Protein AF-A0A1Y1IIP2-F1 (afdb_monomer_lite)

Structure (mmCIF, N/CA/C/O backbone):
data_AF-A0A1Y1IIP2-F1
#
_entry.id   AF-A0A1Y1IIP2-F1
#
loop_
_atom_site.group_PDB
_atom_site.id
_atom_site.type_symbol
_atom_site.label_atom_id
_atom_site.label_alt_id
_atom_site.label_comp_id
_atom_site.label_asym_id
_atom_site.label_entity_id
_atom_site.label_seq_id
_atom_site.pdbx_PDB_ins_code
_atom_site.Cartn_x
_atom_site.Cartn_y
_atom_site.Cartn_z
_atom_site.occupancy
_atom_site.B_iso_or_equiv
_atom_site.auth_seq_id
_atom_site.auth_comp_id
_atom_site.auth_asym_id
_atom_site.auth_atom_id
_atom_site.pdbx_PDB_model_num
ATOM 1 N N . TRP A 1 1 ? 41.157 49.747 -10.423 1.00 25.50 1 TRP A N 1
ATOM 2 C CA . TRP A 1 1 ? 40.123 50.265 -11.335 1.00 25.50 1 TRP A CA 1
ATOM 3 C C . TRP A 1 1 ? 39.228 49.104 -11.736 1.00 25.50 1 TRP A C 1
ATOM 5 O O . TRP A 1 1 ? 39.764 48.087 -12.158 1.00 25.50 1 TRP A O 1
ATOM 15 N N . PRO A 1 2 ? 37.916 49.198 -11.483 1.00 25.50 2 PRO A N 1
ATOM 16 C CA . PRO A 1 2 ? 36.976 48.090 -11.601 1.00 25.50 2 PRO A CA 1
ATOM 17 C C . PRO A 1 2 ? 36.505 47.931 -13.050 1.00 25.50 2 PRO A C 1
ATOM 19 O O . PRO A 1 2 ? 36.355 48.922 -13.759 1.00 25.50 2 PRO A O 1
ATOM 22 N N . VAL A 1 3 ? 36.185 46.707 -13.467 1.00 22.03 3 VAL A N 1
ATOM 23 C CA . VAL A 1 3 ? 35.285 46.491 -14.607 1.00 22.03 3 VAL A CA 1
ATOM 24 C C . VAL A 1 3 ? 33.973 45.967 -14.039 1.00 22.03 3 VAL A C 1
ATOM 26 O O . VAL A 1 3 ? 33.831 44.795 -13.703 1.00 22.03 3 VAL A O 1
ATOM 29 N N . LEU A 1 4 ? 33.032 46.895 -13.869 1.00 22.17 4 LEU A N 1
ATOM 30 C CA . LEU A 1 4 ? 31.621 46.611 -13.643 1.00 22.17 4 LEU A CA 1
ATOM 31 C C . LEU A 1 4 ? 31.048 46.004 -14.931 1.00 22.17 4 LEU A C 1
ATOM 33 O O . LEU A 1 4 ? 31.035 46.675 -15.962 1.00 22.17 4 LEU A O 1
ATOM 37 N N . VAL A 1 5 ? 30.497 44.794 -14.869 1.00 21.59 5 VAL A N 1
ATOM 38 C CA . VAL A 1 5 ? 29.568 44.313 -15.901 1.00 21.59 5 VAL A CA 1
ATOM 39 C C . VAL A 1 5 ? 28.156 44.402 -15.333 1.00 21.59 5 VAL A C 1
ATOM 41 O O . VAL A 1 5 ? 27.732 43.596 -14.510 1.00 21.59 5 VAL A O 1
ATOM 44 N N . ARG A 1 6 ? 27.441 45.446 -15.761 1.00 21.80 6 ARG A N 1
ATOM 45 C CA . ARG A 1 6 ? 25.990 45.606 -15.609 1.00 21.80 6 ARG A CA 1
ATOM 46 C C . ARG A 1 6 ? 25.309 44.660 -16.600 1.00 21.80 6 ARG A C 1
ATOM 48 O O . ARG A 1 6 ? 25.504 44.817 -17.801 1.00 21.80 6 ARG A O 1
ATOM 55 N N . LEU A 1 7 ? 24.463 43.753 -16.122 1.00 21.62 7 LEU A N 1
ATOM 56 C CA . LEU A 1 7 ? 23.448 43.113 -16.960 1.00 21.62 7 LEU A CA 1
ATOM 57 C C . LEU A 1 7 ? 22.086 43.709 -16.608 1.00 21.62 7 LEU A C 1
ATOM 59 O O . LEU A 1 7 ? 21.549 43.511 -15.520 1.00 21.62 7 LEU A O 1
ATOM 63 N N . THR A 1 8 ? 21.567 44.503 -17.536 1.00 22.86 8 THR A N 1
ATOM 64 C CA . THR A 1 8 ? 20.228 45.085 -17.533 1.00 22.86 8 THR A CA 1
ATOM 65 C C . THR A 1 8 ? 19.212 44.043 -18.001 1.00 22.86 8 THR A C 1
ATOM 67 O O . THR A 1 8 ? 19.330 43.488 -19.090 1.00 22.86 8 THR A O 1
ATOM 70 N N . ALA A 1 9 ? 18.184 43.791 -17.191 1.00 22.88 9 ALA A N 1
ATOM 71 C CA . ALA A 1 9 ? 17.034 42.988 -17.588 1.00 22.88 9 ALA A CA 1
ATOM 72 C C . ALA A 1 9 ? 16.023 43.867 -18.345 1.00 22.88 9 ALA A C 1
ATOM 74 O O . ALA A 1 9 ? 15.330 44.687 -17.747 1.00 22.88 9 ALA A O 1
ATOM 75 N N . HIS A 1 10 ? 15.919 43.670 -19.658 1.00 24.28 10 HIS A N 1
ATOM 76 C CA . HIS A 1 10 ? 14.785 44.121 -20.460 1.00 24.28 10 HIS A CA 1
ATOM 77 C C . HIS A 1 10 ? 14.077 42.894 -21.034 1.00 24.28 10 HIS A C 1
ATOM 79 O O . HIS A 1 10 ? 14.642 42.193 -21.866 1.00 24.28 10 HIS A O 1
ATOM 85 N N . ASN A 1 11 ? 12.848 42.631 -20.582 1.00 27.34 11 ASN A N 1
ATOM 86 C CA . ASN A 1 11 ? 11.674 42.563 -21.460 1.00 27.34 11 ASN A CA 1
ATOM 87 C C . ASN A 1 11 ? 10.415 42.175 -20.674 1.00 27.34 11 ASN A C 1
ATOM 89 O O . ASN A 1 11 ? 10.261 41.057 -20.189 1.00 27.34 11 ASN A O 1
ATOM 93 N N . ARG A 1 12 ? 9.490 43.139 -20.601 1.00 27.28 12 ARG A N 1
ATOM 94 C CA . ARG A 1 12 ? 8.063 42.916 -20.369 1.00 27.28 12 ARG A CA 1
ATOM 95 C C . ARG A 1 12 ? 7.469 42.341 -21.655 1.00 27.28 12 ARG A C 1
ATOM 97 O O . ARG A 1 12 ? 7.562 42.991 -22.690 1.00 27.28 12 ARG A O 1
ATOM 104 N N . LEU A 1 13 ? 6.798 41.197 -21.575 1.00 26.45 13 LEU A N 1
ATOM 105 C CA . LEU A 1 13 ? 5.773 40.817 -22.547 1.00 26.45 13 LEU A CA 1
ATOM 106 C C . LEU A 1 13 ? 4.509 40.411 -21.792 1.00 26.45 13 LEU A C 1
ATOM 108 O O . LEU A 1 13 ? 4.420 39.356 -21.174 1.00 26.45 13 LEU A O 1
ATOM 112 N N . SER A 1 14 ? 3.552 41.326 -21.828 1.00 27.81 14 SER A N 1
ATOM 113 C CA . SER A 1 14 ? 2.155 41.158 -21.463 1.00 27.81 14 SER A CA 1
ATOM 114 C C . SER A 1 14 ? 1.399 40.467 -22.602 1.00 27.81 14 SER A C 1
ATOM 116 O O . SER A 1 14 ? 1.400 40.976 -23.721 1.00 27.81 14 SER A O 1
ATOM 118 N N . ALA A 1 15 ? 0.703 39.367 -22.311 1.00 25.47 15 ALA A N 1
ATOM 119 C CA . ALA A 1 15 ? -0.381 38.849 -23.146 1.00 25.47 15 ALA A CA 1
ATOM 120 C C . ALA A 1 15 ? -1.489 38.241 -22.255 1.00 25.47 15 ALA A C 1
ATOM 122 O O . ALA A 1 15 ? -1.166 37.560 -21.278 1.00 25.47 15 ALA A O 1
ATOM 123 N N . PRO A 1 16 ? -2.781 38.492 -22.544 1.00 26.06 16 PRO A N 1
ATOM 124 C CA . PRO A 1 16 ? -3.894 38.055 -21.706 1.00 26.06 16 PRO A CA 1
ATOM 125 C C . PRO A 1 16 ? -4.283 36.597 -21.997 1.00 26.06 16 PRO A C 1
ATOM 127 O O . PRO A 1 16 ? -4.522 36.221 -23.144 1.00 26.06 16 PRO A O 1
ATOM 130 N N . PHE A 1 17 ? -4.397 35.775 -20.952 1.00 23.86 17 PHE A N 1
ATOM 131 C CA . PHE A 1 17 ? -4.972 34.433 -21.056 1.00 23.86 17 PHE A CA 1
ATOM 132 C C . PHE A 1 17 ? -6.502 34.516 -21.106 1.00 23.86 17 PHE A C 1
ATOM 134 O O . PHE A 1 17 ? -7.144 35.028 -20.191 1.00 23.86 17 PHE A O 1
ATOM 141 N N . ARG A 1 18 ? -7.087 33.985 -22.184 1.00 23.50 18 ARG A N 1
ATOM 142 C CA . ARG A 1 18 ? -8.533 33.813 -22.365 1.00 23.50 18 ARG A CA 1
ATOM 143 C C . ARG A 1 18 ? -8.905 32.402 -21.900 1.00 23.50 18 ARG A C 1
ATOM 145 O O . ARG A 1 18 ? -8.471 31.425 -22.503 1.00 23.50 18 ARG A O 1
ATOM 152 N N . VAL A 1 19 ? -9.676 32.297 -20.820 1.00 23.92 19 VAL A N 1
ATOM 153 C CA . VAL A 1 19 ? -10.250 31.031 -20.337 1.00 23.92 19 VAL A CA 1
ATOM 154 C C . VAL A 1 19 ? -11.557 30.785 -21.089 1.00 23.92 19 VAL A C 1
ATOM 156 O O . VAL A 1 19 ? -12.442 31.637 -21.072 1.00 23.92 19 VAL A O 1
ATOM 159 N N . VAL A 1 20 ? -11.678 29.635 -21.753 1.00 23.03 20 VAL A N 1
ATOM 160 C CA . VAL A 1 20 ? -12.945 29.139 -22.313 1.00 23.03 20 VAL A CA 1
ATOM 161 C C . VAL A 1 20 ? -13.431 28.006 -21.401 1.00 23.03 20 VAL A C 1
ATOM 163 O O . VAL A 1 20 ? -12.673 27.055 -21.201 1.00 23.03 20 VAL A O 1
ATOM 166 N N . PRO A 1 21 ? -14.639 28.077 -20.813 1.00 25.33 21 PRO A N 1
ATOM 167 C CA . PRO A 1 21 ? -15.172 26.992 -19.999 1.00 25.33 21 PRO A CA 1
ATOM 168 C C . PRO A 1 21 ? -15.750 25.887 -20.895 1.00 25.33 21 PRO A C 1
ATOM 170 O O . PRO A 1 21 ? -16.508 26.170 -21.819 1.00 25.33 21 PRO A O 1
ATOM 173 N N . SER A 1 22 ? -15.418 24.623 -20.614 1.00 24.52 22 SER A N 1
ATOM 174 C CA . SER A 1 22 ? -16.161 23.479 -21.152 1.00 24.52 22 SER A CA 1
ATOM 175 C C . SER A 1 22 ? -17.182 23.009 -20.120 1.00 24.52 22 SER A C 1
ATOM 177 O O . SER A 1 22 ? -16.815 22.567 -19.028 1.00 24.52 22 SER A O 1
ATOM 179 N N . GLU A 1 23 ? -18.455 23.093 -20.481 1.00 27.45 23 GLU A N 1
ATOM 180 C CA . GLU A 1 23 ? -19.579 22.519 -19.753 1.00 27.45 23 GLU A CA 1
ATOM 181 C C . GLU A 1 23 ? -19.464 20.989 -19.727 1.00 27.45 23 GLU A C 1
ATOM 183 O O . GLU A 1 23 ? -19.556 20.330 -20.760 1.00 27.45 23 GLU A O 1
ATOM 188 N N . ASN A 1 24 ? -19.233 20.413 -18.545 1.00 28.22 24 ASN A N 1
ATOM 189 C CA . ASN A 1 24 ? -20.006 19.267 -18.065 1.00 28.22 24 ASN A CA 1
ATOM 190 C C . ASN A 1 24 ? -19.656 18.939 -16.612 1.00 28.22 24 ASN A C 1
ATOM 192 O O . ASN A 1 24 ? -18.576 18.463 -16.269 1.00 28.22 24 ASN A O 1
ATOM 196 N N . SER A 1 25 ? -20.626 19.213 -15.750 1.00 27.27 25 SER A N 1
ATOM 197 C CA . SER A 1 25 ? -20.641 18.916 -14.326 1.00 27.27 25 SER A CA 1
ATOM 198 C C . SER A 1 25 ? -20.724 17.414 -14.036 1.00 27.27 25 SER A C 1
ATOM 200 O O . SER A 1 25 ? -21.550 16.729 -14.641 1.00 27.27 25 SER A O 1
ATOM 202 N N . ARG A 1 26 ? -20.009 16.942 -13.004 1.00 26.02 26 ARG A N 1
ATOM 203 C CA . ARG A 1 26 ? -20.612 16.295 -11.816 1.00 26.02 26 ARG A CA 1
ATOM 204 C C . ARG A 1 26 ? -19.571 15.995 -10.726 1.00 26.02 26 ARG A C 1
ATOM 206 O O . ARG A 1 26 ? -18.487 15.504 -11.009 1.00 26.02 26 ARG A O 1
ATOM 213 N N . ALA A 1 27 ? -20.010 16.221 -9.485 1.00 29.39 27 ALA A N 1
ATOM 214 C CA . ALA A 1 27 ? -19.403 15.896 -8.189 1.00 29.39 27 ALA A CA 1
ATOM 215 C C . ALA A 1 27 ? -18.316 16.858 -7.670 1.00 29.39 27 ALA A C 1
ATOM 217 O O . ALA A 1 27 ? -17.143 16.794 -8.025 1.00 29.39 27 ALA A O 1
ATOM 218 N N . GLY A 1 28 ? -18.747 17.741 -6.764 1.00 27.66 28 GLY A N 1
ATOM 219 C CA . GLY A 1 28 ? -17.895 18.674 -6.046 1.00 27.66 28 GLY A CA 1
ATOM 220 C C . GLY A 1 28 ? -17.035 18.016 -4.970 1.00 27.66 28 GLY A C 1
ATOM 221 O O . GLY A 1 28 ? -17.454 17.072 -4.306 1.00 27.66 28 GLY A O 1
ATOM 222 N N . ARG A 1 29 ? -15.846 18.591 -4.787 1.00 29.12 29 ARG A N 1
ATOM 223 C CA . ARG A 1 29 ? -15.113 18.746 -3.524 1.00 29.12 29 ARG A CA 1
ATOM 224 C C . ARG A 1 29 ? -14.196 19.954 -3.700 1.00 29.12 29 ARG A C 1
ATOM 226 O O . ARG A 1 29 ? -13.531 20.076 -4.725 1.00 29.12 29 ARG A O 1
ATOM 233 N N . ALA A 1 30 ? -14.209 20.851 -2.721 1.00 27.95 30 ALA A N 1
ATOM 234 C CA . ALA A 1 30 ? -13.363 22.034 -2.680 1.00 27.95 30 ALA A CA 1
ATOM 235 C C . ALA A 1 30 ? -11.881 21.623 -2.692 1.00 27.95 30 ALA A C 1
ATOM 237 O O . ALA A 1 30 ? -11.414 20.946 -1.779 1.00 27.95 30 ALA A O 1
ATOM 238 N N . GLY A 1 31 ? -11.159 22.005 -3.744 1.00 24.62 31 GLY A N 1
ATOM 239 C CA . GLY A 1 31 ? -9.711 21.869 -3.837 1.00 24.62 31 GLY A CA 1
ATOM 240 C C . GLY A 1 31 ? -9.064 23.235 -3.658 1.00 24.62 31 GLY A C 1
ATOM 241 O O . GLY A 1 31 ? -9.166 24.082 -4.542 1.00 24.62 31 GLY A O 1
ATOM 242 N N . ALA A 1 32 ? -8.408 23.448 -2.519 1.00 25.05 32 ALA A N 1
ATOM 243 C CA . ALA A 1 32 ? -7.496 24.567 -2.330 1.00 25.05 32 ALA A CA 1
ATOM 244 C C . ALA A 1 32 ? -6.305 24.403 -3.291 1.00 25.05 32 ALA A C 1
ATOM 246 O O . ALA A 1 32 ? -5.556 23.428 -3.215 1.00 25.05 32 ALA A O 1
ATOM 247 N N . LEU A 1 33 ? -6.158 25.340 -4.226 1.00 22.75 33 LEU A N 1
ATOM 248 C CA . LEU A 1 33 ? -5.091 25.352 -5.222 1.00 22.75 33 LEU A CA 1
ATOM 249 C C . LEU A 1 33 ? -3.849 26.038 -4.620 1.00 22.75 33 LEU A C 1
ATOM 251 O O . LEU A 1 33 ? -3.704 27.254 -4.694 1.00 22.75 33 LEU A O 1
ATOM 255 N N . LEU A 1 34 ? -2.957 25.269 -3.991 1.00 23.45 34 LEU A N 1
ATOM 256 C CA . LEU A 1 34 ? -1.641 25.757 -3.561 1.00 23.45 34 LEU A CA 1
ATOM 257 C C . LEU A 1 34 ? -0.659 25.700 -4.742 1.00 23.45 34 LEU A C 1
ATOM 259 O O . LEU A 1 34 ? -0.155 24.639 -5.110 1.00 23.45 34 LEU A O 1
ATOM 263 N N . LEU A 1 35 ? -0.394 26.864 -5.339 1.00 22.41 35 LEU A N 1
ATOM 264 C CA . LEU A 1 35 ? 0.690 27.095 -6.297 1.00 22.41 35 LEU A CA 1
ATOM 265 C C . LEU A 1 35 ? 2.047 26.921 -5.591 1.00 22.41 35 LEU A C 1
ATOM 267 O O . LEU A 1 35 ? 2.455 27.773 -4.807 1.00 22.41 35 LEU A O 1
ATOM 271 N N . ARG A 1 36 ? 2.765 25.825 -5.870 1.00 23.08 36 ARG A N 1
ATOM 272 C CA . ARG A 1 36 ? 4.181 25.673 -5.495 1.00 23.08 36 ARG A CA 1
ATOM 273 C C . ARG A 1 36 ? 5.064 26.345 -6.545 1.00 23.08 36 ARG A C 1
ATOM 275 O O . ARG A 1 36 ? 5.254 25.809 -7.633 1.00 23.08 36 ARG A O 1
ATOM 282 N N . THR A 1 37 ? 5.635 27.492 -6.198 1.00 24.14 37 THR A N 1
ATOM 283 C CA . THR A 1 37 ? 6.819 28.055 -6.851 1.00 24.14 37 THR A CA 1
ATOM 284 C C . THR A 1 37 ? 8.064 27.462 -6.188 1.00 24.14 37 THR A C 1
ATOM 286 O O . THR A 1 37 ? 8.291 27.626 -4.994 1.00 24.14 37 THR A O 1
ATOM 289 N N . THR A 1 38 ? 8.880 26.730 -6.943 1.00 25.02 38 THR A N 1
ATOM 290 C CA . THR A 1 38 ? 10.209 26.292 -6.495 1.00 25.02 38 THR A CA 1
ATOM 291 C C . THR A 1 38 ? 11.238 27.350 -6.885 1.00 25.02 38 THR A C 1
ATOM 293 O O . THR A 1 38 ? 11.625 27.436 -8.048 1.00 25.02 38 THR A O 1
ATOM 296 N N . LEU A 1 39 ? 11.671 28.152 -5.913 1.00 23.36 39 LEU A N 1
ATOM 297 C CA . LEU A 1 39 ? 12.920 28.918 -5.957 1.00 23.36 39 LEU A CA 1
ATOM 298 C C . LEU A 1 39 ? 13.954 28.163 -5.104 1.00 23.36 39 LEU A C 1
ATOM 300 O O . LEU A 1 39 ? 13.624 27.816 -3.968 1.00 23.36 39 LEU A O 1
ATOM 304 N N . PRO A 1 40 ? 15.176 27.885 -5.588 1.00 28.59 40 PRO A N 1
ATOM 305 C CA . PRO A 1 40 ? 16.215 27.326 -4.737 1.00 28.59 40 PRO A CA 1
ATOM 306 C C . PRO A 1 40 ? 16.858 28.431 -3.887 1.00 28.59 40 PRO A C 1
ATOM 308 O O . PRO A 1 40 ? 17.232 29.493 -4.386 1.00 28.59 40 PRO A O 1
ATOM 311 N N . ALA A 1 41 ? 16.969 28.160 -2.588 1.00 26.64 41 ALA A N 1
ATOM 312 C CA . ALA A 1 41 ? 17.667 28.986 -1.616 1.00 26.64 41 ALA A CA 1
ATOM 313 C C . ALA A 1 41 ? 19.188 28.932 -1.844 1.00 26.64 41 ALA A C 1
ATOM 315 O O . ALA A 1 41 ? 19.766 27.856 -1.997 1.00 26.64 41 ALA A O 1
ATOM 316 N N . PHE A 1 42 ? 19.833 30.099 -1.835 1.00 24.39 42 PHE A N 1
ATOM 317 C CA . PHE A 1 42 ? 21.286 30.236 -1.781 1.00 24.39 42 PHE A CA 1
ATOM 318 C C . PHE A 1 42 ? 21.785 29.844 -0.383 1.00 24.39 42 PHE A C 1
ATOM 320 O O . PHE A 1 42 ? 21.507 30.531 0.598 1.00 24.39 42 PHE A O 1
ATOM 327 N N . GLY A 1 43 ? 22.519 28.734 -0.302 1.00 25.39 43 GLY A N 1
ATOM 328 C CA . GLY A 1 43 ? 23.271 28.327 0.881 1.00 25.39 43 GLY A CA 1
ATOM 329 C C . GLY A 1 43 ? 24.665 28.955 0.889 1.00 25.39 43 GLY A C 1
ATOM 330 O O . GLY A 1 43 ? 25.399 28.885 -0.093 1.00 25.39 43 GLY A O 1
ATOM 331 N N . VAL A 1 44 ? 25.011 29.570 2.016 1.00 23.67 44 VAL A N 1
ATOM 332 C CA . VAL A 1 44 ? 26.334 30.106 2.355 1.00 23.67 44 VAL A CA 1
ATOM 333 C C . VAL A 1 44 ? 27.304 28.939 2.581 1.00 23.67 44 VAL A C 1
ATOM 335 O O . VAL A 1 44 ? 27.084 28.140 3.487 1.00 23.67 44 VAL A O 1
ATOM 338 N N . LEU A 1 45 ? 28.386 28.854 1.803 1.00 23.23 45 LEU A N 1
ATOM 339 C CA . LEU A 1 45 ? 29.511 27.947 2.064 1.00 23.23 45 LEU A CA 1
ATOM 340 C C . LEU A 1 45 ? 30.699 28.744 2.619 1.00 23.23 45 LEU A C 1
ATOM 342 O O . LEU A 1 45 ? 31.182 29.684 1.988 1.00 23.23 45 LEU A O 1
ATOM 346 N N . ARG A 1 46 ? 31.141 28.365 3.824 1.00 23.59 46 ARG A N 1
ATOM 347 C CA . ARG A 1 46 ? 32.391 28.813 4.450 1.00 23.59 46 ARG A CA 1
ATOM 348 C C . ARG A 1 46 ? 33.552 27.951 3.939 1.00 23.59 46 ARG A C 1
ATOM 350 O O . ARG A 1 46 ? 33.410 26.741 3.815 1.00 23.59 46 ARG A O 1
ATOM 357 N N . PHE A 1 47 ? 34.679 28.603 3.669 1.00 21.02 47 PHE A N 1
ATOM 358 C CA . PHE A 1 47 ? 35.979 28.005 3.355 1.00 21.02 47 PHE A CA 1
ATOM 359 C C . PHE A 1 47 ? 36.555 27.243 4.558 1.00 21.02 47 PHE A C 1
ATOM 361 O O . PHE A 1 47 ? 36.628 27.834 5.633 1.00 21.02 47 PHE A O 1
ATOM 368 N N . ALA A 1 48 ? 37.030 26.011 4.346 1.00 23.92 48 ALA A N 1
ATOM 369 C CA . ALA A 1 48 ? 38.323 25.514 4.837 1.00 23.92 48 ALA A CA 1
ATOM 370 C C . ALA A 1 48 ? 38.605 24.090 4.310 1.00 23.92 48 ALA A C 1
ATOM 372 O O . ALA A 1 48 ? 37.719 23.242 4.284 1.00 23.92 48 ALA A O 1
ATOM 373 N N . ASP A 1 49 ? 39.872 23.900 3.946 1.00 25.34 49 ASP A N 1
ATOM 374 C CA . ASP A 1 49 ? 40.652 22.663 3.834 1.00 25.34 49 ASP A CA 1
ATOM 375 C C . ASP A 1 49 ? 40.688 21.866 2.514 1.00 25.34 49 ASP A C 1
ATOM 377 O O . ASP A 1 49 ? 39.758 21.198 2.068 1.00 25.34 49 ASP A O 1
ATOM 381 N N . LEU A 1 50 ? 41.880 21.980 1.910 1.00 23.50 50 LEU A N 1
ATOM 382 C CA . LEU A 1 50 ? 42.454 21.216 0.813 1.00 23.50 50 LEU A CA 1
ATOM 383 C C . LEU A 1 50 ? 42.591 19.730 1.178 1.00 23.50 50 LEU A C 1
ATOM 385 O O . LEU A 1 50 ? 43.087 19.421 2.256 1.00 23.50 50 LEU A O 1
ATOM 389 N N . ALA A 1 51 ? 42.341 18.840 0.215 1.00 23.55 51 ALA A N 1
ATOM 390 C CA . ALA A 1 51 ? 43.382 18.016 -0.415 1.00 23.55 51 ALA A CA 1
ATOM 391 C C . ALA A 1 51 ? 42.768 16.988 -1.387 1.00 23.55 51 ALA A C 1
ATOM 393 O O . ALA A 1 51 ? 41.806 16.304 -1.066 1.00 23.55 51 ALA A O 1
ATOM 394 N N . GLU A 1 52 ? 43.410 16.883 -2.554 1.00 25.62 52 GLU A N 1
ATOM 395 C CA . GLU A 1 52 ? 43.436 15.739 -3.480 1.00 25.62 52 GLU A CA 1
ATOM 396 C C . GLU A 1 52 ? 42.235 15.465 -4.413 1.00 25.62 52 GLU A C 1
ATOM 398 O O . GLU A 1 52 ? 41.157 15.036 -4.017 1.00 25.62 52 GLU A O 1
ATOM 403 N N . GLY A 1 53 ? 42.502 15.598 -5.725 1.00 25.42 53 GLY A N 1
ATOM 404 C CA . GLY A 1 53 ? 41.838 14.787 -6.754 1.00 25.42 53 GLY A CA 1
ATOM 405 C C . GLY A 1 53 ? 41.004 15.507 -7.819 1.00 25.42 53 GLY A C 1
ATOM 406 O O . GLY A 1 53 ? 39.897 15.060 -8.107 1.00 25.42 53 GLY A O 1
ATOM 407 N N . VAL A 1 54 ? 41.501 16.570 -8.466 1.00 24.08 54 VAL A N 1
ATOM 408 C CA . VAL A 1 54 ? 40.803 17.180 -9.620 1.00 24.08 54 VAL A CA 1
ATOM 409 C C . VAL A 1 54 ? 41.363 16.650 -10.943 1.00 24.08 54 VAL A C 1
ATOM 411 O O . VAL A 1 54 ? 42.497 16.938 -11.320 1.00 24.08 54 VAL A O 1
ATOM 414 N N . ARG A 1 55 ? 40.535 15.880 -11.662 1.00 25.98 55 ARG A N 1
ATOM 415 C CA . ARG A 1 55 ? 40.687 15.602 -13.098 1.00 25.98 55 ARG A CA 1
ATOM 416 C C . ARG A 1 55 ? 40.198 16.816 -13.893 1.00 25.98 55 ARG A C 1
ATOM 418 O O . ARG A 1 55 ? 39.125 17.342 -13.609 1.00 25.98 55 ARG A O 1
ATOM 425 N N . PHE A 1 56 ? 40.982 17.234 -14.883 1.00 24.80 56 PHE A N 1
ATOM 426 C CA . PHE A 1 56 ? 40.664 18.338 -15.785 1.00 24.80 56 PHE A CA 1
ATOM 427 C C . PHE A 1 56 ? 39.451 18.006 -16.670 1.00 24.80 56 PHE A C 1
ATOM 429 O O . PHE A 1 56 ? 39.423 16.973 -17.337 1.00 24.80 56 PHE A O 1
ATOM 436 N N . LEU A 1 57 ? 38.458 18.899 -16.663 1.00 25.30 57 LEU A N 1
ATOM 437 C CA . LEU A 1 57 ? 37.422 19.018 -17.687 1.00 25.30 57 LEU A CA 1
ATOM 438 C C . LEU A 1 57 ? 37.925 20.041 -18.714 1.00 25.30 57 LEU A C 1
ATOM 440 O O . LEU A 1 57 ? 37.967 21.237 -18.430 1.00 25.30 57 LEU A O 1
ATOM 444 N N . GLU A 1 58 ? 38.351 19.561 -19.878 1.00 28.12 58 GLU A N 1
ATOM 445 C CA . GLU A 1 58 ? 38.657 20.385 -21.049 1.00 28.12 58 GLU A CA 1
ATOM 446 C C . GLU A 1 58 ? 37.357 20.649 -21.812 1.00 28.12 58 GLU A C 1
ATOM 448 O O . GLU A 1 58 ? 36.797 19.723 -22.380 1.00 28.12 58 GLU A O 1
ATOM 453 N N . ASP A 1 59 ? 36.874 21.893 -21.815 1.00 29.69 59 ASP A N 1
ATOM 454 C CA . ASP A 1 59 ? 35.991 22.416 -22.866 1.00 29.69 59 ASP A CA 1
ATOM 455 C C . ASP A 1 59 ? 35.939 23.953 -22.781 1.00 29.69 59 ASP A C 1
ATOM 457 O O . ASP A 1 59 ? 35.166 24.546 -22.027 1.00 29.69 59 ASP A O 1
ATOM 461 N N . SER A 1 60 ? 36.787 24.626 -23.566 1.00 27.44 60 SER A N 1
ATOM 462 C CA . SER A 1 60 ? 36.642 26.053 -23.877 1.00 27.44 60 SER A CA 1
ATOM 463 C C . SER A 1 60 ? 37.257 26.389 -25.249 1.00 27.44 60 SER A C 1
ATOM 465 O O . SER A 1 60 ? 38.384 25.985 -25.543 1.00 27.44 60 SER A O 1
ATOM 467 N N . PRO A 1 61 ? 36.542 27.127 -26.120 1.00 32.72 61 PRO A N 1
ATOM 468 C CA . PRO A 1 61 ? 36.917 27.355 -27.510 1.00 32.72 61 PRO A CA 1
ATOM 469 C C . PRO A 1 61 ? 37.854 28.565 -27.671 1.00 32.72 61 PRO A C 1
ATOM 471 O O . PRO A 1 61 ? 37.406 29.640 -28.062 1.00 32.72 61 PRO A O 1
ATOM 474 N N . VAL A 1 62 ? 39.160 28.398 -27.427 1.00 30.03 62 VAL A N 1
ATOM 475 C CA . VAL A 1 62 ? 40.193 29.399 -27.808 1.00 30.03 62 VAL A CA 1
ATOM 476 C C . VAL A 1 62 ? 41.440 28.778 -28.475 1.00 30.03 62 VAL A C 1
ATOM 478 O O . VAL A 1 62 ? 42.290 29.492 -28.994 1.00 30.03 62 VAL A O 1
ATOM 481 N N . GLU A 1 63 ? 41.519 27.457 -28.635 1.00 29.02 63 GLU A N 1
ATOM 482 C CA . GLU A 1 63 ? 42.675 26.787 -29.260 1.00 29.02 63 GLU A CA 1
ATOM 483 C C . GLU A 1 63 ? 42.435 26.416 -30.738 1.00 29.02 63 GLU A C 1
ATOM 485 O O . GLU A 1 63 ? 42.356 25.256 -31.133 1.00 29.02 63 GLU A O 1
ATOM 490 N N . ARG A 1 64 ? 42.282 27.428 -31.604 1.00 32.56 64 ARG A N 1
ATOM 491 C CA . ARG A 1 64 ? 42.285 27.233 -33.075 1.00 32.56 64 ARG A CA 1
ATOM 492 C C . ARG A 1 64 ? 43.262 28.119 -33.848 1.00 32.56 64 ARG A C 1
ATOM 494 O O . ARG A 1 64 ? 43.152 28.258 -35.064 1.00 32.56 64 ARG A O 1
ATOM 501 N N . ALA A 1 65 ? 44.283 28.631 -33.179 1.00 31.53 65 ALA A N 1
ATOM 502 C CA . ALA A 1 65 ? 45.476 29.152 -33.832 1.00 31.53 65 ALA A CA 1
ATOM 503 C C . ALA A 1 65 ? 46.691 28.532 -33.139 1.00 31.53 65 ALA A C 1
ATOM 505 O O . ALA A 1 65 ? 46.763 28.586 -31.923 1.00 31.53 65 ALA A O 1
ATOM 506 N N . PHE A 1 66 ? 47.616 27.976 -33.926 1.00 27.31 66 PHE A N 1
ATOM 507 C CA . PHE A 1 66 ? 48.807 27.200 -33.534 1.00 27.31 66 PHE A CA 1
ATOM 508 C C . PHE A 1 66 ? 48.616 25.689 -33.366 1.00 27.31 66 PHE A C 1
ATOM 510 O O . PHE A 1 66 ? 48.564 25.174 -32.264 1.00 27.31 66 PHE A O 1
ATOM 517 N N . GLN A 1 67 ? 48.633 24.973 -34.495 1.00 27.44 67 GLN A N 1
ATOM 518 C CA . GLN A 1 67 ? 49.329 23.683 -34.639 1.00 27.44 67 GLN A CA 1
ATOM 519 C C . GLN A 1 67 ? 49.500 23.378 -36.140 1.00 27.44 67 GLN A C 1
ATOM 521 O O . GLN A 1 67 ? 48.768 22.620 -36.771 1.00 27.44 67 GLN A O 1
ATOM 526 N N . ARG A 1 68 ? 50.479 24.055 -36.748 1.00 27.62 68 ARG A N 1
ATOM 527 C CA . ARG A 1 68 ? 51.238 23.525 -37.886 1.00 27.62 68 ARG A CA 1
ATOM 528 C C . ARG A 1 68 ? 52.562 23.027 -37.303 1.00 27.62 68 ARG A C 1
ATOM 530 O O . ARG A 1 68 ? 53.060 23.657 -36.378 1.00 27.62 68 ARG A O 1
ATOM 537 N N . TRP A 1 69 ? 53.138 22.022 -37.960 1.00 26.09 69 TRP A N 1
ATOM 538 C CA . TRP A 1 69 ? 54.480 21.439 -37.801 1.00 26.09 69 TRP A CA 1
ATOM 539 C C . TRP A 1 69 ? 54.522 20.056 -37.129 1.00 26.09 69 TRP A C 1
ATOM 541 O O . TRP A 1 69 ? 54.029 19.820 -36.034 1.00 26.09 69 TRP A O 1
ATOM 551 N N . THR A 1 70 ? 55.084 19.134 -37.907 1.00 26.94 70 THR A N 1
ATOM 552 C CA . THR A 1 70 ? 55.276 17.693 -37.717 1.00 26.94 70 THR A CA 1
ATOM 553 C C . THR A 1 70 ? 56.457 17.378 -36.792 1.00 26.94 70 THR A C 1
ATOM 555 O O . THR A 1 70 ? 57.451 18.100 -36.868 1.00 26.94 70 THR A O 1
ATOM 558 N N . PRO A 1 71 ? 56.465 16.250 -36.055 1.00 26.39 71 PRO A N 1
ATOM 559 C CA . PRO A 1 71 ? 57.660 15.770 -35.375 1.00 26.39 71 PRO A CA 1
ATOM 560 C C . PRO A 1 71 ? 58.478 14.859 -36.303 1.00 26.39 71 PRO A C 1
ATOM 562 O O . PRO A 1 71 ? 58.217 13.667 -36.441 1.00 26.39 71 PRO A O 1
ATOM 565 N N . TRP A 1 72 ? 59.488 15.446 -36.938 1.00 22.75 72 TRP A N 1
ATOM 566 C CA . TRP A 1 72 ? 60.728 14.759 -37.292 1.00 22.75 72 TRP A CA 1
ATOM 567 C C . TRP A 1 72 ? 61.847 15.434 -36.498 1.00 22.75 72 TRP A C 1
ATOM 569 O O . TRP A 1 72 ? 61.851 16.655 -36.388 1.00 22.75 72 TRP A O 1
ATOM 579 N N . GLN A 1 73 ? 62.803 14.622 -36.044 1.00 26.34 73 GLN A N 1
ATOM 580 C CA . GLN A 1 73 ? 64.084 14.980 -35.420 1.00 26.34 73 GLN A CA 1
ATOM 581 C C . GLN A 1 73 ? 64.083 15.118 -33.889 1.00 26.34 73 GLN A C 1
ATOM 583 O O . GLN A 1 73 ? 63.963 16.202 -33.331 1.00 26.34 73 GLN A O 1
ATOM 588 N N . PHE A 1 74 ? 64.407 14.005 -33.225 1.00 24.55 74 PHE A N 1
ATOM 589 C CA . PHE A 1 74 ? 65.504 14.037 -32.263 1.00 24.55 74 PHE A CA 1
ATOM 590 C C . PHE A 1 74 ? 66.726 13.338 -32.867 1.00 24.55 74 PHE A C 1
ATOM 592 O O . PHE A 1 74 ? 66.619 12.344 -33.583 1.00 24.55 74 PHE A O 1
ATOM 599 N N . ALA A 1 75 ? 67.856 13.988 -32.617 1.00 24.11 75 ALA A N 1
ATOM 600 C CA . ALA A 1 75 ? 69.207 13.809 -33.115 1.00 24.11 75 ALA A CA 1
ATOM 601 C C . ALA A 1 75 ? 69.742 12.370 -33.198 1.00 24.11 75 ALA A C 1
ATOM 603 O O . ALA A 1 75 ? 69.587 11.574 -32.280 1.00 24.11 75 ALA A O 1
ATOM 604 N N . THR A 1 76 ? 70.542 12.113 -34.233 1.00 23.86 76 THR A N 1
ATOM 605 C CA . THR A 1 76 ? 71.923 11.641 -34.042 1.00 23.86 76 THR A CA 1
ATOM 606 C C . THR A 1 76 ? 72.794 12.107 -35.211 1.00 23.86 76 THR A C 1
ATOM 608 O O . THR A 1 76 ? 72.358 12.221 -36.353 1.00 23.86 76 THR A O 1
ATOM 611 N N . THR A 1 77 ? 74.004 12.490 -34.837 1.00 23.45 77 THR A N 1
ATOM 612 C CA . THR A 1 77 ? 75.010 13.317 -35.501 1.00 23.45 77 THR A CA 1
ATOM 613 C C . THR A 1 77 ? 75.494 12.768 -36.848 1.00 23.45 77 THR A C 1
ATOM 615 O O . THR A 1 77 ? 75.900 11.613 -36.943 1.00 23.45 77 THR A O 1
ATOM 618 N N . THR A 1 78 ? 75.526 13.614 -37.881 1.00 25.16 78 THR A N 1
ATOM 619 C CA . THR A 1 78 ? 76.147 13.299 -39.178 1.00 25.16 78 THR A CA 1
ATOM 620 C C . THR A 1 78 ? 77.602 13.772 -39.180 1.00 25.16 78 THR A C 1
ATOM 622 O O . THR A 1 78 ? 77.852 14.975 -39.167 1.00 25.16 78 THR A O 1
ATOM 625 N N . CYS A 1 79 ? 78.555 12.841 -39.255 1.00 22.36 79 CYS A N 1
ATOM 626 C CA . CYS A 1 79 ? 79.897 13.126 -39.769 1.00 22.36 79 CYS A CA 1
ATOM 627 C C . CYS A 1 79 ? 79.850 13.043 -41.301 1.00 22.36 79 CYS A C 1
ATOM 629 O O . CYS A 1 79 ? 79.399 12.049 -41.869 1.00 22.36 79 CYS A O 1
ATOM 631 N N . ILE A 1 80 ? 80.278 14.113 -41.963 1.00 26.45 80 ILE A N 1
ATOM 632 C CA . ILE A 1 80 ? 80.376 14.229 -43.420 1.00 26.45 80 ILE A CA 1
ATOM 633 C C . ILE A 1 80 ? 81.751 13.704 -43.842 1.00 26.45 80 ILE A C 1
ATOM 635 O O . ILE A 1 80 ? 82.731 14.122 -43.244 1.00 26.45 80 ILE A O 1
ATOM 639 N N . LEU A 1 81 ? 81.819 12.849 -44.870 1.00 24.41 81 LEU A N 1
ATOM 640 C CA . LEU A 1 81 ? 82.745 12.921 -46.019 1.00 24.41 81 LEU A CA 1
ATOM 641 C C . LEU A 1 81 ? 82.308 11.881 -47.093 1.00 24.41 81 LEU A C 1
ATOM 643 O O . LEU A 1 81 ? 81.524 10.982 -46.786 1.00 24.41 81 LEU A O 1
ATOM 647 N N . PRO A 1 82 ? 82.685 12.068 -48.375 1.00 30.42 82 PRO A N 1
ATOM 648 C CA . PRO A 1 82 ? 81.817 11.825 -49.523 1.00 30.42 82 PRO A CA 1
ATOM 649 C C . PRO A 1 82 ? 82.228 10.601 -50.354 1.00 30.42 82 PRO A C 1
ATOM 651 O O . PRO A 1 82 ? 83.352 10.125 -50.253 1.00 30.42 82 PRO A O 1
ATOM 654 N N . SER A 1 83 ? 81.330 10.222 -51.272 1.00 27.92 83 SER A N 1
ATOM 655 C CA . SER A 1 83 ? 81.468 9.312 -52.428 1.00 27.92 83 SER A CA 1
ATOM 656 C C . SER A 1 83 ? 80.922 7.873 -52.289 1.00 27.92 83 SER A C 1
ATOM 658 O O . SER A 1 83 ? 81.239 7.133 -51.367 1.00 27.92 83 SER A O 1
ATOM 660 N N . CYS A 1 84 ? 80.109 7.505 -53.294 1.00 26.05 84 CYS A N 1
ATOM 661 C CA . CYS A 1 84 ? 79.542 6.189 -53.643 1.00 26.05 84 CYS A CA 1
ATOM 662 C C . CYS A 1 84 ? 78.175 5.735 -53.056 1.00 26.05 84 CYS A C 1
ATOM 664 O O . CYS A 1 84 ? 77.737 6.199 -52.005 1.00 26.05 84 CYS A O 1
ATOM 666 N N . PRO A 1 85 ? 77.407 4.931 -53.833 1.00 29.61 85 PRO A N 1
ATOM 667 C CA . PRO A 1 85 ? 75.958 5.055 -53.984 1.00 29.61 85 PRO A CA 1
ATOM 668 C C . PRO A 1 85 ? 75.156 4.109 -53.082 1.00 29.61 85 PRO A C 1
ATOM 670 O O . PRO A 1 85 ? 75.535 2.970 -52.824 1.00 29.61 85 PRO A O 1
ATOM 673 N N . ARG A 1 86 ? 73.975 4.577 -52.662 1.00 26.83 86 ARG A N 1
ATOM 674 C CA . ARG A 1 86 ? 73.001 3.820 -51.864 1.00 26.83 86 ARG A CA 1
ATOM 675 C C . ARG A 1 86 ? 72.421 2.640 -52.655 1.00 26.83 86 ARG A C 1
ATOM 677 O O . ARG A 1 86 ? 71.527 2.833 -53.477 1.00 26.83 86 ARG A O 1
ATOM 684 N N . ILE A 1 87 ? 72.851 1.424 -52.332 1.00 28.86 87 ILE A N 1
ATOM 685 C CA . ILE A 1 87 ? 72.096 0.192 -52.595 1.00 28.86 87 ILE A CA 1
ATOM 686 C C . ILE A 1 87 ? 71.075 0.033 -51.455 1.00 28.86 87 ILE A C 1
ATOM 688 O O . ILE A 1 87 ? 71.446 0.051 -50.284 1.00 28.86 87 ILE A O 1
ATOM 692 N N . ARG A 1 88 ? 69.779 -0.084 -51.775 1.00 28.14 88 ARG A N 1
ATOM 693 C CA . ARG A 1 88 ? 68.737 -0.501 -50.819 1.00 28.14 88 ARG A CA 1
ATOM 694 C C . ARG A 1 88 ? 68.475 -1.992 -51.006 1.00 28.14 88 ARG A C 1
ATOM 696 O O . ARG A 1 88 ? 68.091 -2.395 -52.099 1.00 28.14 88 ARG A O 1
ATOM 703 N N . VAL A 1 89 ? 68.623 -2.769 -49.937 1.00 29.61 89 VAL A N 1
ATOM 704 C CA . VAL A 1 89 ? 68.173 -4.167 -49.855 1.00 29.61 89 VAL A CA 1
ATOM 705 C C . VAL A 1 89 ? 66.876 -4.201 -49.020 1.00 29.61 89 VAL A C 1
ATOM 707 O O . VAL A 1 89 ? 66.824 -3.504 -48.003 1.00 29.61 89 VAL A O 1
ATOM 710 N N . PRO A 1 90 ? 65.811 -4.918 -49.433 1.00 28.88 90 PRO A N 1
ATOM 711 C CA . PRO A 1 90 ? 64.588 -5.079 -48.639 1.00 28.88 90 PRO A CA 1
ATOM 712 C C . PRO A 1 90 ? 64.796 -5.974 -47.402 1.00 28.88 90 PRO A C 1
ATOM 714 O O . PRO A 1 90 ? 65.650 -6.853 -47.397 1.00 28.88 90 PRO A O 1
ATOM 717 N N . ILE A 1 91 ? 63.986 -5.736 -46.366 1.00 31.27 91 ILE A N 1
ATOM 718 C CA . ILE A 1 91 ? 64.147 -6.161 -44.959 1.00 31.27 91 ILE A CA 1
ATOM 719 C C . ILE A 1 91 ? 63.766 -7.628 -44.650 1.00 31.27 91 ILE A C 1
ATOM 721 O O . ILE A 1 91 ? 63.816 -8.037 -43.497 1.00 31.27 91 ILE A O 1
ATOM 725 N N . ASP A 1 92 ? 63.492 -8.474 -45.641 1.00 35.47 92 ASP A N 1
ATOM 726 C CA . ASP A 1 92 ? 62.875 -9.789 -45.377 1.00 35.47 92 ASP A CA 1
ATOM 727 C C . ASP A 1 92 ? 63.847 -10.989 -45.403 1.00 35.47 92 ASP A C 1
ATOM 729 O O . ASP A 1 92 ? 63.440 -12.116 -45.670 1.00 35.47 92 ASP A O 1
ATOM 733 N N . ALA A 1 93 ? 65.135 -10.789 -45.104 1.00 34.47 93 ALA A N 1
ATOM 734 C CA . ALA A 1 93 ? 66.133 -11.872 -45.109 1.00 34.47 93 ALA A CA 1
ATOM 735 C C . ALA A 1 93 ? 67.085 -11.858 -43.896 1.00 34.47 93 ALA A C 1
ATOM 737 O O . ALA A 1 93 ? 68.304 -11.912 -44.052 1.00 34.47 93 ALA A O 1
ATOM 738 N N . LEU A 1 94 ? 66.544 -11.797 -42.675 1.00 31.89 94 LEU A N 1
ATOM 739 C CA . LEU A 1 94 ? 67.317 -11.972 -41.438 1.00 31.89 94 LEU A CA 1
ATOM 740 C C . LEU A 1 94 ? 66.652 -13.025 -40.542 1.00 31.89 94 LEU A C 1
ATOM 742 O O . LEU A 1 94 ? 65.649 -12.750 -39.889 1.00 31.89 94 LEU A O 1
ATOM 746 N N . VAL A 1 95 ? 67.234 -14.225 -40.491 1.00 34.84 95 VAL A N 1
ATOM 747 C CA . VAL A 1 95 ? 66.971 -15.217 -39.438 1.00 34.84 95 VAL A CA 1
ATOM 748 C C . VAL A 1 95 ? 68.188 -15.228 -38.516 1.00 34.84 95 VAL A C 1
ATOM 750 O O . VAL A 1 95 ? 69.315 -15.395 -38.977 1.00 34.84 95 VAL A O 1
ATOM 753 N N . ALA A 1 96 ? 67.964 -14.988 -37.225 1.00 32.03 96 ALA A N 1
ATOM 754 C CA . ALA A 1 96 ? 69.002 -14.959 -36.199 1.00 32.03 96 ALA A CA 1
ATOM 755 C C . ALA A 1 96 ? 69.209 -16.354 -35.589 1.00 32.03 96 ALA A C 1
ATOM 757 O O . ALA A 1 96 ? 68.232 -17.024 -35.257 1.00 32.03 96 ALA A O 1
ATOM 758 N N . ASP A 1 97 ? 70.465 -16.751 -35.370 1.00 38.09 97 ASP A N 1
ATOM 759 C CA . ASP A 1 97 ? 70.815 -17.860 -34.473 1.00 38.09 97 ASP A CA 1
ATOM 760 C C . ASP A 1 97 ? 71.381 -17.320 -33.141 1.00 38.09 97 ASP A C 1
ATOM 762 O O . ASP A 1 97 ? 71.952 -16.225 -33.075 1.00 38.09 97 ASP A O 1
ATOM 766 N N . ARG A 1 98 ? 71.196 -18.093 -32.065 1.00 45.25 98 ARG A N 1
ATOM 767 C CA . ARG A 1 98 ? 71.340 -17.780 -30.632 1.00 45.25 98 ARG A CA 1
ATOM 768 C C . ARG A 1 98 ? 72.758 -17.452 -30.136 1.00 45.25 98 ARG A C 1
ATOM 770 O O . ARG A 1 98 ? 72.979 -17.430 -28.930 1.00 45.25 98 ARG A O 1
ATOM 777 N N . ALA A 1 99 ? 73.696 -17.119 -31.017 1.00 46.56 99 ALA A N 1
ATOM 778 C CA . ALA A 1 99 ? 75.033 -16.656 -30.634 1.00 46.56 99 ALA A CA 1
ATOM 779 C C . ALA A 1 99 ? 75.495 -15.364 -31.340 1.00 46.56 99 ALA A C 1
ATOM 781 O O . ALA A 1 99 ? 76.655 -14.987 -31.214 1.00 46.56 99 ALA A O 1
ATOM 782 N N . GLY A 1 100 ? 74.612 -14.645 -32.047 1.00 43.91 100 GLY A N 1
ATOM 783 C CA . GLY A 1 100 ? 74.857 -13.236 -32.398 1.00 43.91 100 GLY A CA 1
ATOM 784 C C . GLY A 1 100 ? 76.029 -12.953 -33.351 1.00 43.91 100 GLY A C 1
ATOM 785 O O . GLY A 1 100 ? 76.610 -11.873 -33.279 1.00 43.91 100 GLY A O 1
ATOM 786 N N . ALA A 1 101 ? 76.362 -13.871 -34.264 1.00 34.28 101 ALA A N 1
ATOM 787 C CA . ALA A 1 101 ? 77.325 -13.634 -35.345 1.00 34.28 101 ALA A CA 1
ATOM 788 C C . ALA A 1 101 ? 76.683 -13.884 -36.723 1.00 34.28 101 ALA A C 1
ATOM 790 O O . ALA A 1 101 ? 76.211 -14.984 -37.005 1.00 34.28 101 ALA A O 1
ATOM 791 N N . PHE A 1 102 ? 76.686 -12.873 -37.599 1.00 33.28 102 PHE A N 1
ATOM 792 C CA . PHE A 1 102 ? 76.240 -12.991 -38.992 1.00 33.28 102 PHE A CA 1
ATOM 793 C C . PHE A 1 102 ? 77.367 -13.570 -39.863 1.00 33.28 102 PHE A C 1
ATOM 795 O O . PHE A 1 102 ? 78.438 -12.973 -39.960 1.00 33.28 102 PHE A O 1
ATOM 802 N N . ARG A 1 103 ? 77.135 -14.712 -40.527 1.00 34.16 103 ARG A N 1
ATOM 803 C CA . ARG A 1 103 ? 78.014 -15.238 -41.589 1.00 34.16 103 ARG A CA 1
ATOM 804 C C . ARG A 1 103 ? 77.318 -15.149 -42.948 1.00 34.16 103 ARG A C 1
ATOM 806 O O . ARG A 1 103 ? 76.140 -15.470 -43.066 1.00 34.16 103 ARG A O 1
ATOM 813 N N . LEU A 1 104 ? 78.071 -14.738 -43.970 1.00 30.48 104 LEU A N 1
ATOM 814 C CA . LEU A 1 104 ? 77.676 -14.822 -45.378 1.00 30.48 104 LEU A CA 1
ATOM 815 C C . LEU A 1 104 ? 77.536 -16.298 -45.773 1.00 30.48 104 LEU A C 1
ATOM 817 O O . LEU A 1 104 ? 78.521 -17.036 -45.779 1.00 30.48 104 LEU A O 1
ATOM 821 N N . GLY A 1 105 ? 76.311 -16.722 -46.082 1.00 30.38 105 GLY A N 1
ATOM 822 C CA . GLY A 1 105 ? 76.035 -18.038 -46.650 1.00 30.38 105 GLY A CA 1
ATOM 823 C C . GLY A 1 105 ? 76.690 -18.174 -48.023 1.00 30.38 105 GLY A C 1
ATOM 824 O O . GLY A 1 105 ? 76.457 -17.364 -48.919 1.00 30.38 105 GLY A O 1
ATOM 825 N N . SER A 1 106 ? 77.527 -19.195 -48.168 1.00 31.86 106 SER A N 1
ATOM 826 C CA . SER A 1 106 ? 78.173 -19.609 -49.410 1.00 31.86 106 SER A CA 1
ATOM 827 C C . SER A 1 106 ? 77.128 -19.962 -50.471 1.00 31.86 106 SER A C 1
ATOM 829 O O . SER A 1 106 ? 76.428 -20.966 -50.341 1.00 31.86 106 SER A O 1
ATOM 831 N N . PHE A 1 107 ? 77.039 -19.159 -51.531 1.00 28.19 107 PHE A N 1
ATOM 832 C CA . PHE A 1 107 ? 76.347 -19.548 -52.758 1.00 28.19 107 PHE A CA 1
ATOM 833 C C . PHE A 1 107 ? 77.178 -20.628 -53.456 1.00 28.19 107 PHE A C 1
ATOM 835 O O . PHE A 1 107 ? 78.262 -20.357 -53.972 1.00 28.19 107 PHE A O 1
ATOM 842 N N . LEU A 1 108 ? 76.670 -21.859 -53.452 1.00 29.78 108 LEU A N 1
ATOM 843 C CA . LEU A 1 108 ? 77.144 -22.923 -54.327 1.00 29.78 108 LEU A CA 1
ATOM 844 C C . LEU A 1 108 ? 76.754 -22.554 -55.763 1.00 29.78 108 LEU A C 1
ATOM 846 O O . LEU A 1 108 ? 75.576 -22.562 -56.119 1.00 29.78 108 LEU A O 1
ATOM 850 N N . PHE A 1 109 ? 77.749 -22.202 -56.576 1.00 26.66 109 PHE A N 1
ATOM 851 C CA . PHE A 1 109 ? 77.621 -22.179 -58.028 1.00 26.66 109 PHE A CA 1
ATOM 852 C C . PHE A 1 109 ? 77.428 -23.623 -58.500 1.00 26.66 109 PHE A C 1
ATOM 854 O O . PHE A 1 109 ? 78.375 -24.406 -58.510 1.00 26.66 109 PHE A O 1
ATOM 861 N N . SER A 1 110 ? 76.200 -23.978 -58.875 1.00 28.19 110 SER A N 1
ATOM 862 C CA . SER A 1 110 ? 75.976 -25.128 -59.745 1.00 28.19 110 SER A CA 1
ATOM 863 C C . SER A 1 110 ? 76.325 -24.699 -61.168 1.00 28.19 110 SER A C 1
ATOM 865 O O . SER A 1 110 ? 75.691 -23.812 -61.739 1.00 28.19 110 SER A O 1
ATOM 867 N N . SER A 1 111 ? 77.412 -25.259 -61.689 1.00 31.66 111 SER A N 1
ATOM 868 C CA . SER A 1 111 ? 77.834 -25.124 -63.075 1.00 31.66 111 SER A CA 1
ATOM 869 C C . SER A 1 111 ? 77.244 -26.276 -63.884 1.00 31.66 111 SER A C 1
ATOM 871 O O . SER A 1 111 ? 77.856 -27.339 -63.981 1.00 31.66 111 SER A O 1
ATOM 873 N N . GLU A 1 112 ? 76.082 -26.057 -64.486 1.00 32.47 112 GLU A N 1
ATOM 874 C CA . GLU A 1 112 ? 75.660 -26.816 -65.664 1.00 32.47 112 GLU A CA 1
ATOM 875 C C . GLU A 1 112 ? 75.779 -25.894 -66.893 1.00 32.47 112 GLU A C 1
ATOM 877 O O . GLU A 1 112 ? 75.367 -24.730 -66.828 1.00 32.47 112 GLU A O 1
ATOM 882 N N . PRO A 1 113 ? 76.423 -26.341 -67.987 1.00 35.94 113 PRO A N 1
ATOM 883 C CA . PRO A 1 113 ? 76.658 -25.508 -69.162 1.00 35.94 113 PRO A CA 1
ATOM 884 C C . PRO A 1 113 ? 75.350 -25.285 -69.940 1.00 35.94 113 PRO A C 1
ATOM 886 O O . PRO A 1 113 ? 74.512 -26.185 -69.991 1.00 35.94 113 PRO A O 1
ATOM 889 N N . PRO A 1 114 ? 75.152 -24.119 -70.583 1.00 37.38 114 PRO A N 1
ATOM 890 C CA . PRO A 1 114 ? 73.977 -23.904 -71.410 1.00 37.38 114 PRO A CA 1
ATOM 891 C C . PRO A 1 114 ? 74.114 -24.726 -72.692 1.00 37.38 114 PRO A C 1
ATOM 893 O O . PRO A 1 114 ? 75.075 -24.557 -73.447 1.00 37.38 114 PRO A O 1
ATOM 896 N N . GLU A 1 115 ? 73.137 -25.594 -72.941 1.00 33.84 115 GLU A N 1
ATOM 897 C CA . GLU A 1 115 ? 72.958 -26.247 -74.232 1.00 33.84 115 GLU A CA 1
ATOM 898 C C . GLU A 1 115 ? 72.877 -25.185 -75.338 1.00 33.84 115 GLU A C 1
ATOM 900 O O . GLU A 1 115 ? 72.035 -24.280 -75.345 1.00 33.84 115 GLU A O 1
ATOM 905 N N . ALA A 1 116 ? 73.828 -25.282 -76.259 1.00 41.72 116 ALA A N 1
ATOM 906 C CA . ALA A 1 116 ? 73.860 -24.542 -77.496 1.00 41.72 116 ALA A CA 1
ATOM 907 C C . ALA A 1 116 ? 72.826 -25.147 -78.450 1.00 41.72 116 ALA A C 1
ATOM 909 O O . ALA A 1 116 ? 73.052 -26.249 -78.921 1.00 41.72 116 ALA A O 1
ATOM 910 N N . ASP A 1 117 ? 71.723 -24.432 -78.714 1.00 42.59 117 ASP A N 1
ATOM 911 C CA . ASP A 1 117 ? 70.913 -24.585 -79.940 1.00 42.59 117 ASP A CA 1
ATOM 912 C C . ASP A 1 117 ? 69.818 -23.499 -80.084 1.00 42.59 117 ASP A C 1
ATOM 914 O O . ASP A 1 117 ? 68.638 -23.774 -80.268 1.00 42.59 117 ASP A O 1
ATOM 918 N N . MET A 1 118 ? 70.180 -22.208 -80.011 1.00 47.47 118 MET A N 1
ATOM 919 C CA . MET A 1 118 ? 69.284 -21.101 -80.437 1.00 47.47 118 MET A CA 1
ATOM 920 C C . MET A 1 118 ? 70.009 -19.964 -81.180 1.00 47.47 118 MET A C 1
ATOM 922 O O . MET A 1 118 ? 69.533 -18.829 -81.257 1.00 47.47 118 MET A O 1
ATOM 926 N N . ALA A 1 119 ? 71.165 -20.249 -81.780 1.00 46.62 119 ALA A N 1
ATOM 927 C CA . ALA A 1 119 ? 71.903 -19.290 -82.601 1.00 46.62 119 ALA A CA 1
ATOM 928 C C . ALA A 1 119 ? 71.323 -19.210 -84.030 1.00 46.62 119 ALA A C 1
ATOM 930 O O . ALA A 1 119 ? 71.992 -19.529 -85.005 1.00 46.62 119 ALA A O 1
ATOM 931 N N . GLY A 1 120 ? 70.064 -18.783 -84.168 1.00 53.84 120 GLY A N 1
ATOM 932 C CA . GLY A 1 120 ? 69.451 -18.587 -85.490 1.00 53.84 120 GLY A CA 1
ATOM 933 C C . GLY A 1 120 ? 67.990 -18.137 -85.502 1.00 53.84 120 GLY A C 1
ATOM 934 O O . GLY A 1 120 ? 67.527 -17.610 -86.512 1.00 53.84 120 GLY A O 1
ATOM 935 N N . SER A 1 121 ? 67.260 -18.287 -84.397 1.00 60.47 121 SER A N 1
ATOM 936 C CA . SER A 1 121 ? 65.836 -17.953 -84.332 1.00 60.47 121 SER A CA 1
ATOM 937 C C . SER A 1 121 ? 65.600 -16.447 -84.100 1.00 60.47 121 SER A C 1
ATOM 939 O O . SER A 1 121 ? 66.258 -15.833 -83.253 1.00 60.47 121 SER A O 1
ATOM 941 N N . PRO A 1 122 ? 64.676 -15.806 -84.846 1.00 75.69 122 PRO A N 1
ATOM 942 C CA . PRO A 1 122 ? 64.261 -14.434 -84.572 1.00 75.69 122 PRO A CA 1
ATOM 943 C C . PRO A 1 122 ? 63.508 -14.352 -83.235 1.00 75.69 122 PRO A C 1
ATOM 945 O O . PRO A 1 122 ? 62.996 -15.345 -82.722 1.00 75.69 122 PRO A O 1
ATOM 948 N N . CYS A 1 123 ? 63.443 -13.155 -82.654 1.00 79.69 123 CYS A N 1
ATOM 949 C CA . CYS A 1 123 ? 62.723 -12.890 -81.411 1.00 79.69 123 CYS A CA 1
ATOM 950 C C . CYS A 1 123 ? 61.291 -13.450 -81.453 1.00 79.69 123 CYS A C 1
ATOM 952 O O . CYS A 1 123 ? 60.512 -13.098 -82.335 1.00 79.69 123 CYS A O 1
ATOM 954 N N . ALA A 1 124 ? 60.914 -14.217 -80.426 1.00 78.62 124 ALA A N 1
ATOM 955 C CA . ALA A 1 124 ? 59.624 -14.912 -80.348 1.00 78.62 124 ALA A CA 1
ATOM 956 C C . ALA A 1 124 ? 58.390 -13.993 -80.172 1.00 78.62 124 ALA A C 1
ATOM 958 O O . ALA A 1 124 ? 57.275 -14.473 -79.989 1.00 78.62 124 ALA A O 1
ATOM 959 N N . ALA A 1 125 ? 58.570 -12.669 -80.192 1.00 77.00 125 ALA A N 1
ATOM 960 C CA . ALA A 1 125 ? 57.491 -11.703 -80.013 1.00 77.00 125 ALA A CA 1
ATOM 961 C C . ALA A 1 125 ? 56.751 -11.433 -81.328 1.00 77.00 125 ALA A C 1
ATOM 963 O O . ALA A 1 125 ? 57.375 -11.274 -82.379 1.00 77.00 125 ALA A O 1
ATOM 964 N N . VAL A 1 126 ? 55.432 -11.263 -81.248 1.00 77.44 126 VAL A N 1
ATOM 965 C CA . VAL A 1 126 ? 54.590 -10.816 -82.368 1.00 77.44 126 VAL A CA 1
ATOM 966 C C . VAL A 1 126 ? 54.239 -9.344 -82.177 1.00 77.44 126 VAL A C 1
ATOM 968 O O . VAL A 1 126 ? 53.764 -8.933 -81.126 1.00 77.44 126 VAL A O 1
ATOM 971 N N . ILE A 1 127 ? 54.459 -8.502 -83.179 1.00 71.06 127 ILE A N 1
ATOM 972 C CA . ILE A 1 127 ? 54.151 -7.073 -83.056 1.00 71.06 127 ILE A CA 1
ATOM 973 C C . ILE A 1 127 ? 52.625 -6.890 -83.115 1.00 71.06 127 ILE A C 1
ATOM 975 O O . ILE A 1 127 ? 52.023 -7.153 -84.149 1.00 71.06 127 ILE A O 1
ATOM 979 N N . GLU A 1 128 ? 51.982 -6.421 -82.037 1.00 64.62 128 GLU A N 1
ATOM 980 C CA . GLU A 1 128 ? 50.506 -6.327 -81.949 1.00 64.62 128 GLU A CA 1
ATOM 981 C C . GLU A 1 128 ? 49.861 -5.470 -83.054 1.00 64.62 128 GLU A C 1
ATOM 983 O O . GLU A 1 128 ? 48.752 -5.771 -83.491 1.00 64.62 128 GLU A O 1
ATOM 988 N N . SER A 1 129 ? 50.544 -4.426 -83.538 1.00 64.44 129 SER A N 1
ATOM 989 C CA . SER A 1 129 ? 50.011 -3.528 -84.573 1.00 64.44 129 SER A CA 1
ATOM 990 C C . SER A 1 129 ? 50.041 -4.118 -85.984 1.00 64.44 129 SER A C 1
ATOM 992 O O . SER A 1 129 ? 49.166 -3.805 -86.787 1.00 64.44 129 SER A O 1
ATOM 994 N N . THR A 1 130 ? 51.029 -4.958 -86.299 1.00 69.06 130 THR A N 1
ATOM 995 C CA . THR A 1 130 ? 51.227 -5.532 -87.644 1.00 69.06 130 THR A CA 1
ATOM 996 C C . THR A 1 130 ? 50.969 -7.034 -87.697 1.00 69.06 130 THR A C 1
ATOM 998 O O . THR A 1 130 ? 50.950 -7.609 -88.781 1.00 69.06 130 THR A O 1
ATOM 1001 N N . LYS A 1 131 ? 50.785 -7.678 -86.537 1.00 73.12 131 LYS A N 1
ATOM 1002 C CA . LYS A 1 131 ? 50.682 -9.133 -86.340 1.00 73.12 131 LYS A CA 1
ATOM 1003 C C . LYS A 1 131 ? 51.845 -9.938 -86.944 1.00 73.12 131 LYS A C 1
ATOM 1005 O O . LYS A 1 131 ? 51.741 -11.152 -87.081 1.00 73.12 131 LYS A O 1
ATOM 1010 N N . ALA A 1 132 ? 52.954 -9.277 -87.277 1.00 75.81 132 ALA A N 1
ATOM 1011 C CA . ALA A 1 132 ? 54.138 -9.896 -87.860 1.00 75.81 132 ALA A CA 1
ATOM 1012 C C . ALA A 1 132 ? 55.143 -10.316 -86.768 1.00 75.81 132 ALA A C 1
ATOM 1014 O O . ALA A 1 132 ? 55.236 -9.638 -85.735 1.00 75.81 132 ALA A O 1
ATOM 1015 N N . PRO A 1 133 ? 55.915 -11.401 -86.977 1.00 77.50 133 PRO A N 1
ATOM 1016 C CA . PRO A 1 133 ? 56.969 -11.806 -86.054 1.00 77.50 133 PRO A CA 1
ATOM 1017 C C . PRO A 1 133 ? 58.094 -10.765 -86.013 1.00 77.50 133 PRO A C 1
ATOM 1019 O O . PRO A 1 133 ? 58.440 -10.135 -87.014 1.00 77.50 133 PRO A O 1
ATOM 1022 N N . CYS A 1 134 ? 58.669 -10.566 -84.830 1.00 79.62 134 CYS A N 1
ATOM 1023 C CA . CYS A 1 134 ? 59.775 -9.643 -84.628 1.00 79.62 134 CYS A CA 1
ATOM 1024 C C . CYS A 1 134 ? 61.039 -10.151 -85.334 1.00 79.62 134 CYS A C 1
ATOM 1026 O O . CYS A 1 134 ? 61.524 -11.235 -85.045 1.00 79.62 134 CYS A O 1
ATOM 1028 N N . THR A 1 135 ? 61.634 -9.332 -86.198 1.00 77.06 135 THR A N 1
ATOM 1029 C CA . THR A 1 135 ? 62.814 -9.708 -86.999 1.00 77.06 135 THR A CA 1
ATOM 1030 C C . THR A 1 135 ? 64.152 -9.560 -86.263 1.00 77.06 135 THR A C 1
ATOM 1032 O O . THR A 1 135 ? 65.196 -9.940 -86.786 1.00 77.06 135 THR A O 1
ATOM 1035 N N . PHE A 1 136 ? 64.154 -9.000 -85.049 1.00 80.31 136 PHE A N 1
ATOM 1036 C CA . PHE A 1 136 ? 65.376 -8.771 -84.270 1.00 80.31 136 PHE A CA 1
ATOM 1037 C C . PHE A 1 136 ? 65.866 -10.045 -83.579 1.00 80.31 136 PHE A C 1
ATOM 1039 O O . PHE A 1 136 ? 65.058 -10.853 -83.125 1.00 80.31 136 PHE A O 1
ATOM 1046 N N . LYS A 1 137 ? 67.188 -10.180 -83.415 1.00 79.00 137 LYS A N 1
ATOM 1047 C CA . LYS A 1 137 ? 67.785 -11.301 -82.677 1.00 79.00 137 LYS A CA 1
ATOM 1048 C C . LYS A 1 137 ? 67.416 -11.249 -81.178 1.00 79.00 137 LYS A C 1
ATOM 1050 O O . LYS A 1 137 ? 67.353 -10.149 -80.609 1.00 79.00 137 LYS A O 1
ATOM 1055 N N . PRO A 1 138 ? 67.146 -12.402 -80.544 1.00 80.69 138 PRO A N 1
ATOM 1056 C CA . PRO A 1 138 ? 66.908 -12.492 -79.106 1.00 80.69 138 PRO A CA 1
ATOM 1057 C C . PRO A 1 138 ? 68.160 -12.102 -78.306 1.00 80.69 138 PRO A C 1
ATOM 1059 O O . PRO A 1 138 ? 69.283 -12.256 -78.787 1.00 80.69 138 PRO A O 1
ATOM 1062 N N . ASN A 1 139 ? 67.970 -11.571 -77.094 1.00 79.69 139 ASN A N 1
ATOM 1063 C CA . ASN A 1 139 ? 69.071 -11.312 -76.164 1.00 79.69 139 ASN A CA 1
ATOM 1064 C C . ASN A 1 139 ? 69.163 -12.466 -75.159 1.00 79.69 139 ASN A C 1
ATOM 1066 O O . ASN A 1 139 ? 68.485 -12.440 -74.126 1.00 79.69 139 ASN A O 1
ATOM 1070 N N . LEU A 1 140 ? 69.972 -13.477 -75.488 1.00 71.25 140 LEU A N 1
ATOM 1071 C CA . LEU A 1 140 ? 70.150 -14.671 -74.662 1.00 71.25 140 LEU A CA 1
ATOM 1072 C C . LEU A 1 140 ? 70.567 -14.289 -73.226 1.00 71.25 140 LEU A C 1
ATOM 1074 O O . LEU A 1 140 ? 71.388 -13.387 -73.049 1.00 71.25 140 LEU A O 1
ATOM 1078 N N . PRO A 1 141 ? 69.986 -14.927 -72.191 1.00 73.94 141 PRO A N 1
ATOM 1079 C CA . PRO A 1 141 ? 69.163 -16.145 -72.234 1.00 73.94 141 PRO A CA 1
ATOM 1080 C C . PRO A 1 141 ? 67.671 -15.923 -72.562 1.00 73.94 141 PRO A C 1
ATOM 1082 O O . PRO A 1 141 ? 66.909 -16.882 -72.622 1.00 73.94 141 PRO A O 1
ATOM 1085 N N . SER A 1 142 ? 67.221 -14.683 -72.785 1.00 77.38 142 SER A N 1
ATOM 1086 C CA . SER A 1 142 ? 65.825 -14.412 -73.153 1.00 77.38 142 SER A CA 1
ATOM 1087 C C . SER A 1 142 ? 65.538 -14.827 -74.595 1.00 77.38 142 SER A C 1
ATOM 1089 O O . SER A 1 142 ? 66.295 -14.489 -75.504 1.00 77.38 142 SER A O 1
ATOM 1091 N N . LYS A 1 143 ? 64.377 -15.452 -74.834 1.00 82.44 143 LYS A N 1
ATOM 1092 C CA . LYS A 1 143 ? 63.839 -15.716 -76.186 1.00 82.44 143 LYS A CA 1
ATOM 1093 C C . LYS A 1 143 ? 63.311 -14.456 -76.900 1.00 82.44 143 LYS A C 1
ATOM 1095 O O . LYS A 1 143 ? 62.813 -14.524 -78.027 1.00 82.44 143 LYS A O 1
ATOM 1100 N N . TYR A 1 144 ? 63.433 -13.285 -76.269 1.00 83.81 144 TYR A N 1
ATOM 1101 C CA . TYR A 1 144 ? 62.985 -11.999 -76.796 1.00 83.81 144 TYR A CA 1
ATOM 1102 C C . TYR A 1 144 ? 64.141 -11.003 -76.973 1.00 83.81 144 TYR A C 1
ATOM 1104 O O . TYR A 1 144 ? 65.156 -11.045 -76.280 1.00 83.81 144 TYR A O 1
ATOM 1112 N N . CYS A 1 145 ? 63.999 -10.067 -77.915 1.00 83.62 145 CYS A N 1
ATOM 1113 C CA . CYS A 1 145 ? 64.962 -8.981 -78.099 1.00 83.62 145 CYS A CA 1
ATOM 1114 C C . CYS A 1 145 ? 64.844 -7.942 -76.968 1.00 83.62 145 CYS A C 1
ATOM 1116 O O . CYS A 1 145 ? 63.814 -7.851 -76.300 1.00 83.62 145 CYS A O 1
ATOM 1118 N N . ASN A 1 146 ? 65.842 -7.067 -76.806 1.00 78.00 146 ASN A N 1
ATOM 1119 C CA . ASN A 1 146 ? 65.854 -6.037 -75.752 1.00 78.00 146 ASN A CA 1
ATOM 1120 C C . ASN A 1 146 ? 64.626 -5.109 -75.722 1.00 78.00 146 ASN A C 1
ATOM 1122 O O . ASN A 1 146 ? 64.315 -4.540 -74.679 1.00 78.00 146 ASN A O 1
ATOM 1126 N N . LYS A 1 147 ? 63.918 -4.941 -76.847 1.00 76.12 147 LYS A N 1
ATOM 1127 C CA . LYS A 1 147 ? 62.677 -4.149 -76.897 1.00 76.12 147 LYS A CA 1
ATOM 1128 C C . LYS A 1 147 ? 61.455 -4.917 -76.391 1.00 76.12 147 LYS A C 1
ATOM 1130 O O . LYS A 1 147 ? 60.539 -4.290 -75.874 1.00 76.12 147 LYS A O 1
ATOM 1135 N N . HIS A 1 148 ? 61.431 -6.237 -76.553 1.00 77.44 148 HIS A N 1
ATOM 1136 C CA . HIS A 1 148 ? 60.273 -7.077 -76.242 1.00 77.44 148 HIS A CA 1
ATOM 1137 C C . HIS A 1 148 ? 60.419 -7.866 -74.946 1.00 77.44 148 HIS A C 1
ATOM 1139 O O . HIS A 1 148 ? 59.398 -8.222 -74.370 1.00 77.44 148 HIS A O 1
ATOM 1145 N N . LYS A 1 149 ? 61.653 -8.055 -74.462 1.00 78.56 149 LYS A N 1
ATOM 1146 C CA . LYS A 1 149 ? 62.006 -8.796 -73.249 1.00 78.56 149 LYS A CA 1
ATOM 1147 C C . LYS A 1 149 ? 61.029 -8.563 -72.095 1.00 78.56 149 LYS A C 1
ATOM 1149 O O . LYS A 1 149 ? 60.275 -9.456 -71.748 1.00 78.56 149 LYS A O 1
ATOM 1154 N N . VAL A 1 150 ? 60.953 -7.332 -71.591 1.00 74.94 150 VAL A N 1
ATOM 1155 C CA . VAL A 1 150 ? 60.162 -7.001 -70.391 1.00 74.94 150 VAL A CA 1
ATOM 1156 C C . VAL A 1 150 ? 58.666 -7.291 -70.554 1.00 74.94 150 VAL A C 1
ATOM 1158 O O . VAL A 1 150 ? 58.026 -7.788 -69.634 1.00 74.94 150 VAL A O 1
ATOM 1161 N N . LEU A 1 151 ? 58.084 -6.954 -71.706 1.00 75.12 151 LEU A N 1
ATOM 1162 C CA . LEU A 1 151 ? 56.639 -7.075 -71.906 1.00 75.12 151 LEU A CA 1
ATOM 1163 C C . LEU A 1 151 ? 56.231 -8.521 -72.203 1.00 75.12 151 LEU A C 1
ATOM 1165 O O . LEU A 1 151 ? 55.230 -8.990 -71.675 1.00 75.12 151 LEU A O 1
ATOM 1169 N N . TRP A 1 152 ? 57.004 -9.218 -73.033 1.00 76.19 152 TRP A N 1
ATOM 1170 C CA . TRP A 1 152 ? 56.685 -10.575 -73.464 1.00 76.19 152 TRP A CA 1
ATOM 1171 C C . TRP A 1 152 ? 57.050 -11.636 -72.425 1.00 76.19 152 TRP A C 1
ATOM 1173 O O . TRP A 1 152 ? 56.264 -12.556 -72.235 1.00 76.19 152 TRP A O 1
ATOM 1183 N N . GLU A 1 153 ? 58.144 -11.468 -71.672 1.00 79.12 153 GLU A N 1
ATOM 1184 C CA . GLU A 1 153 ? 58.414 -12.315 -70.496 1.00 79.12 153 GLU A CA 1
ATOM 1185 C C . GLU A 1 153 ? 57.287 -12.175 -69.472 1.00 79.12 153 GLU A C 1
ATOM 1187 O O . GLU A 1 153 ? 56.786 -13.171 -68.961 1.00 79.12 153 GLU A O 1
ATOM 1192 N N . ARG A 1 154 ? 56.783 -10.953 -69.254 1.00 77.94 154 ARG A N 1
ATOM 1193 C CA . ARG A 1 154 ? 55.650 -10.748 -68.351 1.00 77.94 154 ARG A CA 1
ATOM 1194 C C . ARG A 1 154 ? 54.352 -11.377 -68.863 1.00 77.94 154 ARG A C 1
ATOM 1196 O O . ARG A 1 154 ? 53.569 -11.876 -68.058 1.00 77.94 154 ARG A O 1
ATOM 1203 N N . LYS A 1 155 ? 54.095 -11.345 -70.174 1.00 76.00 155 LYS A N 1
ATOM 1204 C CA . LYS A 1 155 ? 52.940 -12.041 -70.766 1.00 76.00 155 LYS A CA 1
ATOM 1205 C C . LYS A 1 155 ? 53.049 -13.553 -70.581 1.00 76.00 155 LYS A C 1
ATOM 1207 O O . LYS A 1 155 ? 52.059 -14.172 -70.200 1.00 76.00 155 LYS A O 1
ATOM 1212 N N . ASP A 1 156 ? 54.241 -14.112 -70.769 1.00 80.38 156 ASP A N 1
ATOM 1213 C CA . ASP A 1 156 ? 54.504 -15.532 -70.531 1.00 80.38 156 ASP A CA 1
ATOM 1214 C C . ASP A 1 156 ? 54.308 -15.905 -69.056 1.00 80.38 156 ASP A C 1
ATOM 1216 O O . ASP A 1 156 ? 53.650 -16.899 -68.764 1.00 80.38 156 ASP A O 1
ATOM 1220 N N . GLU A 1 157 ? 54.797 -15.085 -68.119 1.00 79.81 157 GLU A N 1
ATOM 1221 C CA . GLU A 1 157 ? 54.580 -15.274 -66.677 1.00 79.81 157 GLU A CA 1
ATOM 1222 C C . GLU A 1 157 ? 53.089 -15.264 -66.309 1.00 79.81 157 GLU A C 1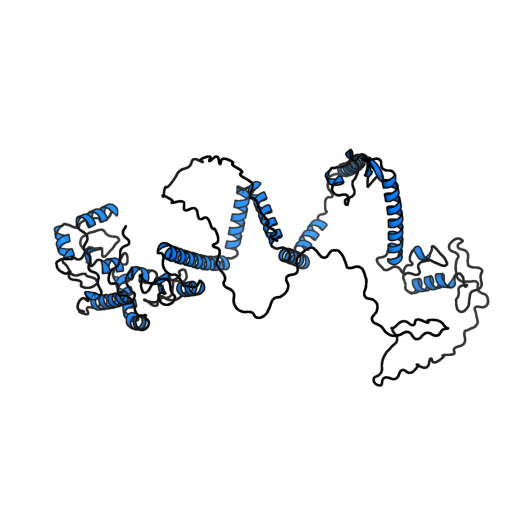
ATOM 1224 O O . GLU A 1 157 ? 52.627 -16.098 -65.531 1.00 79.81 157 GLU A O 1
ATOM 1229 N N . VAL A 1 158 ? 52.317 -14.320 -66.861 1.00 76.75 158 VAL A N 1
ATOM 1230 C CA . VAL A 1 158 ? 50.876 -14.214 -66.587 1.00 76.75 158 VAL A CA 1
ATOM 1231 C C . VAL A 1 158 ? 50.112 -15.396 -67.184 1.00 76.75 158 VAL A C 1
ATOM 1233 O O . VAL A 1 158 ? 49.217 -15.925 -66.524 1.00 76.75 158 VAL A O 1
ATOM 1236 N N . ALA A 1 159 ? 50.486 -15.835 -68.388 1.00 77.38 159 ALA A N 1
ATOM 1237 C CA . ALA A 1 159 ? 49.909 -17.010 -69.033 1.00 77.38 159 ALA A CA 1
ATOM 1238 C C . ALA A 1 159 ? 50.236 -18.304 -68.268 1.00 77.38 159 ALA A C 1
ATOM 1240 O O . ALA A 1 159 ? 49.337 -19.107 -68.031 1.00 77.38 159 ALA A O 1
ATOM 1241 N N . ALA A 1 160 ? 51.483 -18.476 -67.813 1.00 79.44 160 ALA A N 1
ATOM 1242 C CA . ALA A 1 160 ? 51.906 -19.622 -67.005 1.00 79.44 160 ALA A CA 1
ATOM 1243 C C . ALA A 1 160 ? 51.180 -19.686 -65.650 1.00 79.44 160 ALA A C 1
ATOM 1245 O O . ALA A 1 160 ? 50.858 -20.768 -65.169 1.00 79.44 160 ALA A O 1
ATOM 1246 N N . ALA A 1 161 ? 50.863 -18.530 -65.059 1.00 78.50 161 ALA A N 1
ATOM 1247 C CA . ALA A 1 161 ? 50.077 -18.431 -63.830 1.00 78.50 161 ALA A CA 1
ATOM 1248 C C . ALA A 1 161 ? 48.551 -18.569 -64.041 1.00 78.50 161 ALA A C 1
ATOM 1250 O O . ALA A 1 161 ? 47.795 -18.464 -63.075 1.00 78.50 161 ALA A O 1
ATOM 1251 N N . GLY A 1 162 ? 48.072 -18.750 -65.281 1.00 76.94 162 GLY A N 1
ATOM 1252 C CA . GLY A 1 162 ? 46.639 -18.815 -65.606 1.00 76.94 162 GLY A CA 1
ATOM 1253 C C . GLY A 1 162 ? 45.877 -17.498 -65.387 1.00 76.94 162 GLY A C 1
ATOM 1254 O O . GLY A 1 162 ? 44.651 -17.497 -65.269 1.00 76.94 162 GLY A O 1
ATOM 1255 N N . GLY A 1 163 ? 46.590 -16.372 -65.294 1.00 78.25 163 GLY A N 1
ATOM 1256 C CA . GLY A 1 163 ? 46.032 -15.053 -64.996 1.00 78.25 163 GLY A CA 1
ATOM 1257 C C . GLY A 1 163 ? 45.597 -14.270 -66.239 1.00 78.25 163 GLY A C 1
ATOM 1258 O O . GLY A 1 163 ? 45.920 -14.613 -67.374 1.00 78.25 163 GLY A O 1
ATOM 1259 N N . ARG A 1 164 ? 44.874 -13.159 -66.031 1.00 79.12 164 ARG A N 1
ATOM 1260 C CA . ARG A 1 164 ? 44.522 -12.199 -67.097 1.00 79.12 164 ARG A CA 1
ATOM 1261 C C . ARG A 1 164 ? 45.363 -10.928 -66.990 1.00 79.12 164 ARG A C 1
ATOM 1263 O O . ARG A 1 164 ? 45.588 -10.414 -65.893 1.00 79.12 164 ARG A O 1
ATOM 1270 N N . GLU A 1 165 ? 45.790 -10.391 -68.130 1.00 76.62 165 GLU A N 1
ATOM 1271 C CA . GLU A 1 165 ? 46.566 -9.150 -68.192 1.00 76.62 165 GLU A CA 1
ATOM 1272 C C . GLU A 1 165 ? 45.701 -7.889 -68.035 1.00 76.62 165 GLU A C 1
ATOM 1274 O O . GLU A 1 165 ? 44.543 -7.825 -68.454 1.00 76.62 165 GLU A O 1
ATOM 1279 N N . CYS A 1 166 ? 46.269 -6.843 -67.431 1.00 78.12 166 CYS A N 1
ATOM 1280 C CA . CYS A 1 166 ? 45.630 -5.533 -67.381 1.00 78.12 166 CYS A CA 1
ATOM 1281 C C . CYS A 1 166 ? 45.555 -4.916 -68.788 1.00 78.12 166 CYS A C 1
ATOM 1283 O O . CYS A 1 166 ? 46.559 -4.868 -69.488 1.00 78.12 166 CYS A O 1
ATOM 1285 N N . LYS A 1 167 ? 44.422 -4.308 -69.179 1.00 74.94 167 LYS A N 1
ATOM 1286 C CA . LYS A 1 167 ? 44.291 -3.609 -70.479 1.00 74.94 167 LYS A CA 1
ATOM 1287 C C . LYS A 1 167 ? 45.345 -2.512 -70.699 1.00 74.94 167 LYS A C 1
ATOM 1289 O O . LYS A 1 167 ? 45.654 -2.176 -71.835 1.00 74.94 167 LYS A O 1
ATOM 1294 N N . GLN A 1 168 ? 45.892 -1.942 -69.624 1.00 71.56 168 GLN A N 1
ATOM 1295 C CA . GLN A 1 168 ? 46.961 -0.936 -69.691 1.00 71.56 168 GLN A CA 1
ATOM 1296 C C . GLN A 1 168 ? 48.364 -1.544 -69.889 1.00 71.56 168 GLN A C 1
ATOM 1298 O O . GLN A 1 168 ? 49.343 -0.802 -69.922 1.00 71.56 168 GLN A O 1
ATOM 1303 N N . LEU A 1 169 ? 48.484 -2.872 -69.984 1.00 65.81 169 LEU A N 1
ATOM 1304 C CA . LEU A 1 169 ? 49.712 -3.566 -70.374 1.00 65.81 169 LEU A CA 1
ATOM 1305 C C . LEU A 1 169 ? 49.980 -3.391 -71.876 1.00 65.81 169 LEU A C 1
ATOM 1307 O O . LEU A 1 169 ? 51.094 -3.053 -72.264 1.00 65.81 169 LEU A O 1
ATOM 1311 N N . ALA A 1 170 ? 48.940 -3.533 -72.703 1.00 57.50 170 ALA A N 1
ATOM 1312 C CA . ALA A 1 170 ? 49.022 -3.508 -74.166 1.00 57.50 170 ALA A CA 1
ATOM 1313 C C . ALA A 1 170 ? 49.294 -2.114 -74.772 1.00 57.50 170 ALA A C 1
ATOM 1315 O O . ALA A 1 170 ? 49.600 -1.984 -75.951 1.00 57.50 170 ALA A O 1
ATOM 1316 N N . THR A 1 171 ? 49.188 -1.033 -73.993 1.00 55.56 171 THR A N 1
ATOM 1317 C CA . THR A 1 171 ? 49.209 0.329 -74.548 1.00 55.56 171 THR A CA 1
ATOM 1318 C C . THR A 1 171 ? 50.606 0.934 -74.727 1.00 55.56 171 THR A C 1
ATOM 1320 O O . THR A 1 171 ? 50.740 1.858 -75.526 1.00 55.56 171 THR A O 1
ATOM 1323 N N . HIS A 1 172 ? 51.666 0.435 -74.065 1.00 55.72 172 HIS A N 1
ATOM 1324 C CA . HIS A 1 172 ? 53.031 0.968 -74.243 1.00 55.72 172 HIS A CA 1
ATOM 1325 C C . HIS A 1 172 ? 54.152 -0.056 -73.979 1.00 55.72 172 HIS A C 1
ATOM 1327 O O . HIS A 1 172 ? 54.399 -0.431 -72.835 1.00 55.72 172 HIS A O 1
ATOM 1333 N N . VAL A 1 173 ? 54.959 -0.354 -75.008 1.00 52.84 173 VAL A N 1
ATOM 1334 C CA . VAL A 1 173 ? 56.105 -1.301 -74.983 1.00 52.84 173 VAL A CA 1
ATOM 1335 C C . VAL A 1 173 ? 57.171 -0.991 -73.909 1.00 52.84 173 VAL A C 1
ATOM 1337 O O . VAL A 1 173 ? 57.938 -1.867 -73.531 1.00 52.84 173 VAL A O 1
ATOM 1340 N N . LYS A 1 174 ? 57.221 0.238 -73.370 1.00 52.97 174 LYS A N 1
ATOM 1341 C CA . LYS A 1 174 ? 58.193 0.652 -72.331 1.00 52.97 174 LYS A CA 1
ATOM 1342 C C . LYS A 1 174 ? 57.578 1.116 -71.000 1.00 52.97 174 LYS A C 1
ATOM 1344 O O . LYS A 1 174 ? 58.326 1.422 -70.078 1.00 52.97 174 LYS A O 1
ATOM 1349 N N . ARG A 1 175 ? 56.249 1.270 -70.910 1.00 57.59 175 ARG A N 1
ATOM 1350 C CA . ARG A 1 175 ? 55.560 1.923 -69.766 1.00 57.59 175 ARG A CA 1
ATOM 1351 C C . ARG A 1 175 ? 54.192 1.310 -69.420 1.00 57.59 175 ARG A C 1
ATOM 1353 O O . ARG A 1 175 ? 53.457 1.889 -68.623 1.00 57.59 175 ARG A O 1
ATOM 1360 N N . GLY A 1 176 ? 53.827 0.191 -70.045 1.00 66.12 176 GLY A N 1
ATOM 1361 C CA . GLY A 1 176 ? 52.579 -0.518 -69.772 1.00 66.12 176 GLY A CA 1
ATOM 1362 C C . GLY A 1 176 ? 52.530 -1.074 -68.348 1.00 66.12 176 GLY A C 1
ATOM 1363 O O . GLY A 1 176 ? 53.557 -1.342 -67.725 1.00 66.12 176 GLY A O 1
ATOM 1364 N N . CYS A 1 177 ? 51.324 -1.229 -67.808 1.00 72.19 177 CYS A N 1
ATOM 1365 C CA . CYS A 1 177 ? 51.133 -1.786 -66.473 1.00 72.19 177 CYS A CA 1
ATOM 1366 C C . CYS A 1 177 ? 51.400 -3.295 -66.467 1.00 72.19 177 CYS A C 1
ATOM 1368 O O . CYS A 1 177 ? 50.604 -4.047 -67.013 1.00 72.19 177 CYS A O 1
ATOM 1370 N N . LEU A 1 178 ? 52.446 -3.737 -65.764 1.00 70.50 178 LEU A N 1
ATOM 1371 C CA . LEU A 1 178 ? 52.814 -5.155 -65.586 1.00 70.50 178 LEU A CA 1
ATOM 1372 C C . LEU A 1 178 ? 51.923 -5.911 -64.570 1.00 70.50 178 LEU A C 1
ATOM 1374 O O . LEU A 1 178 ? 52.264 -7.006 -64.117 1.00 70.50 178 LEU A O 1
ATOM 1378 N N . GLY A 1 179 ? 50.799 -5.316 -64.163 1.00 68.44 179 GLY A N 1
ATOM 1379 C CA . GLY A 1 179 ? 49.896 -5.872 -63.158 1.00 68.44 179 GLY A CA 1
ATOM 1380 C C . GLY A 1 179 ? 48.993 -6.972 -63.718 1.00 68.44 179 GLY A C 1
ATOM 1381 O O . GLY A 1 179 ? 48.410 -6.816 -64.792 1.00 68.44 179 GLY A O 1
ATOM 1382 N N . MET A 1 180 ? 48.842 -8.050 -62.950 1.00 74.50 180 MET A N 1
ATOM 1383 C CA . MET A 1 180 ? 47.863 -9.112 -63.193 1.00 74.50 180 MET A CA 1
ATOM 1384 C C . MET A 1 180 ? 46.483 -8.684 -62.663 1.00 74.50 180 MET A C 1
ATOM 1386 O O . MET A 1 180 ? 46.402 -7.911 -61.705 1.00 74.50 180 MET A O 1
ATOM 1390 N N . LEU A 1 181 ? 45.404 -9.122 -63.314 1.00 78.81 181 LEU A N 1
ATOM 1391 C CA . LEU A 1 181 ? 44.034 -8.886 -62.853 1.00 78.81 181 LEU A CA 1
ATOM 1392 C C . LEU A 1 181 ? 43.629 -9.918 -61.797 1.00 78.81 181 LEU A C 1
ATOM 1394 O O . LEU A 1 181 ? 43.813 -11.115 -62.007 1.00 78.81 181 LEU A O 1
ATOM 1398 N N . ASP A 1 182 ? 43.001 -9.449 -60.718 1.00 75.44 182 ASP A N 1
ATOM 1399 C CA . ASP A 1 182 ? 42.321 -10.318 -59.754 1.00 75.44 182 ASP A CA 1
ATOM 1400 C C . ASP A 1 182 ? 41.056 -10.940 -60.386 1.00 75.44 182 ASP A C 1
ATOM 1402 O O . ASP A 1 182 ? 40.530 -10.433 -61.385 1.00 75.44 182 ASP A O 1
ATOM 1406 N N . ALA A 1 183 ? 40.509 -12.000 -59.777 1.00 71.06 183 ALA A N 1
ATOM 1407 C CA . ALA A 1 183 ? 39.301 -12.684 -60.261 1.00 71.06 183 ALA A CA 1
ATOM 1408 C C . ALA A 1 183 ? 38.112 -11.724 -60.500 1.00 71.06 183 ALA A C 1
ATOM 1410 O O . ALA A 1 183 ? 37.415 -11.836 -61.510 1.00 71.06 183 ALA A O 1
ATOM 1411 N N . ASP A 1 184 ? 37.946 -10.721 -59.632 1.00 71.81 184 ASP A N 1
ATOM 1412 C CA . ASP A 1 184 ? 36.859 -9.734 -59.698 1.00 71.81 184 ASP A CA 1
ATOM 1413 C C . ASP A 1 184 ? 37.113 -8.589 -60.700 1.00 71.81 184 ASP A C 1
ATOM 1415 O O . ASP A 1 184 ? 36.220 -7.789 -61.015 1.00 71.81 184 ASP A O 1
ATOM 1419 N N . ASP A 1 185 ? 38.340 -8.451 -61.207 1.00 73.00 185 ASP A N 1
ATOM 1420 C CA . ASP A 1 185 ? 38.702 -7.345 -62.080 1.00 73.00 185 ASP A CA 1
ATOM 1421 C C . ASP A 1 185 ? 38.303 -7.626 -63.538 1.00 73.00 185 ASP A C 1
ATOM 1423 O O . ASP A 1 185 ? 38.800 -8.535 -64.197 1.00 73.00 185 ASP A O 1
ATOM 1427 N N . LYS A 1 186 ? 37.410 -6.796 -64.096 1.00 74.75 186 LYS A N 1
ATOM 1428 C CA . LYS A 1 186 ? 36.952 -6.955 -65.490 1.00 74.75 186 LYS A CA 1
ATOM 1429 C C . LYS A 1 186 ? 38.064 -6.753 -66.527 1.00 74.75 186 LYS A C 1
ATOM 1431 O O . LYS A 1 186 ? 38.336 -7.669 -67.293 1.00 74.75 186 LYS A O 1
ATOM 1436 N N . SER A 1 187 ? 38.665 -5.559 -66.582 1.00 77.19 187 SER A N 1
ATOM 1437 C CA . SER A 1 187 ? 39.570 -5.161 -67.681 1.00 77.19 187 SER A CA 1
ATOM 1438 C C . SER A 1 187 ? 40.803 -4.355 -67.261 1.00 77.19 187 SER A C 1
ATOM 1440 O O . SER A 1 187 ? 41.665 -4.078 -68.087 1.00 77.19 187 SER A O 1
ATOM 1442 N N . CYS A 1 188 ? 40.910 -3.927 -66.004 1.00 77.00 188 CYS A N 1
ATOM 1443 C CA . CYS A 1 188 ? 41.973 -3.033 -65.547 1.00 77.00 188 CYS A CA 1
ATOM 1444 C C . CYS A 1 188 ? 42.263 -3.301 -64.069 1.00 77.00 188 CYS A C 1
ATOM 1446 O O . CYS A 1 188 ? 41.315 -3.465 -63.297 1.00 77.00 188 CYS A O 1
ATOM 1448 N N . CYS A 1 189 ? 43.537 -3.339 -63.676 1.00 80.06 189 CYS A N 1
ATOM 1449 C CA . CYS A 1 189 ? 43.915 -3.609 -62.292 1.00 80.06 189 CYS A CA 1
ATOM 1450 C C . CYS A 1 189 ? 43.517 -2.440 -61.378 1.00 80.06 189 CYS A C 1
ATOM 1452 O O . CYS A 1 189 ? 43.349 -1.296 -61.823 1.00 80.06 189 CYS A O 1
ATOM 1454 N N . LYS A 1 190 ? 43.408 -2.702 -60.073 1.00 78.88 190 LYS A N 1
ATOM 1455 C CA . LYS A 1 190 ? 43.049 -1.691 -59.060 1.00 78.88 190 LYS A CA 1
ATOM 1456 C C . LYS A 1 190 ? 43.926 -0.433 -59.119 1.00 78.88 190 LYS A C 1
ATOM 1458 O O . LYS A 1 190 ? 43.404 0.676 -59.001 1.00 78.88 190 LYS A O 1
ATOM 1463 N N . ALA A 1 191 ? 45.231 -0.578 -59.354 1.00 77.06 191 ALA A N 1
ATOM 1464 C CA . ALA A 1 191 ? 46.158 0.552 -59.455 1.00 77.06 191 ALA A CA 1
ATOM 1465 C C . ALA A 1 191 ? 45.859 1.445 -60.673 1.00 77.06 191 ALA A C 1
ATOM 1467 O O . ALA A 1 191 ? 45.719 2.661 -60.537 1.00 77.06 191 ALA A O 1
ATOM 1468 N N . CYS A 1 192 ? 45.673 0.850 -61.853 1.00 79.69 192 CYS A N 1
ATOM 1469 C CA . CYS A 1 192 ? 45.338 1.601 -63.061 1.00 79.69 192 CYS A CA 1
ATOM 1470 C C . CYS A 1 192 ? 43.920 2.186 -63.021 1.00 79.69 192 CYS A C 1
ATOM 1472 O O . CYS A 1 192 ? 43.717 3.294 -63.512 1.00 79.69 192 CYS A O 1
ATOM 1474 N N . LYS A 1 193 ? 42.953 1.509 -62.385 1.00 79.44 193 LYS A N 1
ATOM 1475 C CA . LYS A 1 193 ? 41.621 2.075 -62.111 1.00 79.44 193 LYS A CA 1
ATOM 1476 C C . LYS A 1 193 ? 41.716 3.342 -61.259 1.00 79.44 193 LYS A C 1
ATOM 1478 O O . LYS A 1 193 ? 41.109 4.346 -61.616 1.00 79.44 193 LYS A O 1
ATOM 1483 N N . ARG A 1 194 ? 42.507 3.325 -60.178 1.00 79.88 194 ARG A N 1
ATOM 1484 C CA . ARG A 1 194 ? 42.739 4.507 -59.324 1.00 79.88 194 ARG A CA 1
ATOM 1485 C C . ARG A 1 194 ? 43.414 5.638 -60.094 1.00 79.88 194 ARG A C 1
ATOM 1487 O O . ARG A 1 194 ? 42.966 6.774 -60.012 1.00 79.88 194 ARG A O 1
ATOM 1494 N N . MET A 1 195 ? 44.450 5.325 -60.872 1.00 80.12 195 MET A N 1
ATOM 1495 C CA . MET A 1 195 ? 45.151 6.318 -61.688 1.00 80.12 195 MET A CA 1
ATOM 1496 C C . MET A 1 195 ? 44.227 6.966 -62.728 1.00 80.12 195 MET A C 1
ATOM 1498 O O . MET A 1 195 ? 44.262 8.183 -62.888 1.00 80.12 195 MET A O 1
ATOM 1502 N N . ASN A 1 196 ? 43.407 6.178 -63.430 1.00 80.31 196 ASN A N 1
ATOM 1503 C CA . ASN A 1 196 ? 42.459 6.710 -64.408 1.00 80.31 196 ASN A CA 1
ATOM 1504 C C . ASN A 1 196 ? 41.376 7.549 -63.727 1.00 80.31 196 ASN A C 1
ATOM 1506 O O . ASN A 1 196 ? 41.151 8.672 -64.153 1.00 80.31 196 ASN A O 1
ATOM 1510 N N . ALA A 1 197 ? 40.818 7.082 -62.606 1.00 79.12 197 ALA A N 1
ATOM 1511 C CA . ALA A 1 197 ? 39.860 7.862 -61.827 1.00 79.12 197 ALA A CA 1
ATOM 1512 C C . ALA A 1 197 ? 40.443 9.210 -61.366 1.00 79.12 197 ALA A C 1
ATOM 1514 O O . ALA A 1 197 ? 39.753 10.221 -61.383 1.00 79.12 197 ALA A O 1
ATOM 1515 N N . GLU A 1 198 ? 41.720 9.252 -60.979 1.00 80.31 198 GLU A N 1
ATOM 1516 C CA . GLU A 1 198 ? 42.381 10.495 -60.575 1.00 80.31 198 GLU A CA 1
ATOM 1517 C C . GLU A 1 198 ? 42.644 11.440 -61.761 1.00 80.31 198 GLU A C 1
ATOM 1519 O O . GLU A 1 198 ? 42.554 12.660 -61.620 1.00 80.31 198 GLU A O 1
ATOM 1524 N N . LYS A 1 199 ? 42.936 10.896 -62.950 1.00 80.81 199 LYS A N 1
ATOM 1525 C CA . LYS A 1 199 ? 43.014 11.685 -64.189 1.00 80.81 199 LYS A CA 1
ATOM 1526 C C . LYS A 1 199 ? 41.647 12.250 -64.569 1.00 80.81 199 LYS A C 1
ATOM 1528 O O . LYS A 1 199 ? 41.566 13.441 -64.855 1.00 80.81 199 LYS A O 1
ATOM 1533 N N . ASP A 1 200 ? 40.602 11.432 -64.507 1.00 80.25 200 ASP A N 1
ATOM 1534 C CA . ASP A 1 200 ? 39.230 11.833 -64.819 1.00 80.25 200 ASP A CA 1
ATOM 1535 C C . ASP A 1 200 ? 38.764 12.938 -63.862 1.00 80.25 200 ASP A C 1
ATOM 1537 O O . ASP A 1 200 ? 38.343 13.993 -64.324 1.00 80.25 200 ASP A O 1
ATOM 1541 N N . LYS A 1 201 ? 39.002 12.799 -62.547 1.00 77.25 201 LYS A N 1
ATOM 1542 C CA . LYS A 1 201 ? 38.747 13.869 -61.562 1.00 77.25 201 LYS A CA 1
ATOM 1543 C C . LYS A 1 201 ? 39.430 15.187 -61.920 1.00 77.25 201 LYS A C 1
ATOM 1545 O O . LYS A 1 201 ? 38.834 16.245 -61.761 1.00 77.25 201 LYS A O 1
ATOM 1550 N N . LYS A 1 202 ? 40.688 15.153 -62.375 1.00 80.56 202 LYS A N 1
ATOM 1551 C CA . LYS A 1 202 ? 41.418 16.373 -62.767 1.00 80.56 202 LYS A CA 1
ATOM 1552 C C . LYS A 1 202 ? 40.834 17.007 -64.026 1.00 80.56 202 LYS A C 1
ATOM 1554 O O . LYS A 1 202 ? 40.818 18.231 -64.131 1.00 80.56 202 LYS A O 1
ATOM 1559 N N . VAL A 1 203 ? 40.383 16.196 -64.981 1.00 78.12 203 VAL A N 1
ATOM 1560 C CA . VAL A 1 203 ? 39.701 16.677 -66.191 1.00 78.12 203 VAL A CA 1
ATOM 1561 C C . VAL A 1 203 ? 38.347 17.285 -65.829 1.00 78.12 203 VAL A C 1
ATOM 1563 O O . VAL A 1 203 ? 38.047 18.388 -66.281 1.00 78.12 203 VAL A O 1
ATOM 1566 N N . ASP A 1 204 ? 37.575 16.620 -64.975 1.00 74.25 204 ASP A N 1
ATOM 1567 C CA . ASP A 1 204 ? 36.270 17.094 -64.520 1.00 74.25 204 ASP A CA 1
ATOM 1568 C C . ASP A 1 204 ? 36.397 18.377 -63.697 1.00 74.25 204 ASP A C 1
ATOM 1570 O O . ASP A 1 204 ? 35.707 19.344 -63.995 1.00 74.25 204 ASP A O 1
ATOM 1574 N N . ALA A 1 205 ? 37.361 18.466 -62.776 1.00 74.75 205 ALA A N 1
ATOM 1575 C CA . ALA A 1 205 ? 37.632 19.690 -62.019 1.00 74.75 205 ALA A CA 1
ATOM 1576 C C . ALA A 1 205 ? 38.014 20.873 -62.928 1.00 74.75 205 ALA A C 1
ATOM 1578 O O . ALA A 1 205 ? 37.589 22.002 -62.694 1.00 74.75 205 ALA A O 1
ATOM 1579 N N . ARG A 1 206 ? 38.787 20.631 -63.999 1.00 76.88 206 ARG A N 1
ATOM 1580 C CA . ARG A 1 206 ? 39.102 21.666 -65.002 1.00 76.88 206 ARG A CA 1
ATOM 1581 C C . ARG A 1 206 ? 37.865 22.097 -65.787 1.00 76.88 206 ARG A C 1
ATOM 1583 O O . ARG A 1 206 ? 37.707 23.285 -66.045 1.00 76.88 206 ARG A O 1
ATOM 1590 N N . ARG A 1 207 ? 36.996 21.153 -66.163 1.00 71.00 207 ARG A N 1
ATOM 1591 C CA . ARG A 1 207 ? 35.729 21.440 -66.853 1.00 71.00 207 ARG A CA 1
ATOM 1592 C C . ARG A 1 207 ? 34.759 22.207 -65.959 1.00 71.00 207 ARG A C 1
ATOM 1594 O O . ARG A 1 207 ? 34.158 23.165 -66.424 1.00 71.00 207 ARG A O 1
ATOM 1601 N N . GLU A 1 208 ? 34.643 21.826 -64.691 1.00 67.56 208 GLU A N 1
ATOM 1602 C CA . GLU A 1 208 ? 33.825 22.523 -63.697 1.00 67.56 208 GLU A CA 1
ATOM 1603 C C . GLU A 1 208 ? 34.347 23.939 -63.447 1.00 67.56 208 GLU A C 1
ATOM 1605 O O . GLU A 1 208 ? 33.568 24.885 -63.508 1.00 67.56 208 GLU A O 1
ATOM 1610 N N . ALA A 1 209 ? 35.659 24.115 -63.264 1.00 70.12 209 ALA A N 1
ATOM 1611 C CA . ALA A 1 209 ? 36.264 25.436 -63.103 1.00 70.12 209 ALA A CA 1
ATOM 1612 C C . ALA A 1 209 ? 36.050 26.335 -64.334 1.00 70.12 209 ALA A C 1
ATOM 1614 O O . ALA A 1 209 ? 35.712 27.507 -64.183 1.00 70.12 209 ALA A O 1
ATOM 1615 N N . ALA A 1 210 ? 36.194 25.790 -65.548 1.00 70.06 210 ALA A N 1
ATOM 1616 C CA . ALA A 1 210 ? 35.916 26.519 -66.785 1.00 70.06 210 ALA A CA 1
ATOM 1617 C C . ALA A 1 210 ? 34.429 26.891 -66.917 1.00 70.06 210 ALA A C 1
ATOM 1619 O O . ALA A 1 210 ? 34.112 28.019 -67.285 1.00 70.06 210 ALA A O 1
ATOM 1620 N N . ALA A 1 211 ? 33.521 25.975 -66.565 1.00 64.44 211 ALA A N 1
ATOM 1621 C CA . ALA A 1 211 ? 32.084 26.231 -66.578 1.00 64.44 211 ALA A CA 1
ATOM 1622 C C . ALA A 1 211 ? 31.700 27.326 -65.572 1.00 64.44 211 ALA A C 1
ATOM 1624 O O . ALA A 1 211 ? 30.961 28.237 -65.935 1.00 64.44 211 ALA A O 1
ATOM 1625 N N . VAL A 1 212 ? 32.255 27.293 -64.354 1.00 67.00 212 VAL A N 1
ATOM 1626 C CA . VAL A 1 212 ? 32.048 28.326 -63.324 1.00 67.00 212 VAL A CA 1
ATOM 1627 C C . VAL A 1 212 ? 32.595 29.683 -63.769 1.00 67.00 212 VAL A C 1
ATOM 1629 O O . VAL A 1 212 ? 31.917 30.691 -63.597 1.00 67.00 212 VAL A O 1
ATOM 1632 N N . ALA A 1 213 ? 33.775 29.721 -64.396 1.00 67.88 213 ALA A N 1
ATOM 1633 C CA . ALA A 1 213 ? 34.370 30.958 -64.908 1.00 67.88 213 ALA A CA 1
ATOM 1634 C C . ALA A 1 213 ? 33.538 31.622 -66.024 1.00 67.88 213 ALA A C 1
ATOM 1636 O O . ALA A 1 213 ? 33.635 32.829 -66.225 1.00 67.88 213 ALA A O 1
ATOM 1637 N N . SER A 1 214 ? 32.712 30.850 -66.736 1.00 67.44 214 SER A N 1
ATOM 1638 C CA . SER A 1 214 ? 31.826 31.340 -67.802 1.00 67.44 214 SER A CA 1
ATOM 1639 C C . SER A 1 214 ? 30.419 31.762 -67.341 1.00 67.44 214 SER A C 1
ATOM 1641 O O . SER A 1 214 ? 29.599 32.141 -68.179 1.00 67.44 214 SER A O 1
ATOM 1643 N N . LEU A 1 215 ? 30.116 31.701 -66.036 1.00 72.56 215 LEU A N 1
ATOM 1644 C CA . LEU A 1 215 ? 28.792 32.038 -65.497 1.00 72.56 215 LEU A CA 1
ATOM 1645 C C . LEU A 1 215 ? 28.576 33.547 -65.364 1.00 72.56 215 LEU A C 1
ATOM 1647 O O . LEU A 1 215 ? 29.429 34.278 -64.864 1.00 72.56 215 LEU A O 1
ATOM 1651 N N . ARG A 1 216 ? 27.374 34.002 -65.728 1.00 74.62 216 ARG A N 1
ATOM 1652 C CA . ARG A 1 216 ? 26.881 35.338 -65.368 1.00 74.62 216 ARG A CA 1
ATOM 1653 C C . ARG A 1 216 ? 26.279 35.319 -63.952 1.00 74.62 216 ARG A C 1
ATOM 1655 O O . ARG A 1 216 ? 25.856 34.254 -63.492 1.00 74.62 216 ARG A O 1
ATOM 1662 N N . PRO A 1 217 ? 26.192 36.471 -63.257 1.00 73.75 217 PRO A N 1
ATOM 1663 C CA . PRO A 1 217 ? 25.502 36.562 -61.971 1.00 73.75 217 PRO A CA 1
ATOM 1664 C C . PRO A 1 217 ? 24.078 35.996 -62.068 1.00 73.75 217 PRO A C 1
ATOM 1666 O O . PRO A 1 217 ? 23.333 36.363 -62.972 1.00 73.75 217 PRO A O 1
ATOM 1669 N N . GLY A 1 218 ? 23.720 35.083 -61.161 1.00 73.12 218 GLY A N 1
ATOM 1670 C CA . GLY A 1 218 ? 22.417 34.407 -61.161 1.00 73.12 218 GLY A CA 1
ATOM 1671 C C . GLY A 1 218 ? 22.350 33.101 -61.962 1.00 73.12 218 GLY A C 1
ATOM 1672 O O . GLY A 1 218 ? 21.300 32.468 -61.970 1.00 73.12 218 GLY A O 1
ATOM 1673 N N . GLN A 1 219 ? 23.441 32.646 -62.591 1.00 79.12 219 GLN A N 1
ATOM 1674 C CA . GLN A 1 219 ? 23.472 31.365 -63.307 1.00 79.12 219 GLN A CA 1
ATOM 1675 C C . GLN A 1 219 ? 24.109 30.231 -62.489 1.00 79.12 219 GLN A C 1
ATOM 1677 O O . GLN A 1 219 ? 25.076 30.429 -61.757 1.00 79.12 219 GLN A O 1
ATOM 1682 N N . VAL A 1 220 ? 23.588 29.013 -62.662 1.00 76.56 220 VAL A N 1
ATOM 1683 C CA . VAL A 1 220 ? 24.053 27.766 -62.037 1.00 76.56 220 VAL A CA 1
ATOM 1684 C C . VAL A 1 220 ? 24.200 26.679 -63.106 1.00 76.56 220 VAL A C 1
ATOM 1686 O O . VAL A 1 220 ? 23.393 26.572 -64.030 1.00 76.56 220 VAL A O 1
ATOM 1689 N N . VAL A 1 221 ? 25.233 25.840 -62.994 1.00 77.38 221 VAL A N 1
ATOM 1690 C CA . VAL A 1 221 ? 25.470 24.735 -63.939 1.00 77.38 221 VAL A CA 1
ATOM 1691 C C . VAL A 1 221 ? 24.590 23.532 -63.594 1.00 77.38 221 VAL A C 1
ATOM 1693 O O . VAL A 1 221 ? 24.635 22.999 -62.484 1.00 77.38 221 VAL A O 1
ATOM 1696 N N . CYS A 1 222 ? 23.818 23.048 -64.567 1.00 80.69 222 CYS A N 1
ATOM 1697 C CA . CYS A 1 222 ? 23.021 21.832 -64.405 1.00 80.69 222 CYS A CA 1
ATOM 1698 C C . CYS A 1 222 ? 23.905 20.574 -64.388 1.00 80.69 222 CYS A C 1
ATOM 1700 O O . CYS A 1 222 ? 24.743 20.372 -65.263 1.00 80.69 222 CYS A O 1
ATOM 1702 N N . ASN A 1 223 ? 23.662 19.643 -63.462 1.00 76.62 223 ASN A N 1
ATOM 1703 C CA . ASN A 1 223 ? 24.477 18.430 -63.342 1.00 76.62 223 ASN A CA 1
ATOM 1704 C C . ASN A 1 223 ? 24.29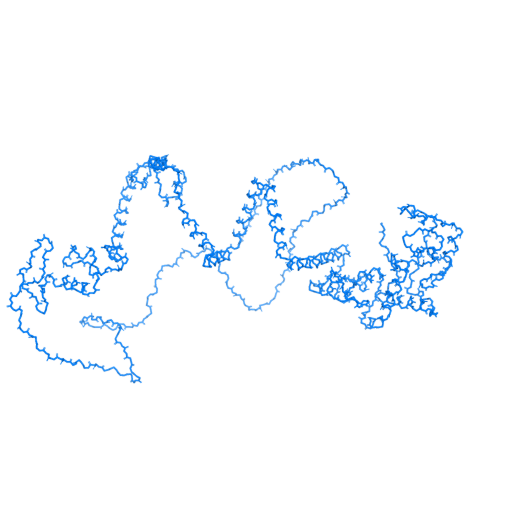0 17.401 -64.455 1.00 76.62 223 ASN A C 1
ATOM 1706 O O . ASN A 1 223 ? 25.155 16.540 -64.620 1.00 76.62 223 ASN A O 1
ATOM 1710 N N . HIS A 1 224 ? 23.191 17.476 -65.204 1.00 79.56 224 HIS A N 1
ATOM 1711 C CA . HIS A 1 224 ? 22.917 16.550 -66.298 1.00 79.56 224 HIS A CA 1
ATOM 1712 C C . HIS A 1 224 ? 23.439 17.053 -67.638 1.00 79.56 224 HIS A C 1
ATOM 1714 O O . HIS A 1 224 ? 24.268 16.381 -68.241 1.00 79.56 224 HIS A O 1
ATOM 1720 N N . CYS A 1 225 ? 22.977 18.222 -68.092 1.00 80.25 225 CYS A N 1
ATOM 1721 C CA . CYS A 1 225 ? 23.392 18.776 -69.382 1.00 80.25 225 CYS A CA 1
ATOM 1722 C C . CYS A 1 225 ? 24.709 19.559 -69.317 1.00 80.25 225 CYS A C 1
ATOM 1724 O O . CYS A 1 225 ? 25.262 19.869 -70.362 1.00 80.25 225 CYS A O 1
ATOM 1726 N N . LYS A 1 226 ? 25.220 19.863 -68.113 1.00 76.25 226 LYS A N 1
ATOM 1727 C CA . LYS A 1 226 ? 26.470 20.611 -67.883 1.00 76.25 226 LYS A CA 1
ATOM 1728 C C . LYS A 1 226 ? 26.490 22.022 -68.493 1.00 76.25 226 LYS A C 1
ATOM 1730 O O . LYS A 1 226 ? 27.548 22.634 -68.576 1.00 76.25 226 LYS A O 1
ATOM 1735 N N . GLU A 1 227 ? 25.324 22.557 -68.850 1.00 78.81 227 GLU A N 1
ATOM 1736 C CA . GLU A 1 227 ? 25.156 23.923 -69.348 1.00 78.81 227 GLU A CA 1
ATOM 1737 C C . GLU A 1 227 ? 24.831 24.908 -68.212 1.00 78.81 227 GLU A C 1
ATOM 1739 O O . GLU A 1 227 ? 24.148 24.522 -67.249 1.00 78.81 227 GLU A O 1
ATOM 1744 N N . PRO A 1 228 ? 25.258 26.179 -68.333 1.00 77.50 228 PRO A N 1
ATOM 1745 C CA . PRO A 1 228 ? 24.830 27.248 -67.442 1.00 77.50 228 PRO A CA 1
ATOM 1746 C C . PRO A 1 228 ? 23.347 27.562 -67.679 1.00 77.50 228 PRO A C 1
ATOM 1748 O O . PRO A 1 228 ? 22.921 27.809 -68.810 1.00 77.50 228 PRO A O 1
ATOM 1751 N N . LYS A 1 229 ? 22.547 27.525 -66.614 1.00 82.31 229 LYS A N 1
ATOM 1752 C CA . LYS A 1 229 ? 21.117 27.861 -66.619 1.00 82.31 229 LYS A CA 1
ATOM 1753 C C . LYS A 1 229 ? 20.838 28.912 -65.560 1.00 82.31 229 LYS A C 1
ATOM 1755 O O . LYS A 1 229 ? 21.627 29.082 -64.636 1.00 82.31 229 LYS A O 1
ATOM 1760 N N . ASP A 1 230 ? 19.734 29.623 -65.703 1.00 83.31 230 ASP A N 1
ATOM 1761 C CA . ASP A 1 230 ? 19.327 30.598 -64.698 1.00 83.31 230 ASP A CA 1
ATOM 1762 C C . ASP A 1 230 ? 18.956 29.902 -63.376 1.00 83.31 230 ASP A C 1
ATOM 1764 O O . ASP A 1 230 ? 18.402 28.800 -63.388 1.00 83.31 230 ASP A O 1
ATOM 1768 N N . ALA A 1 231 ? 19.267 30.520 -62.234 1.00 78.88 231 ALA A N 1
ATOM 1769 C CA . ALA A 1 231 ? 18.966 29.971 -60.913 1.00 78.88 231 ALA A CA 1
ATOM 1770 C C . ALA A 1 231 ? 17.463 29.696 -60.714 1.00 78.88 231 ALA A C 1
ATOM 1772 O O . ALA A 1 231 ? 17.116 28.748 -60.010 1.00 78.88 231 ALA A O 1
ATOM 1773 N N . SER A 1 232 ? 16.580 30.448 -61.384 1.00 81.00 232 SER A N 1
ATOM 1774 C CA . SER A 1 232 ? 15.127 30.218 -61.370 1.00 81.00 232 SER A CA 1
ATOM 1775 C C . SER A 1 232 ? 14.700 28.880 -61.988 1.00 81.00 232 SER A C 1
ATOM 1777 O O . SER A 1 232 ? 13.602 28.393 -61.721 1.00 81.00 232 SER A O 1
ATOM 1779 N N . GLU A 1 233 ? 15.561 28.230 -62.780 1.00 79.94 233 GLU A N 1
ATOM 1780 C CA . GLU A 1 233 ? 15.289 26.900 -63.330 1.00 79.94 233 GLU A CA 1
ATOM 1781 C C . GLU A 1 233 ? 15.528 25.757 -62.324 1.00 79.94 233 GLU A C 1
ATOM 1783 O O . GLU A 1 233 ? 15.327 24.590 -62.679 1.00 79.94 233 GLU A O 1
ATOM 1788 N N . PHE A 1 234 ? 15.942 26.045 -61.085 1.00 81.56 234 PHE A N 1
ATOM 1789 C CA . PHE A 1 234 ? 16.270 25.059 -60.048 1.00 81.56 234 PHE A CA 1
ATOM 1790 C C . PHE A 1 234 ? 15.365 25.212 -58.812 1.00 81.56 234 PHE A C 1
ATOM 1792 O O . PHE A 1 234 ? 14.829 26.280 -58.553 1.00 81.56 234 PHE A O 1
ATOM 1799 N N . ASP A 1 235 ? 15.168 24.133 -58.044 1.00 75.88 235 ASP A N 1
ATOM 1800 C CA . ASP A 1 235 ? 14.348 24.193 -56.818 1.00 75.88 235 ASP A CA 1
ATOM 1801 C C . ASP A 1 235 ? 15.141 24.844 -55.682 1.00 75.88 235 ASP A C 1
ATOM 1803 O O . ASP A 1 235 ? 16.337 24.580 -55.541 1.00 75.88 235 ASP A O 1
ATOM 1807 N N . GLU A 1 236 ? 14.476 25.588 -54.796 1.00 69.56 236 GLU A N 1
ATOM 1808 C CA . GLU A 1 236 ? 15.113 26.212 -53.623 1.00 69.56 236 GLU A CA 1
ATOM 1809 C C . GLU A 1 236 ? 15.874 25.197 -52.752 1.00 69.56 236 GLU A C 1
ATOM 1811 O O . GLU A 1 236 ? 16.991 25.460 -52.307 1.00 69.56 236 GLU A O 1
ATOM 1816 N N . HIS A 1 237 ? 15.330 23.986 -52.577 1.00 66.88 237 HIS A N 1
ATOM 1817 C CA . HIS A 1 237 ? 16.018 22.892 -51.879 1.00 66.88 237 HIS A CA 1
ATOM 1818 C C . HIS A 1 237 ? 17.284 22.425 -52.634 1.00 66.88 237 HIS A C 1
ATOM 1820 O O . HIS A 1 237 ? 18.289 22.054 -52.020 1.00 66.88 237 HIS A O 1
ATOM 1826 N N . ALA A 1 238 ? 17.264 22.414 -53.968 1.00 65.50 238 ALA A N 1
ATOM 1827 C CA . ALA A 1 238 ? 18.421 22.022 -54.773 1.00 65.50 238 ALA A CA 1
ATOM 1828 C C . ALA A 1 238 ? 19.527 23.090 -54.739 1.00 65.50 238 ALA A C 1
ATOM 1830 O O . ALA A 1 238 ? 20.707 22.743 -54.763 1.00 65.50 238 ALA A O 1
ATOM 1831 N N . LEU A 1 239 ? 19.145 24.365 -54.629 1.00 68.56 239 LEU A N 1
ATOM 1832 C CA . LEU A 1 239 ? 20.062 25.491 -54.453 1.00 68.56 239 LEU A CA 1
ATOM 1833 C C . LEU A 1 239 ? 20.674 25.523 -53.041 1.00 68.56 239 LEU A C 1
ATOM 1835 O O . LEU A 1 239 ? 21.848 25.856 -52.895 1.00 68.56 239 LEU A O 1
ATOM 1839 N N . SER A 1 240 ? 19.925 25.118 -52.007 1.00 63.16 240 SER A N 1
ATOM 1840 C CA . SER A 1 240 ? 20.399 25.124 -50.612 1.00 63.16 240 SER A CA 1
ATOM 1841 C C . SER A 1 240 ? 21.359 23.979 -50.259 1.00 63.16 240 SER A C 1
ATOM 1843 O O . SER A 1 240 ? 22.179 24.110 -49.351 1.00 63.16 240 SER A O 1
ATOM 1845 N N . HIS A 1 241 ? 21.314 22.861 -50.991 1.00 55.25 241 HIS A N 1
ATOM 1846 C CA . HIS A 1 241 ? 22.211 21.717 -50.809 1.00 55.25 241 HIS A CA 1
ATOM 1847 C C . HIS A 1 241 ? 23.107 21.511 -52.037 1.00 55.25 241 HIS A C 1
ATOM 1849 O O . HIS A 1 241 ? 22.963 20.532 -52.772 1.00 55.25 241 HIS A O 1
ATOM 1855 N N . ALA A 1 242 ? 24.093 22.394 -52.213 1.00 49.62 242 ALA A N 1
ATOM 1856 C CA . ALA A 1 242 ? 25.055 22.382 -53.324 1.00 49.62 242 ALA A CA 1
ATOM 1857 C C . ALA A 1 242 ? 25.835 21.056 -53.523 1.00 49.62 242 ALA A C 1
ATOM 1859 O O . ALA A 1 242 ? 26.492 20.865 -54.541 1.00 49.62 242 ALA A O 1
ATOM 1860 N N . THR A 1 243 ? 25.756 20.103 -52.588 1.00 45.81 243 THR A N 1
ATOM 1861 C CA . THR A 1 243 ? 26.406 18.784 -52.679 1.00 45.81 243 THR A CA 1
ATOM 1862 C C . THR A 1 243 ? 25.563 17.707 -53.367 1.00 45.81 243 THR A C 1
ATOM 1864 O O . THR A 1 243 ? 26.093 16.657 -53.732 1.00 45.81 243 THR A O 1
ATOM 1867 N N . LYS A 1 244 ? 24.258 17.928 -53.574 1.00 48.84 244 LYS A N 1
ATOM 1868 C CA . LYS A 1 244 ? 23.359 16.967 -54.234 1.00 48.84 244 LYS A CA 1
ATOM 1869 C C . LYS A 1 244 ? 22.897 17.499 -55.579 1.00 48.84 244 LYS A C 1
ATOM 1871 O O . LYS A 1 244 ? 21.730 17.806 -55.763 1.00 48.84 244 LYS A O 1
ATOM 1876 N N . GLY A 1 245 ? 23.835 17.557 -56.517 1.00 56.06 245 GLY A N 1
ATOM 1877 C CA . GLY A 1 245 ? 23.581 17.569 -57.954 1.00 56.06 245 GLY A CA 1
ATOM 1878 C C . GLY A 1 245 ? 22.290 18.265 -58.419 1.00 56.06 245 GLY A C 1
ATOM 1879 O O . GLY A 1 245 ? 21.319 17.572 -58.712 1.00 56.06 245 GLY A O 1
ATOM 1880 N N . ALA A 1 246 ? 22.262 19.598 -58.508 1.00 70.44 246 ALA A N 1
ATOM 1881 C CA . ALA A 1 246 ? 21.105 20.341 -59.010 1.00 70.44 246 ALA A CA 1
ATOM 1882 C C . ALA A 1 246 ? 20.851 20.059 -60.509 1.00 70.44 246 ALA A C 1
ATOM 1884 O O . ALA A 1 246 ? 21.785 20.071 -61.319 1.00 70.44 246 ALA A O 1
ATOM 1885 N N . TYR A 1 247 ? 19.595 19.790 -60.878 1.00 79.44 247 TYR A N 1
ATOM 1886 C CA . TYR A 1 247 ? 19.142 19.567 -62.258 1.00 79.44 247 TYR A CA 1
ATOM 1887 C C . TYR A 1 247 ? 18.239 20.730 -62.675 1.00 79.44 247 TYR A C 1
ATOM 1889 O O . TYR A 1 247 ? 17.338 21.079 -61.917 1.00 79.44 247 TYR A O 1
ATOM 1897 N N . CYS A 1 248 ? 18.438 21.293 -63.870 1.00 83.69 248 CYS A N 1
ATOM 1898 C CA . CYS A 1 248 ? 17.538 22.323 -64.391 1.00 83.69 248 CYS A CA 1
ATOM 1899 C C . CYS A 1 248 ? 16.152 21.743 -64.701 1.00 83.69 248 CYS A C 1
ATOM 1901 O O . CYS A 1 248 ? 16.005 20.534 -64.931 1.00 83.69 248 CYS A O 1
ATOM 1903 N N . LYS A 1 249 ? 15.143 22.615 -64.748 1.00 83.00 249 LYS A N 1
ATOM 1904 C CA . LYS A 1 249 ? 13.738 22.280 -65.003 1.00 83.00 249 LYS A CA 1
ATOM 1905 C C . LYS A 1 249 ? 13.555 21.312 -66.174 1.00 83.00 249 LYS A C 1
ATOM 1907 O O . LYS A 1 249 ? 13.001 20.234 -65.977 1.00 83.00 249 LYS A O 1
ATOM 1912 N N . SER A 1 250 ? 14.129 21.616 -67.335 1.00 82.56 250 SER A N 1
ATOM 1913 C CA . SER A 1 250 ? 14.012 20.763 -68.530 1.00 82.56 250 SER A CA 1
ATOM 1914 C C . SER A 1 250 ? 14.625 19.365 -68.353 1.00 82.56 250 SER A C 1
ATOM 1916 O O . SER A 1 250 ? 14.084 18.370 -68.839 1.00 82.56 250 SER A O 1
ATOM 1918 N N . CYS A 1 251 ? 15.744 19.248 -67.630 1.00 82.12 251 CYS A N 1
ATOM 1919 C CA . CYS A 1 251 ? 16.363 17.955 -67.332 1.00 82.12 251 CYS A CA 1
ATOM 1920 C C . CYS A 1 251 ? 15.558 17.152 -66.300 1.00 82.12 251 CYS A C 1
ATOM 1922 O O . CYS A 1 251 ? 15.513 15.923 -66.391 1.00 82.12 251 CYS A O 1
ATOM 1924 N N . ARG A 1 252 ? 14.908 17.820 -65.336 1.00 80.56 252 ARG A N 1
ATOM 1925 C CA . ARG A 1 252 ? 13.983 17.170 -64.393 1.00 80.56 252 ARG A CA 1
ATOM 1926 C C . ARG A 1 252 ? 12.744 16.652 -65.110 1.00 80.56 252 ARG A C 1
ATOM 1928 O O . ARG A 1 252 ? 12.439 15.473 -64.977 1.00 80.56 252 ARG A O 1
ATOM 1935 N N . GLU A 1 253 ? 12.109 17.480 -65.933 1.00 79.69 253 GLU A N 1
ATOM 1936 C CA . GLU A 1 253 ? 10.903 17.125 -66.691 1.00 79.69 253 GLU A CA 1
ATOM 1937 C C . GLU A 1 253 ? 11.148 15.955 -67.649 1.00 79.69 253 GLU A C 1
ATOM 1939 O O . GLU A 1 253 ? 10.362 15.009 -67.681 1.00 79.69 253 GLU A O 1
ATOM 1944 N N . LYS A 1 254 ? 12.283 15.937 -68.366 1.00 79.25 254 LYS A N 1
ATOM 1945 C CA . LYS A 1 254 ? 12.679 14.781 -69.192 1.00 79.25 254 LYS A CA 1
ATOM 1946 C C . LYS A 1 254 ? 12.812 13.508 -68.362 1.00 79.25 254 LYS A C 1
ATOM 1948 O O . LYS A 1 254 ? 12.345 12.443 -68.761 1.00 79.25 254 LYS A O 1
ATOM 1953 N N . ARG A 1 255 ? 13.443 13.608 -67.191 1.00 71.62 255 ARG A N 1
ATOM 1954 C CA . ARG A 1 255 ? 13.647 12.468 -66.295 1.00 71.62 255 ARG A CA 1
ATOM 1955 C C . ARG A 1 255 ? 12.319 11.963 -65.730 1.00 71.62 255 ARG A C 1
ATOM 1957 O O . ARG A 1 255 ? 12.105 10.756 -65.698 1.00 71.62 255 ARG A O 1
ATOM 1964 N N . GLU A 1 256 ? 11.423 12.864 -65.340 1.00 67.19 256 GLU A N 1
ATOM 1965 C CA . GLU A 1 256 ? 10.059 12.542 -64.917 1.00 67.19 256 GLU A CA 1
ATOM 1966 C C . GLU A 1 256 ? 9.232 11.916 -66.041 1.00 67.19 256 GLU A C 1
ATOM 1968 O O . GLU A 1 256 ? 8.534 10.937 -65.794 1.00 67.19 256 GLU A O 1
ATOM 1973 N N . GLY A 1 257 ? 9.349 12.409 -67.276 1.00 66.75 257 GLY A N 1
ATOM 1974 C CA . GLY A 1 257 ? 8.703 11.825 -68.453 1.00 66.75 257 GLY A CA 1
ATOM 1975 C C . GLY A 1 257 ? 9.100 10.361 -68.666 1.00 66.75 257 GLY A C 1
ATOM 1976 O O . GLY A 1 257 ? 8.236 9.504 -68.832 1.00 66.75 257 GLY A O 1
ATOM 1977 N N . VAL A 1 258 ? 10.393 10.043 -68.531 1.00 62.44 258 VAL A N 1
ATOM 1978 C CA . VAL A 1 258 ? 10.902 8.658 -68.586 1.00 62.44 258 VAL A CA 1
ATOM 1979 C C . VAL A 1 258 ? 10.369 7.794 -67.430 1.00 62.44 258 VAL A C 1
ATOM 1981 O O . VAL A 1 258 ? 10.174 6.590 -67.597 1.00 62.44 258 VAL A O 1
ATOM 1984 N N . PHE A 1 259 ? 10.123 8.371 -66.249 1.00 56.31 259 PHE A N 1
ATOM 1985 C CA . PHE A 1 259 ? 9.513 7.649 -65.124 1.00 56.31 259 PHE A CA 1
ATOM 1986 C C . PHE A 1 259 ? 8.004 7.425 -65.302 1.00 56.31 259 PHE A C 1
ATOM 1988 O O . PHE A 1 259 ? 7.513 6.372 -64.900 1.00 56.31 259 PHE A O 1
ATOM 1995 N N . LYS A 1 260 ? 7.290 8.370 -65.928 1.00 58.34 260 LYS A N 1
ATOM 1996 C CA . LYS A 1 260 ? 5.848 8.286 -66.222 1.00 58.34 260 LYS A CA 1
ATOM 1997 C C . LYS A 1 260 ? 5.517 7.281 -67.331 1.00 58.34 260 LYS A C 1
ATOM 1999 O O . LYS A 1 260 ? 4.438 6.709 -67.312 1.00 58.34 260 LYS A O 1
ATOM 2004 N N . GLN A 1 261 ? 6.444 7.024 -68.256 1.00 56.50 261 GLN A N 1
ATOM 2005 C CA . GLN A 1 261 ? 6.284 6.026 -69.327 1.00 56.50 261 GLN A CA 1
ATOM 2006 C C . GLN A 1 261 ? 6.480 4.568 -68.866 1.00 56.50 261 GLN A C 1
ATOM 2008 O O . GLN A 1 261 ? 6.311 3.646 -69.661 1.00 56.50 261 GLN A O 1
ATOM 2013 N N . LYS A 1 262 ? 6.849 4.325 -67.599 1.00 55.12 262 LYS A N 1
ATOM 2014 C CA . LYS A 1 262 ? 6.954 2.965 -67.047 1.00 55.12 262 LYS A CA 1
ATOM 2015 C C . LYS A 1 262 ? 5.607 2.529 -66.460 1.00 55.12 262 LYS A C 1
ATOM 2017 O O . LYS A 1 262 ? 5.037 3.330 -65.721 1.00 55.12 262 LYS A O 1
ATOM 2022 N N . PRO A 1 263 ? 5.149 1.277 -66.670 1.00 50.44 263 PRO A N 1
ATOM 2023 C CA . PRO A 1 263 ? 3.765 0.866 -66.393 1.00 50.44 263 PRO A CA 1
ATOM 2024 C C . PRO A 1 263 ? 3.258 1.016 -64.948 1.00 50.44 263 PRO A C 1
ATOM 2026 O O . PRO A 1 263 ? 2.074 0.827 -64.722 1.00 50.44 263 PRO A O 1
ATOM 2029 N N . GLU A 1 264 ? 4.094 1.369 -63.964 1.00 51.00 264 GLU A N 1
ATOM 2030 C CA . GLU A 1 264 ? 3.669 1.515 -62.559 1.00 51.00 264 GLU A CA 1
ATOM 2031 C C . GLU A 1 264 ? 4.361 2.664 -61.794 1.00 51.00 264 GLU A C 1
ATOM 2033 O O . GLU A 1 264 ? 4.379 2.673 -60.564 1.00 51.00 264 GLU A O 1
ATOM 2038 N N . GLY A 1 265 ? 4.966 3.647 -62.477 1.00 51.31 265 GLY A N 1
ATOM 2039 C CA . GLY A 1 265 ? 5.415 4.919 -61.867 1.00 51.31 265 GLY A CA 1
ATOM 2040 C C . GLY A 1 265 ? 6.416 4.855 -60.688 1.00 51.31 265 GLY A C 1
ATOM 2041 O O . GLY A 1 265 ? 6.817 5.890 -60.158 1.00 51.31 265 GLY A O 1
ATOM 2042 N N . LYS A 1 266 ? 6.869 3.672 -60.260 1.00 51.81 266 LYS A N 1
ATOM 2043 C CA . LYS A 1 266 ? 7.849 3.444 -59.188 1.00 51.81 266 LYS A CA 1
ATOM 2044 C C . LYS A 1 266 ? 8.836 2.367 -59.629 1.00 51.81 266 LYS A C 1
ATOM 2046 O O . LYS A 1 266 ? 8.519 1.484 -60.418 1.00 51.81 266 LYS A O 1
ATOM 2051 N N . ARG A 1 267 ? 10.058 2.397 -59.085 1.00 54.12 267 ARG A N 1
ATOM 2052 C CA . ARG A 1 267 ? 10.918 1.202 -59.077 1.00 54.12 267 ARG A CA 1
ATOM 2053 C C . ARG A 1 267 ? 10.244 0.175 -58.166 1.00 54.12 267 ARG A C 1
ATOM 2055 O O . ARG A 1 267 ? 10.460 0.220 -56.955 1.00 54.12 267 ARG A O 1
ATOM 2062 N N . VAL A 1 268 ? 9.399 -0.687 -58.720 1.00 53.59 268 VAL A N 1
ATOM 2063 C CA . VAL A 1 268 ? 8.845 -1.833 -57.994 1.00 53.59 268 VAL A CA 1
ATOM 2064 C C . VAL A 1 268 ? 10.035 -2.668 -57.539 1.00 53.59 268 VAL A C 1
ATOM 2066 O O . VAL A 1 268 ? 10.834 -3.131 -58.353 1.00 53.59 268 VAL A O 1
ATOM 2069 N N . ARG A 1 269 ? 10.240 -2.754 -56.223 1.00 62.22 269 ARG A N 1
ATOM 2070 C CA . ARG A 1 269 ? 11.250 -3.661 -55.677 1.00 62.22 269 ARG A CA 1
ATOM 2071 C C . ARG A 1 269 ? 10.647 -5.051 -55.776 1.00 62.22 269 ARG A C 1
ATOM 2073 O O . ARG A 1 269 ? 9.528 -5.244 -55.314 1.00 62.22 269 ARG A O 1
ATOM 2080 N N . ASN A 1 270 ? 11.362 -5.970 -56.406 1.00 71.75 270 ASN A N 1
ATOM 2081 C CA . ASN A 1 270 ? 10.903 -7.344 -56.548 1.00 71.75 270 ASN A CA 1
ATOM 2082 C C . ASN A 1 270 ? 10.710 -8.011 -55.172 1.00 71.75 270 ASN A C 1
ATOM 2084 O O . ASN A 1 270 ? 11.340 -7.630 -54.181 1.00 71.75 270 ASN A O 1
ATOM 2088 N N . GLU A 1 271 ? 9.833 -9.012 -55.118 1.00 76.50 271 GLU A N 1
ATOM 2089 C CA . GLU A 1 271 ? 9.478 -9.703 -53.870 1.00 76.50 271 GLU A CA 1
ATOM 2090 C C . GLU A 1 271 ? 10.706 -10.329 -53.191 1.00 76.50 271 GLU A C 1
ATOM 2092 O O . GLU A 1 271 ? 10.857 -10.251 -51.973 1.00 76.50 271 GLU A O 1
ATOM 2097 N N . SER A 1 272 ? 11.662 -10.822 -53.983 1.00 74.50 272 SER A N 1
ATOM 2098 C CA . SER A 1 272 ? 12.928 -11.367 -53.482 1.00 74.50 272 SER A CA 1
ATOM 2099 C C . SER A 1 272 ? 13.758 -10.343 -52.697 1.00 74.50 272 SER A C 1
ATOM 2101 O O . SER A 1 272 ? 14.372 -10.687 -51.685 1.00 74.50 272 SER A O 1
ATOM 2103 N N . TYR A 1 273 ? 13.745 -9.064 -53.089 1.00 76.31 273 TYR A N 1
ATOM 2104 C CA . TYR A 1 273 ? 14.385 -7.997 -52.318 1.00 76.31 273 TYR A CA 1
ATOM 2105 C C . TYR A 1 273 ? 13.642 -7.707 -51.009 1.00 76.31 273 TYR A C 1
ATOM 2107 O O . TYR A 1 273 ? 14.275 -7.452 -49.981 1.00 76.31 273 TYR A O 1
ATOM 2115 N N . LEU A 1 274 ? 12.306 -7.718 -51.023 1.00 81.75 274 LEU A N 1
ATOM 2116 C CA . LEU A 1 274 ? 11.507 -7.496 -49.814 1.00 81.75 274 LEU A CA 1
ATOM 2117 C C . LEU A 1 274 ? 11.714 -8.625 -48.803 1.00 81.75 274 LEU A C 1
ATOM 2119 O O . LEU A 1 274 ? 11.887 -8.362 -47.613 1.00 81.75 274 LEU A O 1
ATOM 2123 N N . GLU A 1 275 ? 11.778 -9.861 -49.281 1.00 83.38 275 GLU A N 1
ATOM 2124 C CA . GLU A 1 275 ? 12.076 -11.035 -48.473 1.00 83.38 275 GLU A CA 1
ATOM 2125 C C . GLU A 1 275 ? 13.499 -11.002 -47.905 1.00 83.38 275 GLU A C 1
ATOM 2127 O O . GLU A 1 275 ? 13.691 -11.193 -46.702 1.00 83.38 275 GLU A O 1
ATOM 2132 N N . TRP A 1 276 ? 14.497 -10.674 -48.733 1.00 87.88 276 TRP A N 1
ATOM 2133 C CA . TRP A 1 276 ? 15.862 -10.443 -48.261 1.00 87.88 276 TRP A CA 1
ATOM 2134 C C . TRP A 1 276 ? 15.902 -9.363 -47.177 1.00 87.88 276 TRP A C 1
ATOM 2136 O O . TRP A 1 276 ? 16.520 -9.560 -46.134 1.00 87.88 276 TRP A O 1
ATOM 2146 N N . ARG A 1 277 ? 15.185 -8.247 -47.364 1.00 84.44 277 ARG A N 1
ATOM 2147 C CA . ARG A 1 277 ? 15.125 -7.162 -46.378 1.00 84.44 277 ARG A CA 1
ATOM 2148 C C . ARG A 1 277 ? 14.492 -7.623 -45.066 1.00 84.44 277 ARG A C 1
ATOM 2150 O O . ARG A 1 277 ? 14.994 -7.251 -44.009 1.00 84.44 277 ARG A O 1
ATOM 2157 N N . ARG A 1 278 ? 13.421 -8.425 -45.109 1.00 88.50 278 ARG A N 1
ATOM 2158 C CA . ARG A 1 278 ? 12.808 -9.017 -43.905 1.00 88.50 278 ARG A CA 1
ATOM 2159 C C . ARG A 1 278 ? 13.816 -9.893 -43.154 1.00 88.50 278 ARG A C 1
ATOM 2161 O O . ARG A 1 278 ? 13.977 -9.709 -41.951 1.00 88.50 278 ARG A O 1
ATOM 2168 N N . ARG A 1 279 ? 14.553 -10.760 -43.860 1.00 87.06 279 ARG A N 1
ATOM 2169 C CA . ARG A 1 279 ? 15.623 -11.590 -43.271 1.00 87.06 279 ARG A CA 1
ATOM 2170 C C . ARG A 1 279 ? 16.768 -10.752 -42.701 1.00 87.06 279 ARG A C 1
ATOM 2172 O O . ARG A 1 279 ? 17.206 -11.000 -41.585 1.00 87.06 279 ARG A O 1
ATOM 2179 N N . TYR A 1 280 ? 17.206 -9.723 -43.421 1.00 86.62 280 TYR A N 1
ATOM 2180 C CA . TYR A 1 280 ? 18.264 -8.819 -42.974 1.00 86.62 280 TYR A CA 1
ATOM 2181 C C . TYR A 1 280 ? 17.869 -8.028 -41.720 1.00 86.62 280 TYR A C 1
ATOM 2183 O O . TYR A 1 280 ? 18.669 -7.888 -40.806 1.00 86.62 280 TYR A O 1
ATOM 2191 N N . GLU A 1 281 ? 16.630 -7.538 -41.617 1.00 88.31 281 GLU A N 1
ATOM 2192 C CA . GLU A 1 281 ? 16.161 -6.833 -40.411 1.00 88.31 281 GLU A CA 1
ATOM 2193 C C . GLU A 1 281 ? 16.075 -7.746 -39.174 1.00 88.31 281 GLU A C 1
ATOM 2195 O O . GLU A 1 281 ? 16.136 -7.257 -38.042 1.00 88.31 281 GLU A O 1
ATOM 2200 N N . LEU A 1 282 ? 15.948 -9.058 -39.389 1.00 90.88 282 LEU A N 1
ATOM 2201 C CA . LEU A 1 282 ? 15.961 -10.080 -38.345 1.00 90.88 282 LEU A CA 1
ATOM 2202 C C . LEU A 1 282 ? 17.370 -10.586 -38.010 1.00 90.88 282 LEU A C 1
ATOM 2204 O O . LEU A 1 282 ? 17.506 -11.261 -36.992 1.00 90.88 282 LEU A O 1
ATOM 2208 N N . SER A 1 283 ? 18.391 -10.255 -38.810 1.00 91.62 283 SER A N 1
ATOM 2209 C CA . SER A 1 283 ? 19.754 -10.732 -38.576 1.00 91.62 283 SER A CA 1
ATOM 2210 C C . SER A 1 283 ? 20.330 -10.171 -37.276 1.00 91.62 283 SER A C 1
ATOM 2212 O O . SER A 1 283 ? 20.070 -9.024 -36.887 1.00 91.62 283 SER A O 1
ATOM 2214 N N . ASP A 1 284 ? 21.141 -10.979 -36.598 1.00 92.88 284 ASP A N 1
ATOM 2215 C CA . ASP A 1 284 ? 21.740 -10.588 -35.323 1.00 92.88 284 ASP A CA 1
ATOM 2216 C C . ASP A 1 284 ? 22.702 -9.412 -35.477 1.00 92.88 284 ASP A C 1
ATOM 2218 O O . ASP A 1 284 ? 22.680 -8.500 -34.650 1.00 92.88 284 ASP A O 1
ATOM 2222 N N . GLU A 1 285 ? 23.454 -9.360 -36.581 1.00 90.31 285 GLU A N 1
ATOM 2223 C CA . GLU A 1 285 ? 24.310 -8.224 -36.939 1.00 90.31 285 GLU A CA 1
ATOM 2224 C C . GLU A 1 285 ? 23.498 -6.923 -37.014 1.00 90.31 285 GLU A C 1
ATOM 2226 O O . GLU A 1 285 ? 23.858 -5.900 -36.421 1.00 90.31 285 GLU A O 1
ATOM 2231 N N . ARG A 1 286 ? 22.337 -6.957 -37.682 1.00 91.62 286 ARG A N 1
ATOM 2232 C CA . ARG A 1 286 ? 21.483 -5.778 -37.825 1.00 91.62 286 ARG A CA 1
ATOM 2233 C C . ARG A 1 286 ? 20.860 -5.366 -36.496 1.00 91.62 286 ARG A C 1
ATOM 2235 O O . ARG A 1 286 ? 20.792 -4.169 -36.192 1.00 91.62 286 ARG A O 1
ATOM 2242 N N . ARG A 1 287 ? 20.416 -6.334 -35.692 1.00 90.44 287 ARG A N 1
ATOM 2243 C CA . ARG A 1 287 ? 19.883 -6.099 -34.341 1.00 90.44 287 ARG A CA 1
ATOM 2244 C C . ARG A 1 287 ? 20.949 -5.511 -33.416 1.00 90.44 287 ARG A C 1
ATOM 2246 O O . ARG A 1 287 ? 20.659 -4.547 -32.708 1.00 90.44 287 ARG A O 1
ATOM 2253 N N . ALA A 1 288 ? 22.177 -6.026 -33.457 1.00 90.25 288 ALA A N 1
ATOM 2254 C CA . ALA A 1 288 ? 23.315 -5.514 -32.698 1.00 90.25 288 ALA A CA 1
ATOM 2255 C C . ALA A 1 288 ? 23.672 -4.080 -33.109 1.00 90.25 288 ALA A C 1
ATOM 2257 O O . ALA A 1 288 ? 23.771 -3.211 -32.247 1.00 90.25 288 ALA A O 1
ATOM 2258 N N . ASN A 1 289 ? 23.745 -3.791 -34.411 1.00 91.31 289 ASN A N 1
ATOM 2259 C CA . ASN A 1 289 ? 24.005 -2.441 -34.910 1.00 91.31 289 ASN A CA 1
ATOM 2260 C C . ASN A 1 289 ? 22.921 -1.435 -34.480 1.00 91.31 289 ASN A C 1
ATOM 2262 O O . ASN A 1 289 ? 23.242 -0.326 -34.053 1.00 91.31 289 ASN A O 1
ATOM 2266 N N . LYS A 1 290 ? 21.633 -1.818 -34.530 1.00 89.56 290 LYS A N 1
ATOM 2267 C CA . LYS A 1 290 ? 20.544 -0.973 -34.008 1.00 89.56 290 LYS A CA 1
ATOM 2268 C C . LYS A 1 290 ? 20.700 -0.715 -32.512 1.00 89.56 290 LYS A C 1
ATOM 2270 O O . LYS A 1 290 ? 20.596 0.438 -32.111 1.00 89.56 290 LYS A O 1
ATOM 2275 N N . ARG A 1 291 ? 20.982 -1.754 -31.713 1.00 89.75 291 ARG A N 1
ATOM 2276 C CA . ARG A 1 291 ? 21.226 -1.622 -30.266 1.00 89.75 291 ARG A CA 1
ATOM 2277 C C . ARG A 1 291 ? 22.394 -0.680 -29.974 1.00 89.75 291 ARG A C 1
ATOM 2279 O O . ARG A 1 291 ? 22.219 0.238 -29.184 1.00 89.75 291 ARG A O 1
ATOM 2286 N N . ALA A 1 292 ? 23.522 -0.838 -30.664 1.00 91.00 292 ALA A N 1
ATOM 2287 C CA . ALA A 1 292 ? 24.683 0.042 -30.522 1.00 91.00 292 ALA A CA 1
ATOM 2288 C C . ALA A 1 292 ? 24.342 1.499 -30.869 1.00 91.00 292 ALA A C 1
ATOM 2290 O O . ALA A 1 292 ? 24.685 2.415 -30.130 1.00 91.00 292 ALA A O 1
ATOM 2291 N N . ARG A 1 293 ? 23.582 1.722 -31.949 1.00 87.69 293 ARG A N 1
ATOM 2292 C CA . ARG A 1 293 ? 23.129 3.066 -32.330 1.00 87.69 293 ARG A CA 1
ATOM 2293 C C . ARG A 1 293 ? 22.170 3.680 -31.306 1.00 87.69 293 ARG A C 1
ATOM 2295 O O . ARG A 1 293 ? 22.198 4.887 -31.116 1.00 87.69 293 ARG A O 1
ATOM 2302 N N . TYR A 1 294 ? 21.309 2.875 -30.682 1.00 88.81 294 TYR A N 1
ATOM 2303 C CA . TYR A 1 294 ? 20.408 3.342 -29.622 1.00 88.81 294 TYR A CA 1
ATOM 2304 C C . TYR A 1 294 ? 21.158 3.658 -28.328 1.00 88.81 294 TYR A C 1
ATOM 2306 O O . TYR A 1 294 ? 20.788 4.603 -27.644 1.00 88.81 294 TYR A O 1
ATOM 2314 N N . ALA A 1 295 ? 22.210 2.899 -28.015 1.00 89.88 295 ALA A N 1
ATOM 2315 C CA . ALA A 1 295 ? 23.070 3.156 -26.865 1.00 89.88 295 ALA A CA 1
ATOM 2316 C C . ALA A 1 295 ? 23.942 4.410 -27.051 1.00 89.88 295 ALA A C 1
ATOM 2318 O O . ALA A 1 295 ? 24.187 5.118 -26.083 1.00 89.88 295 ALA A O 1
ATOM 2319 N N . ALA A 1 296 ? 24.375 4.701 -28.282 1.00 92.56 296 ALA A N 1
ATOM 2320 C CA . ALA A 1 296 ? 25.204 5.867 -28.589 1.00 92.56 296 ALA A CA 1
ATOM 2321 C C . ALA A 1 296 ? 24.471 7.213 -28.433 1.00 92.56 296 ALA A C 1
ATOM 2323 O O . ALA A 1 296 ? 25.114 8.218 -28.156 1.00 92.56 296 ALA A O 1
ATOM 2324 N N . ASP A 1 297 ? 23.147 7.245 -28.626 1.00 90.75 297 ASP A N 1
ATOM 2325 C CA . ASP A 1 297 ? 22.329 8.456 -28.457 1.00 90.75 297 ASP A CA 1
ATOM 2326 C C . ASP A 1 297 ? 20.912 8.095 -27.955 1.00 90.75 297 ASP A C 1
ATOM 2328 O O . ASP A 1 297 ? 19.950 7.993 -28.739 1.00 90.75 297 ASP A O 1
ATOM 2332 N N . PRO A 1 298 ? 20.773 7.836 -26.639 1.00 91.12 298 PRO A N 1
ATOM 2333 C CA . PRO A 1 298 ? 19.506 7.419 -26.044 1.00 91.12 298 PRO A CA 1
ATOM 2334 C C . PRO A 1 298 ? 18.430 8.506 -26.114 1.00 91.12 298 PRO A C 1
ATOM 2336 O O . PRO A 1 298 ? 17.253 8.196 -26.325 1.00 91.12 298 PRO A O 1
ATOM 2339 N N . GLU A 1 299 ? 18.817 9.777 -25.972 1.00 91.19 299 GLU A N 1
ATOM 2340 C CA . GLU A 1 299 ? 17.892 10.912 -25.945 1.00 91.19 299 GLU A CA 1
ATOM 2341 C C . GLU A 1 299 ? 17.228 11.134 -27.298 1.00 91.19 299 GLU A C 1
ATOM 2343 O O . GLU A 1 299 ? 15.996 11.183 -27.381 1.00 91.19 299 GLU A O 1
ATOM 2348 N N . ARG A 1 300 ? 18.008 11.175 -28.386 1.00 90.31 300 ARG A N 1
ATOM 2349 C CA . ARG A 1 300 ? 17.456 11.306 -29.739 1.00 90.31 300 ARG A CA 1
ATOM 2350 C C . ARG A 1 300 ? 16.532 10.149 -30.082 1.00 90.31 300 ARG A C 1
ATOM 2352 O O . ARG A 1 300 ? 15.505 10.343 -30.737 1.00 90.31 300 ARG A O 1
ATOM 2359 N N . HIS A 1 301 ? 16.877 8.935 -29.655 1.00 88.38 301 HIS A N 1
ATOM 2360 C CA . HIS A 1 301 ? 16.023 7.775 -29.873 1.00 88.38 301 HIS A CA 1
ATOM 2361 C C . HIS A 1 301 ? 14.713 7.880 -29.081 1.00 88.38 301 HIS A C 1
ATOM 2363 O O . HIS A 1 301 ? 13.638 7.638 -29.638 1.00 88.38 301 HIS A O 1
ATOM 2369 N N . ALA A 1 302 ? 14.770 8.294 -27.813 1.00 90.06 302 ALA A N 1
ATOM 2370 C CA . ALA A 1 302 ? 13.581 8.544 -27.006 1.00 90.06 302 ALA A CA 1
ATOM 2371 C C . ALA A 1 302 ? 12.693 9.634 -27.629 1.00 90.06 302 ALA A C 1
ATOM 2373 O O . ALA A 1 302 ? 11.474 9.451 -27.708 1.00 90.06 302 ALA A O 1
ATOM 2374 N N . GLN A 1 303 ? 13.292 10.723 -28.123 1.00 90.81 303 GLN A N 1
ATOM 2375 C CA . GLN A 1 303 ? 12.577 11.813 -28.782 1.00 90.81 303 GLN A CA 1
ATOM 2376 C C . GLN A 1 303 ? 11.893 11.349 -30.070 1.00 90.81 303 GLN A C 1
ATOM 2378 O O . GLN A 1 303 ? 10.695 11.561 -30.229 1.00 90.81 303 GLN A O 1
ATOM 2383 N N . TYR A 1 304 ? 12.591 10.595 -30.924 1.00 91.69 304 TYR A N 1
ATOM 2384 C CA . TYR A 1 304 ? 12.001 10.001 -32.127 1.00 91.69 304 TYR A CA 1
ATOM 2385 C C . TYR A 1 304 ? 10.726 9.197 -31.821 1.00 91.69 304 TYR A C 1
ATOM 2387 O O . TYR A 1 304 ? 9.719 9.323 -32.521 1.00 91.69 304 TYR A O 1
ATOM 2395 N N . TRP A 1 305 ? 10.743 8.380 -30.761 1.00 90.19 305 TRP A N 1
ATOM 2396 C CA . TRP A 1 305 ? 9.566 7.610 -30.356 1.00 90.19 305 TRP A CA 1
ATOM 2397 C C . TRP A 1 305 ? 8.455 8.482 -29.768 1.00 90.19 305 TRP A C 1
ATOM 2399 O O . TRP A 1 305 ? 7.283 8.170 -29.981 1.00 90.19 305 TRP A O 1
ATOM 2409 N N . LYS A 1 306 ? 8.782 9.565 -29.052 1.00 91.81 306 LYS A N 1
ATOM 2410 C CA . LYS A 1 306 ? 7.783 10.555 -28.613 1.00 91.81 306 LYS A CA 1
ATOM 2411 C C . LYS A 1 306 ? 7.097 11.190 -29.824 1.00 91.81 306 LYS A C 1
ATOM 2413 O O . LYS A 1 306 ? 5.873 11.138 -29.898 1.00 91.81 306 LYS A O 1
ATOM 2418 N N . ASP A 1 307 ? 7.869 11.663 -30.799 1.00 94.06 307 ASP A N 1
ATOM 2419 C CA . ASP A 1 307 ? 7.353 12.315 -32.008 1.00 94.06 307 ASP A CA 1
ATOM 2420 C C . ASP A 1 307 ? 6.529 11.350 -32.866 1.00 94.06 307 ASP A C 1
ATOM 2422 O O . ASP A 1 307 ? 5.482 11.707 -33.403 1.00 94.06 307 ASP A O 1
ATOM 2426 N N . PHE A 1 308 ? 6.972 10.096 -32.991 1.00 92.94 308 PHE A N 1
ATOM 2427 C CA . PHE A 1 308 ? 6.216 9.053 -33.682 1.00 92.94 308 PHE A CA 1
ATOM 2428 C C . PHE A 1 308 ? 4.854 8.804 -33.027 1.00 92.94 308 PHE A C 1
ATOM 2430 O O . PHE A 1 308 ? 3.836 8.796 -33.720 1.00 92.94 308 PHE A O 1
ATOM 2437 N N . ARG A 1 309 ? 4.822 8.630 -31.698 1.00 92.19 309 ARG A N 1
ATOM 2438 C CA . ARG A 1 309 ? 3.568 8.426 -30.960 1.00 92.19 309 ARG A CA 1
ATOM 2439 C C . ARG A 1 309 ? 2.661 9.650 -31.038 1.00 92.19 309 ARG A C 1
ATOM 2441 O O . ARG A 1 309 ? 1.463 9.477 -31.212 1.00 92.19 309 ARG A O 1
ATOM 2448 N N . ALA A 1 310 ? 3.220 10.858 -30.959 1.00 92.69 310 ALA A N 1
ATOM 2449 C CA . ALA A 1 310 ? 2.466 12.103 -31.081 1.00 92.69 310 ALA A CA 1
ATOM 2450 C C . ALA A 1 310 ? 1.793 12.224 -32.456 1.00 92.69 310 ALA A C 1
ATOM 2452 O O . ALA A 1 310 ? 0.594 12.476 -32.523 1.00 92.69 310 ALA A O 1
ATOM 2453 N N . ARG A 1 311 ? 2.527 11.949 -33.545 1.00 94.88 311 ARG A N 1
ATOM 2454 C CA . ARG A 1 311 ? 1.961 11.934 -34.905 1.00 94.88 311 ARG A CA 1
ATOM 2455 C C . ARG A 1 311 ? 0.850 10.900 -35.053 1.00 94.88 311 ARG A C 1
ATOM 2457 O O . ARG A 1 311 ? -0.215 11.229 -35.552 1.00 94.88 311 ARG A O 1
ATOM 2464 N N . ARG A 1 312 ? 1.061 9.676 -34.561 1.00 92.12 312 ARG A N 1
ATOM 2465 C CA . ARG A 1 312 ? 0.046 8.609 -34.606 1.00 92.12 312 ARG A CA 1
ATOM 2466 C C . ARG A 1 312 ? -1.208 8.951 -33.807 1.00 92.12 312 ARG A C 1
ATOM 2468 O O . ARG A 1 312 ? -2.310 8.688 -34.270 1.00 92.12 312 ARG A O 1
ATOM 2475 N N . LEU A 1 313 ? -1.036 9.552 -32.631 1.00 92.06 313 LEU A N 1
ATOM 2476 C CA . LEU A 1 313 ? -2.146 9.992 -31.794 1.00 92.06 313 LEU A CA 1
ATOM 2477 C C . LEU A 1 313 ? -2.916 11.158 -32.430 1.00 92.06 313 LEU A C 1
ATOM 2479 O O . LEU A 1 313 ? -4.113 11.253 -32.203 1.00 92.06 313 LEU A O 1
ATOM 2483 N N . ALA A 1 314 ? -2.252 12.022 -33.206 1.00 93.12 314 ALA A N 1
ATOM 2484 C CA . ALA A 1 314 ? -2.897 13.098 -33.959 1.00 93.12 314 ALA A CA 1
ATOM 2485 C C . ALA A 1 314 ? -3.626 12.590 -35.218 1.00 93.12 314 ALA A C 1
ATOM 2487 O O . ALA A 1 314 ? -4.695 13.096 -35.536 1.00 93.12 314 ALA A O 1
ATOM 2488 N N . GLU A 1 315 ? -3.062 11.592 -35.911 1.00 94.44 315 GLU A N 1
ATOM 2489 C CA . GLU A 1 315 ? -3.661 10.948 -37.092 1.00 94.44 315 GLU A CA 1
ATOM 2490 C C . GLU A 1 315 ? -4.944 10.177 -36.736 1.00 94.44 315 GLU A C 1
ATOM 2492 O O . GLU A 1 315 ? -5.963 10.343 -37.400 1.00 94.44 315 GLU A O 1
ATOM 2497 N N . ASP A 1 316 ? -4.900 9.337 -35.696 1.00 93.50 316 ASP A N 1
ATOM 2498 C CA . ASP A 1 316 ? -6.042 8.532 -35.246 1.00 93.50 316 ASP A CA 1
ATOM 2499 C C . ASP A 1 316 ? -5.983 8.287 -33.724 1.00 93.50 316 ASP A C 1
ATOM 2501 O O . ASP A 1 316 ? -5.437 7.279 -33.254 1.00 93.50 316 ASP A O 1
ATOM 2505 N N . PRO A 1 317 ? -6.555 9.196 -32.912 1.00 91.94 317 PRO A N 1
ATOM 2506 C CA . PRO A 1 317 ? -6.494 9.095 -31.459 1.00 91.94 317 PRO A CA 1
ATOM 2507 C C . PRO A 1 317 ? -7.233 7.883 -30.881 1.00 91.94 317 PRO A C 1
ATOM 2509 O O . PRO A 1 317 ? -6.903 7.445 -29.774 1.00 91.94 317 PRO A O 1
ATOM 2512 N N . VAL A 1 318 ? -8.273 7.389 -31.559 1.00 93.94 318 VAL A N 1
ATOM 2513 C CA . VAL A 1 318 ? -9.136 6.313 -31.050 1.00 93.94 318 VAL A CA 1
ATOM 2514 C C . VAL A 1 318 ? -8.553 4.962 -31.441 1.00 93.94 318 VAL A C 1
ATOM 2516 O O . VAL A 1 318 ? -8.305 4.133 -30.562 1.00 93.94 318 VAL A O 1
ATOM 2519 N N . GLY A 1 319 ? -8.246 4.754 -32.723 1.00 94.94 319 GLY A N 1
ATOM 2520 C CA . GLY A 1 319 ? -7.671 3.502 -33.202 1.00 94.94 319 GLY A CA 1
ATOM 2521 C C . GLY A 1 319 ? -6.266 3.260 -32.659 1.00 94.94 319 GLY A C 1
ATOM 2522 O O . GLY A 1 319 ? -5.966 2.137 -32.250 1.00 94.94 319 GLY A O 1
ATOM 2523 N N . TYR A 1 320 ? -5.431 4.297 -32.514 1.00 91.19 320 TYR A N 1
ATOM 2524 C CA . TYR A 1 320 ? -4.116 4.148 -31.878 1.00 91.19 320 TYR A CA 1
ATOM 2525 C C . TYR A 1 320 ? -4.229 3.673 -30.419 1.00 91.19 320 TYR A C 1
ATOM 2527 O O . TYR A 1 320 ? -3.513 2.757 -30.003 1.00 91.19 320 TYR A O 1
ATOM 2535 N N . ARG A 1 321 ? -5.155 4.247 -29.635 1.00 91.56 321 ARG A N 1
ATOM 2536 C CA . ARG A 1 321 ? -5.398 3.814 -28.247 1.00 91.56 321 ARG A CA 1
ATOM 2537 C C . ARG A 1 321 ? -5.967 2.398 -28.186 1.00 91.56 321 ARG A C 1
ATOM 2539 O O . ARG A 1 321 ? -5.532 1.625 -27.336 1.00 91.56 321 ARG A O 1
ATOM 2546 N N . ALA A 1 322 ? -6.879 2.042 -29.092 1.00 94.38 322 ALA A N 1
ATOM 2547 C CA . ALA A 1 322 ? -7.436 0.693 -29.178 1.00 94.38 322 ALA A CA 1
ATOM 2548 C C . ALA A 1 322 ? -6.352 -0.351 -29.499 1.00 94.38 322 ALA A C 1
ATOM 2550 O O . ALA A 1 322 ? -6.252 -1.369 -28.814 1.00 94.38 322 ALA A O 1
ATOM 2551 N N . GLN A 1 323 ? -5.478 -0.069 -30.470 1.00 92.56 323 GLN A N 1
ATOM 2552 C CA . GLN A 1 323 ? -4.340 -0.928 -30.811 1.00 92.56 323 GLN A CA 1
ATOM 2553 C C . GLN A 1 323 ? -3.358 -1.065 -29.641 1.00 92.56 323 GLN A C 1
ATOM 2555 O O . GLN A 1 323 ? -2.922 -2.173 -29.327 1.00 92.56 323 GLN A O 1
ATOM 2560 N N . ALA A 1 324 ? -3.042 0.036 -28.953 1.00 92.19 324 ALA A N 1
ATOM 2561 C CA . ALA A 1 324 ? -2.178 0.011 -27.775 1.00 92.19 324 ALA A CA 1
ATOM 2562 C C . ALA A 1 324 ? -2.788 -0.813 -26.627 1.00 92.19 324 ALA A C 1
ATOM 2564 O O . ALA A 1 324 ? -2.087 -1.609 -25.999 1.00 92.19 324 ALA A O 1
ATOM 2565 N N . ALA A 1 325 ? -4.095 -0.678 -26.379 1.00 93.06 325 ALA A N 1
ATOM 2566 C CA . ALA A 1 325 ? -4.812 -1.454 -25.371 1.00 93.06 325 ALA A CA 1
ATOM 2567 C C . ALA A 1 325 ? -4.841 -2.954 -25.712 1.00 93.06 325 ALA A C 1
ATOM 2569 O O . ALA A 1 325 ? -4.575 -3.786 -24.841 1.00 93.06 325 ALA A O 1
ATOM 2570 N N . ALA A 1 326 ? -5.093 -3.301 -26.978 1.00 95.62 326 ALA A N 1
ATOM 2571 C CA . ALA A 1 326 ? -5.064 -4.680 -27.459 1.00 95.62 326 ALA A CA 1
ATOM 2572 C C . ALA A 1 326 ? -3.664 -5.300 -27.317 1.00 95.62 326 ALA A C 1
ATOM 2574 O O . ALA A 1 326 ? -3.528 -6.404 -26.790 1.00 95.62 326 ALA A O 1
ATOM 2575 N N . ALA A 1 327 ? -2.613 -4.566 -27.698 1.00 94.31 327 ALA A N 1
ATOM 2576 C CA . ALA A 1 327 ? -1.230 -5.004 -27.530 1.00 94.31 327 ALA A CA 1
ATOM 2577 C C . ALA A 1 327 ? -0.864 -5.202 -26.048 1.00 94.31 327 ALA A C 1
ATOM 2579 O O . ALA A 1 327 ? -0.255 -6.213 -25.694 1.00 94.31 327 ALA A O 1
ATOM 2580 N N . ALA A 1 328 ? -1.278 -4.284 -25.168 1.00 92.44 328 ALA A N 1
ATOM 2581 C CA . ALA A 1 328 ? -1.061 -4.402 -23.728 1.00 92.44 328 ALA A CA 1
ATOM 2582 C C . ALA A 1 328 ? -1.816 -5.596 -23.120 1.00 92.44 328 ALA A C 1
ATOM 2584 O O . ALA A 1 328 ? -1.282 -6.278 -22.247 1.00 92.44 328 ALA A O 1
ATOM 2585 N N . LYS A 1 329 ? -3.043 -5.881 -23.576 1.00 95.25 329 LYS A N 1
ATOM 2586 C CA . LYS A 1 329 ? -3.786 -7.089 -23.185 1.00 95.25 329 LYS A CA 1
ATOM 2587 C C . LYS A 1 329 ? -3.051 -8.353 -23.638 1.00 95.25 329 LYS A C 1
ATOM 2589 O O . LYS A 1 329 ? -2.725 -9.183 -22.802 1.00 95.25 329 LYS A O 1
ATOM 2594 N N . ALA A 1 330 ? -2.690 -8.448 -24.917 1.00 96.31 330 ALA A N 1
ATOM 2595 C CA . ALA A 1 330 ? -1.958 -9.594 -25.457 1.00 96.31 330 ALA A CA 1
ATOM 2596 C C . ALA A 1 330 ? -0.577 -9.794 -24.807 1.00 96.31 330 ALA A C 1
ATOM 2598 O O . ALA A 1 330 ? -0.049 -10.904 -24.796 1.00 96.31 330 ALA A O 1
ATOM 2599 N N . TRP A 1 331 ? 0.052 -8.731 -24.296 1.00 96.12 331 TRP A N 1
ATOM 2600 C CA . TRP A 1 331 ? 1.260 -8.847 -23.482 1.00 96.12 331 TRP A CA 1
ATOM 2601 C C . TRP A 1 331 ? 0.954 -9.438 -22.104 1.00 96.12 331 TRP A C 1
ATOM 2603 O O . TRP A 1 331 ? 1.616 -10.397 -21.722 1.00 96.12 331 TRP A O 1
ATOM 2613 N N . ARG A 1 332 ? -0.063 -8.932 -21.390 1.00 94.50 332 ARG A N 1
ATOM 2614 C CA . ARG A 1 332 ? -0.465 -9.462 -20.074 1.00 94.50 332 ARG A CA 1
ATOM 2615 C C . ARG A 1 332 ? -0.848 -10.940 -20.150 1.00 94.50 332 ARG A C 1
ATOM 2617 O O . ARG A 1 332 ? -0.356 -11.721 -19.347 1.00 94.50 332 ARG A O 1
ATOM 2624 N N . ASP A 1 333 ? -1.632 -11.315 -21.160 1.00 94.06 333 ASP A N 1
ATOM 2625 C CA . ASP A 1 333 ? -2.088 -12.694 -21.374 1.00 94.06 333 ASP A CA 1
ATOM 2626 C C . ASP A 1 333 ? -0.908 -13.655 -21.635 1.00 94.06 333 ASP A C 1
ATOM 2628 O O . ASP A 1 333 ? -0.944 -14.810 -21.225 1.00 94.06 333 ASP A O 1
ATOM 2632 N N . ARG A 1 334 ? 0.168 -13.177 -22.281 1.00 96.31 334 ARG A N 1
ATOM 2633 C CA . ARG A 1 334 ? 1.389 -13.963 -22.549 1.00 96.31 334 ARG A CA 1
ATOM 2634 C C . ARG A 1 334 ? 2.422 -13.933 -21.421 1.00 96.31 334 ARG A C 1
ATOM 2636 O O . ARG A 1 334 ? 3.388 -14.682 -21.493 1.00 96.31 334 ARG A O 1
ATOM 2643 N N . ASN A 1 335 ? 2.280 -13.044 -20.437 1.00 95.31 335 ASN A N 1
ATOM 2644 C CA . ASN A 1 335 ? 3.283 -12.820 -19.389 1.00 95.31 335 ASN A CA 1
ATOM 2645 C C . ASN A 1 335 ? 2.632 -12.759 -17.989 1.00 95.31 335 ASN A C 1
ATOM 2647 O O . ASN A 1 335 ? 2.775 -11.739 -17.305 1.00 95.31 335 ASN A O 1
ATOM 2651 N N . PRO A 1 336 ? 1.915 -13.812 -17.549 1.00 92.62 336 PRO A N 1
ATOM 2652 C CA . PRO A 1 336 ? 1.210 -13.813 -16.264 1.00 92.62 336 PRO A CA 1
ATOM 2653 C C . PRO A 1 336 ? 2.149 -13.568 -15.071 1.00 92.62 336 PRO A C 1
ATOM 2655 O O . PRO A 1 336 ? 1.835 -12.743 -14.212 1.00 92.62 336 PRO A O 1
ATOM 2658 N N . ASP A 1 337 ? 3.343 -14.164 -15.072 1.00 92.12 337 ASP A N 1
ATOM 2659 C CA . ASP A 1 337 ? 4.325 -14.010 -13.989 1.00 92.12 337 ASP A CA 1
ATOM 2660 C C . ASP A 1 337 ? 4.790 -12.555 -13.837 1.00 92.12 337 ASP A C 1
ATOM 2662 O O . ASP A 1 337 ? 4.867 -12.010 -12.734 1.00 92.12 337 ASP A O 1
ATOM 2666 N N . MET A 1 338 ? 5.025 -11.868 -14.960 1.00 92.06 338 MET A N 1
ATOM 2667 C CA . MET A 1 338 ? 5.397 -10.450 -14.957 1.00 92.06 338 MET A CA 1
ATOM 2668 C C . MET A 1 338 ? 4.247 -9.562 -14.481 1.00 92.06 338 MET A C 1
ATOM 2670 O O . MET A 1 338 ? 4.482 -8.538 -13.837 1.00 92.06 338 MET A O 1
ATOM 2674 N N . VAL A 1 339 ? 2.999 -9.931 -14.789 1.00 90.69 339 VAL A N 1
ATOM 2675 C CA . VAL A 1 339 ? 1.813 -9.227 -14.286 1.00 90.69 339 VAL A CA 1
ATOM 2676 C C . VAL A 1 339 ? 1.720 -9.366 -12.772 1.00 90.69 339 VAL A C 1
ATOM 2678 O O . VAL A 1 339 ? 1.526 -8.357 -12.091 1.00 90.69 339 VAL A O 1
ATOM 2681 N N . GLN A 1 340 ? 1.920 -10.572 -12.240 1.00 86.50 340 GLN A N 1
ATOM 2682 C CA . GLN A 1 340 ? 1.918 -10.818 -10.801 1.00 86.50 340 GLN A CA 1
ATOM 2683 C C . GLN A 1 340 ? 3.050 -10.057 -10.098 1.00 86.50 340 GLN A C 1
ATOM 2685 O O . GLN A 1 340 ? 2.794 -9.330 -9.138 1.00 86.50 340 GLN A O 1
ATOM 2690 N N . ALA A 1 341 ? 4.277 -10.121 -10.621 1.00 87.00 341 ALA A N 1
ATOM 2691 C CA . ALA A 1 341 ? 5.417 -9.386 -10.075 1.00 87.00 341 ALA A CA 1
ATOM 2692 C C . ALA A 1 341 ? 5.186 -7.862 -10.080 1.00 87.00 341 ALA A C 1
ATOM 2694 O O . ALA A 1 341 ? 5.462 -7.176 -9.093 1.00 87.00 341 ALA A O 1
ATOM 2695 N N . ASN A 1 342 ? 4.631 -7.314 -11.166 1.00 89.69 342 ASN A N 1
ATOM 2696 C CA . ASN A 1 342 ? 4.285 -5.894 -11.241 1.00 89.69 342 ASN A CA 1
ATOM 2697 C C . ASN A 1 342 ? 3.155 -5.519 -10.278 1.00 89.69 342 ASN A C 1
ATOM 2699 O O . ASN A 1 342 ? 3.181 -4.429 -9.710 1.00 89.69 342 ASN A O 1
ATOM 2703 N N . ALA A 1 343 ? 2.177 -6.401 -10.063 1.00 87.75 343 ALA A N 1
ATOM 2704 C CA . ALA A 1 343 ? 1.111 -6.169 -9.095 1.00 87.75 343 ALA A CA 1
ATOM 2705 C C . ALA A 1 343 ? 1.667 -6.045 -7.668 1.00 87.75 343 ALA A C 1
ATOM 2707 O O . ALA A 1 343 ? 1.295 -5.108 -6.960 1.00 87.75 343 ALA A O 1
ATOM 2708 N N . VAL A 1 344 ? 2.598 -6.920 -7.270 1.00 85.69 344 VAL A N 1
ATOM 2709 C CA . VAL A 1 344 ? 3.279 -6.843 -5.964 1.00 85.69 344 VAL A CA 1
ATOM 2710 C C . VAL A 1 344 ? 4.061 -5.533 -5.838 1.00 85.69 344 VAL A C 1
ATOM 2712 O O . VAL A 1 344 ? 3.813 -4.760 -4.912 1.00 85.69 344 VAL A O 1
ATOM 2715 N N . LYS A 1 345 ? 4.910 -5.208 -6.823 1.00 87.81 345 LYS A N 1
ATOM 2716 C CA . LYS A 1 345 ? 5.673 -3.943 -6.850 1.00 87.81 345 LYS A CA 1
ATOM 2717 C C . LYS A 1 345 ? 4.770 -2.713 -6.746 1.00 87.81 345 LYS A C 1
ATOM 2719 O O . LYS A 1 345 ? 5.060 -1.782 -5.999 1.00 87.81 345 LYS A O 1
ATOM 2724 N N . ASN A 1 346 ? 3.643 -2.712 -7.457 1.00 89.94 346 ASN A N 1
ATOM 2725 C CA . ASN A 1 346 ? 2.677 -1.619 -7.401 1.00 89.94 346 ASN A CA 1
ATOM 2726 C C . ASN A 1 346 ? 2.037 -1.488 -6.013 1.00 89.94 346 ASN A C 1
ATOM 2728 O O . ASN A 1 346 ? 1.880 -0.369 -5.533 1.00 89.94 346 ASN A O 1
ATOM 2732 N N . ARG A 1 347 ? 1.706 -2.596 -5.337 1.00 88.81 347 ARG A N 1
ATOM 2733 C CA . ARG A 1 347 ? 1.176 -2.566 -3.960 1.00 88.81 347 ARG A CA 1
ATOM 2734 C C . ARG A 1 347 ? 2.187 -1.972 -2.978 1.00 88.81 347 ARG A C 1
ATOM 2736 O O . ARG A 1 347 ? 1.804 -1.120 -2.176 1.00 88.81 347 ARG A O 1
ATOM 2743 N N . VAL A 1 348 ? 3.459 -2.364 -3.079 1.00 89.81 348 VAL A N 1
ATOM 2744 C CA . VAL A 1 348 ? 4.555 -1.798 -2.273 1.00 89.81 348 VAL A CA 1
ATOM 2745 C C . VAL A 1 348 ? 4.665 -0.290 -2.513 1.00 89.81 348 VAL A C 1
ATOM 2747 O O . VAL A 1 348 ? 4.600 0.498 -1.570 1.00 89.81 348 VAL A O 1
ATOM 2750 N N . ASN A 1 349 ? 4.720 0.134 -3.778 1.00 91.44 349 ASN A N 1
ATOM 2751 C CA . ASN A 1 349 ? 4.817 1.549 -4.148 1.00 91.44 349 ASN A CA 1
ATOM 2752 C C . ASN A 1 349 ? 3.630 2.381 -3.644 1.00 91.44 349 ASN A C 1
ATOM 2754 O O . ASN A 1 349 ? 3.819 3.494 -3.148 1.00 91.44 349 ASN A O 1
ATOM 2758 N N . LEU A 1 350 ? 2.410 1.843 -3.729 1.00 90.31 350 LEU A N 1
ATOM 2759 C CA . LEU A 1 350 ? 1.213 2.499 -3.203 1.00 90.31 350 LEU A CA 1
ATOM 2760 C C . LEU A 1 350 ? 1.292 2.681 -1.684 1.00 90.31 350 LEU A C 1
ATOM 2762 O O . LEU A 1 350 ? 0.965 3.758 -1.187 1.00 90.31 350 LEU A O 1
ATOM 2766 N N . LYS A 1 351 ? 1.762 1.673 -0.940 1.00 89.94 351 LYS A N 1
ATOM 2767 C CA . LYS A 1 351 ? 1.927 1.786 0.516 1.00 89.94 351 LYS A CA 1
ATOM 2768 C C . LYS A 1 351 ? 3.042 2.751 0.915 1.00 89.94 351 LYS A C 1
ATOM 2770 O O . LYS A 1 351 ? 2.822 3.554 1.818 1.00 89.94 351 LYS A O 1
ATOM 2775 N N . LYS A 1 352 ? 4.174 2.751 0.205 1.00 91.12 352 LYS A N 1
ATOM 2776 C CA . LYS A 1 352 ? 5.240 3.755 0.376 1.00 91.12 352 LYS A CA 1
ATOM 2777 C C . LYS A 1 352 ? 4.712 5.169 0.161 1.00 91.12 352 LYS A C 1
ATOM 2779 O O . LYS A 1 352 ? 4.949 6.060 0.971 1.00 91.12 352 LYS A O 1
ATOM 2784 N N . CYS A 1 353 ? 3.941 5.374 -0.908 1.00 89.25 353 CYS A N 1
ATOM 2785 C CA . CYS A 1 353 ? 3.290 6.653 -1.171 1.00 89.25 353 CYS A CA 1
ATOM 2786 C C . CYS A 1 353 ? 2.341 7.048 -0.029 1.00 89.25 353 CYS A C 1
ATOM 2788 O O . CYS A 1 353 ? 2.462 8.152 0.494 1.00 89.25 353 CYS A O 1
ATOM 2790 N N . ALA A 1 354 ? 1.473 6.136 0.416 1.00 88.44 354 ALA A N 1
ATOM 2791 C CA . ALA A 1 354 ? 0.539 6.393 1.510 1.00 88.44 354 ALA A CA 1
ATOM 2792 C C . ALA A 1 354 ? 1.243 6.747 2.832 1.00 88.44 354 ALA A C 1
ATOM 2794 O O . ALA A 1 354 ? 0.785 7.639 3.547 1.00 88.44 354 ALA A O 1
ATOM 2795 N N . HIS A 1 355 ? 2.356 6.081 3.150 1.00 87.25 355 HIS A N 1
ATOM 2796 C CA . HIS A 1 355 ? 3.188 6.401 4.308 1.00 87.25 355 HIS A CA 1
ATOM 2797 C C . HIS A 1 355 ? 3.757 7.822 4.215 1.00 87.25 355 HIS A C 1
ATOM 2799 O O . HIS A 1 355 ? 3.476 8.626 5.103 1.00 87.25 355 HIS A O 1
ATOM 2805 N N . ARG A 1 356 ? 4.430 8.169 3.109 1.00 88.12 356 ARG A N 1
ATOM 2806 C CA . ARG A 1 356 ? 4.997 9.515 2.898 1.00 88.12 356 ARG A CA 1
ATOM 2807 C C . ARG A 1 356 ? 3.936 10.611 2.957 1.00 88.12 356 ARG A C 1
ATOM 2809 O O . ARG A 1 356 ? 4.131 11.645 3.592 1.00 88.12 356 ARG A O 1
ATOM 2816 N N . THR A 1 357 ? 2.774 10.378 2.342 1.00 86.75 357 THR A N 1
ATOM 2817 C CA . THR A 1 357 ? 1.637 11.305 2.426 1.00 86.75 357 THR A CA 1
ATOM 2818 C C . THR A 1 357 ? 1.179 11.489 3.868 1.00 86.75 357 THR A C 1
ATOM 2820 O O . THR A 1 357 ? 0.908 12.610 4.284 1.00 86.75 357 THR A O 1
ATOM 2823 N N . ARG A 1 358 ? 1.109 10.412 4.656 1.00 85.81 358 ARG A N 1
ATOM 2824 C CA . ARG A 1 358 ? 0.674 10.477 6.053 1.00 85.81 358 ARG A CA 1
ATOM 2825 C C . ARG A 1 358 ? 1.691 11.166 6.958 1.00 85.81 358 ARG A C 1
ATOM 2827 O O . ARG A 1 358 ? 1.267 11.912 7.834 1.00 85.81 358 ARG A O 1
ATOM 2834 N N . ALA A 1 359 ? 2.983 10.933 6.748 1.00 85.00 359 ALA A N 1
ATOM 2835 C CA . ALA A 1 359 ? 4.045 11.647 7.448 1.00 85.00 359 ALA A CA 1
ATOM 2836 C C . ALA A 1 359 ? 3.963 13.153 7.158 1.00 85.00 359 ALA A C 1
ATOM 2838 O O . ALA A 1 359 ? 3.904 13.952 8.087 1.00 85.00 359 ALA A O 1
ATOM 2839 N N . THR A 1 360 ? 3.803 13.516 5.880 1.00 85.50 360 THR A N 1
ATOM 2840 C CA . THR A 1 360 ? 3.657 14.915 5.442 1.00 85.50 360 THR A CA 1
ATOM 2841 C C . THR A 1 360 ? 2.415 15.583 6.039 1.00 85.50 360 THR A C 1
ATOM 2843 O O . THR A 1 360 ? 2.510 16.672 6.588 1.00 85.50 360 THR A O 1
ATOM 2846 N N . LEU A 1 361 ? 1.242 14.943 5.947 1.00 83.88 361 LEU A N 1
ATOM 2847 C CA . LEU A 1 361 ? -0.024 15.518 6.425 1.00 83.88 361 LEU A CA 1
ATOM 2848 C C . LEU A 1 361 ? -0.075 15.709 7.943 1.00 83.88 361 LEU A C 1
ATOM 2850 O O . LEU A 1 361 ? -0.818 16.561 8.412 1.00 83.88 361 LEU A O 1
ATOM 2854 N N . ASN A 1 362 ? 0.659 14.892 8.699 1.00 80.94 362 ASN A N 1
ATOM 2855 C CA . ASN A 1 362 ? 0.715 14.993 10.155 1.00 80.94 362 ASN A CA 1
ATOM 2856 C C . ASN A 1 362 ? 1.970 15.735 10.637 1.00 80.94 362 ASN A C 1
ATOM 2858 O O . ASN A 1 362 ? 2.283 15.626 11.820 1.00 80.94 362 ASN A O 1
ATOM 2862 N N . GLU A 1 363 ? 2.723 16.376 9.731 1.00 81.88 363 GLU A N 1
ATOM 2863 C CA . GLU A 1 363 ? 3.984 17.077 10.029 1.00 81.88 363 GLU A CA 1
ATOM 2864 C C . GLU A 1 363 ? 4.934 16.241 10.905 1.00 81.88 363 GLU A C 1
ATOM 2866 O O . GLU A 1 363 ? 5.608 16.727 11.809 1.00 81.88 363 GLU A O 1
ATOM 2871 N N . SER A 1 364 ? 4.941 14.928 10.670 1.00 82.38 364 SER A N 1
ATOM 2872 C CA . SER A 1 364 ? 5.708 13.987 11.475 1.00 82.38 364 SER A CA 1
ATOM 2873 C C . SER A 1 364 ? 7.149 13.954 10.991 1.00 82.38 364 SER A C 1
ATOM 2875 O O . SER A 1 364 ? 7.393 13.892 9.787 1.00 82.38 364 SER A O 1
ATOM 2877 N N . ILE A 1 365 ? 8.096 13.917 11.930 1.00 88.06 365 ILE A N 1
ATOM 2878 C CA . ILE A 1 365 ? 9.489 13.567 11.633 1.00 88.06 365 ILE A CA 1
ATOM 2879 C C . ILE A 1 365 ? 9.484 12.207 10.928 1.00 88.06 365 ILE A C 1
ATOM 2881 O O . ILE A 1 365 ? 8.842 11.280 11.419 1.00 88.06 365 ILE A O 1
ATOM 2885 N N . ASP A 1 366 ? 10.156 12.101 9.785 1.00 93.06 366 ASP A N 1
ATOM 2886 C CA . ASP A 1 366 ? 10.235 10.875 8.990 1.00 93.06 366 ASP A CA 1
ATOM 2887 C C . ASP A 1 366 ? 11.686 10.638 8.574 1.00 93.06 366 ASP A C 1
ATOM 2889 O O . ASP A 1 366 ? 12.240 11.387 7.768 1.00 93.06 366 ASP A O 1
ATOM 2893 N N . THR A 1 367 ? 12.316 9.642 9.193 1.00 94.25 367 THR A N 1
ATOM 2894 C CA . THR A 1 367 ? 13.714 9.262 8.946 1.00 94.25 367 THR A CA 1
ATOM 2895 C C . THR A 1 367 ? 13.831 7.865 8.347 1.00 94.25 367 THR A C 1
ATOM 2897 O O . THR A 1 367 ? 14.943 7.356 8.250 1.00 94.25 367 THR A O 1
ATOM 2900 N N . LEU A 1 368 ? 12.709 7.223 8.001 1.00 94.44 368 LEU A N 1
ATOM 2901 C CA . LEU A 1 368 ? 12.719 5.882 7.429 1.00 94.44 368 LEU A CA 1
ATOM 2902 C C . LEU A 1 368 ? 13.250 5.914 5.995 1.00 94.44 368 LEU A C 1
ATOM 2904 O O . LEU A 1 368 ? 12.829 6.721 5.162 1.00 94.44 368 LEU A O 1
ATOM 2908 N N . THR A 1 369 ? 14.151 4.988 5.699 1.00 94.19 369 THR A N 1
ATOM 2909 C CA . THR A 1 369 ? 14.628 4.724 4.344 1.00 94.19 369 THR A CA 1
ATOM 2910 C C . THR A 1 369 ? 13.598 3.929 3.548 1.00 94.19 369 THR A C 1
ATOM 2912 O O . THR A 1 369 ? 12.718 3.242 4.077 1.00 94.19 369 THR A O 1
ATOM 2915 N N . ASP A 1 370 ? 13.710 4.015 2.226 1.00 92.00 370 ASP A N 1
ATOM 2916 C CA . ASP A 1 370 ? 12.824 3.309 1.310 1.00 92.00 370 ASP A CA 1
ATOM 2917 C C . ASP A 1 370 ? 12.967 1.777 1.446 1.00 92.00 370 ASP A C 1
ATOM 2919 O O . ASP A 1 370 ? 11.994 1.068 1.181 1.00 92.00 370 ASP A O 1
ATOM 2923 N N . GLU A 1 371 ? 14.141 1.293 1.862 1.00 93.19 371 GLU A N 1
ATOM 2924 C CA . GLU A 1 371 ? 14.482 -0.100 2.160 1.00 93.19 371 GLU A CA 1
ATOM 2925 C C . GLU A 1 371 ? 13.837 -0.581 3.468 1.00 93.19 371 GLU A C 1
ATOM 2927 O O . GLU A 1 371 ? 13.123 -1.584 3.450 1.00 93.19 371 GLU A O 1
ATOM 2932 N N . GLU A 1 372 ? 13.989 0.164 4.570 1.00 95.12 372 GLU A N 1
ATOM 2933 C CA . GLU A 1 372 ? 13.362 -0.160 5.866 1.00 95.12 372 GLU A CA 1
ATOM 2934 C C . GLU A 1 372 ? 11.837 -0.225 5.750 1.00 95.12 372 GLU A C 1
ATOM 2936 O O . GLU A 1 372 ? 11.182 -1.097 6.324 1.00 95.12 372 GLU A O 1
ATOM 2941 N N . VAL A 1 373 ? 11.244 0.678 4.962 1.00 94.31 373 VAL A N 1
ATOM 2942 C CA . VAL A 1 373 ? 9.807 0.635 4.691 1.00 94.31 373 VAL A CA 1
ATOM 2943 C C . VAL A 1 373 ? 9.425 -0.672 3.999 1.00 94.31 373 VAL A C 1
ATOM 2945 O O . VAL A 1 373 ? 8.434 -1.285 4.389 1.00 94.31 373 VAL A O 1
ATOM 2948 N N . VAL A 1 374 ? 10.168 -1.108 2.979 1.00 92.75 374 VAL A N 1
ATOM 2949 C CA . VAL A 1 374 ? 9.869 -2.363 2.267 1.00 92.75 374 VAL A CA 1
ATOM 2950 C C . VAL A 1 374 ? 9.989 -3.557 3.209 1.00 92.75 374 VAL A C 1
ATOM 2952 O O . VAL A 1 374 ? 9.061 -4.363 3.261 1.00 92.75 374 VAL A O 1
ATOM 2955 N N . GLU A 1 375 ? 11.046 -3.611 4.019 1.00 94.44 375 GLU A N 1
ATOM 2956 C CA . GLU A 1 375 ? 11.235 -4.657 5.028 1.00 94.44 375 GLU A CA 1
ATOM 2957 C C . GLU A 1 375 ? 10.044 -4.725 5.998 1.00 9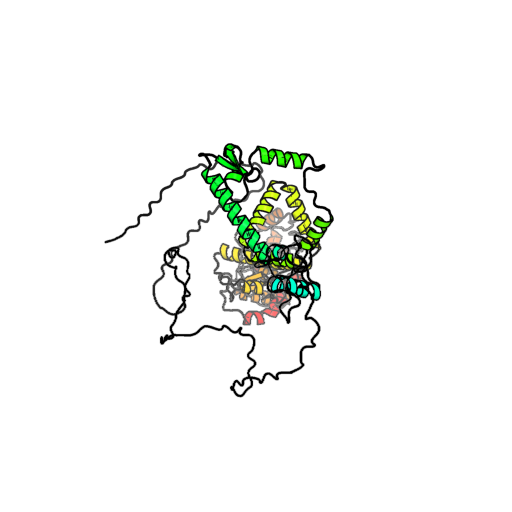4.44 375 GLU A C 1
ATOM 2959 O O . GLU A 1 375 ? 9.471 -5.792 6.226 1.00 94.44 375 GLU A O 1
ATOM 2964 N N . MET A 1 376 ? 9.572 -3.578 6.501 1.00 95.31 376 MET A N 1
ATOM 2965 C CA . MET A 1 376 ? 8.390 -3.537 7.366 1.00 95.31 376 MET A CA 1
ATOM 2966 C C . MET A 1 376 ? 7.104 -3.961 6.645 1.00 95.31 376 MET A C 1
ATOM 2968 O O . MET A 1 376 ? 6.207 -4.519 7.276 1.00 95.31 376 MET A O 1
ATOM 2972 N N . LEU A 1 377 ? 6.961 -3.695 5.346 1.00 93.69 377 LEU A N 1
ATOM 2973 C CA . LEU A 1 377 ? 5.777 -4.092 4.577 1.00 93.69 377 LEU A CA 1
ATOM 2974 C C . LEU A 1 377 ? 5.733 -5.602 4.296 1.00 93.69 377 LEU A C 1
ATOM 2976 O O . LEU A 1 377 ? 4.634 -6.148 4.163 1.00 93.69 377 LEU A O 1
ATOM 2980 N N . GLU A 1 378 ? 6.890 -6.252 4.208 1.00 91.62 378 GLU A N 1
ATOM 2981 C CA . GLU A 1 378 ? 7.037 -7.677 3.882 1.00 91.62 378 GLU A CA 1
ATOM 2982 C C . GLU A 1 378 ? 7.249 -8.568 5.120 1.00 91.62 378 GLU A C 1
ATOM 2984 O O . GLU A 1 378 ? 7.071 -9.782 5.038 1.00 91.62 378 GLU A O 1
ATOM 2989 N N . GLY A 1 379 ? 7.573 -7.975 6.273 1.00 93.88 379 GLY A N 1
ATOM 2990 C CA . GLY A 1 379 ? 7.783 -8.682 7.537 1.00 93.88 379 GLY A CA 1
ATOM 2991 C C . GLY A 1 379 ? 6.520 -9.273 8.181 1.00 93.88 379 GLY A C 1
ATOM 2992 O O . GLY A 1 379 ? 5.420 -9.248 7.631 1.00 93.88 379 GLY A O 1
ATOM 2993 N N . VAL A 1 380 ? 6.684 -9.805 9.394 1.00 95.62 380 VAL A N 1
ATOM 2994 C CA . VAL A 1 380 ? 5.596 -10.359 10.221 1.00 95.62 380 VAL A CA 1
ATOM 2995 C C . VAL A 1 380 ? 5.035 -9.315 11.183 1.00 95.62 380 VAL A C 1
ATOM 2997 O O . VAL A 1 380 ? 5.728 -8.383 11.591 1.00 95.62 380 VAL A O 1
ATOM 3000 N N . CYS A 1 381 ? 3.783 -9.480 11.609 1.00 96.69 381 CYS A N 1
ATOM 3001 C CA . CYS A 1 381 ? 3.178 -8.551 12.553 1.00 96.69 381 CYS A CA 1
ATOM 3002 C C . CYS A 1 381 ? 3.890 -8.576 13.914 1.00 96.69 381 CYS A C 1
ATOM 3004 O O . CYS A 1 381 ? 3.907 -9.589 14.607 1.00 96.69 381 CYS A O 1
ATOM 3006 N N . PHE A 1 382 ? 4.346 -7.413 14.368 1.00 97.06 382 PHE A N 1
ATOM 3007 C CA . PHE A 1 382 ? 5.016 -7.219 15.651 1.00 97.06 382 PHE A CA 1
ATOM 3008 C C . PHE A 1 382 ? 4.194 -7.734 16.843 1.00 97.06 382 PHE A C 1
ATOM 3010 O O . PHE A 1 382 ? 4.715 -8.483 17.663 1.00 97.06 382 PHE A O 1
ATOM 3017 N N . TYR A 1 383 ? 2.893 -7.418 16.893 1.00 97.44 383 TYR A N 1
ATOM 3018 C CA . TYR A 1 383 ? 2.008 -7.818 17.997 1.00 97.44 383 TYR A CA 1
ATOM 3019 C C . TYR A 1 383 ? 1.593 -9.297 17.945 1.00 97.44 383 TYR A C 1
ATOM 3021 O O . TYR A 1 383 ? 1.964 -10.068 18.825 1.00 97.44 383 TYR A O 1
ATOM 3029 N N . CYS A 1 384 ? 0.854 -9.726 16.915 1.00 96.12 384 CYS A N 1
ATOM 3030 C CA . CYS A 1 384 ? 0.304 -11.089 16.860 1.00 96.12 384 CYS A CA 1
ATOM 3031 C C . CYS A 1 384 ? 1.240 -12.144 16.247 1.00 96.12 384 CYS A C 1
ATOM 3033 O O . CYS A 1 384 ? 1.022 -13.328 16.458 1.00 96.12 384 CYS A O 1
ATOM 3035 N N . GLY A 1 385 ? 2.279 -11.746 15.510 1.00 95.38 385 GLY A N 1
ATOM 3036 C CA . GLY A 1 385 ? 3.287 -12.662 14.959 1.00 95.38 385 GLY A CA 1
ATOM 3037 C C . GLY A 1 385 ? 2.912 -13.285 13.623 1.00 95.38 385 GLY A C 1
ATOM 3038 O O . GLY A 1 385 ? 3.724 -13.986 13.031 1.00 95.38 385 GLY A O 1
ATOM 3039 N N . GLU A 1 386 ? 1.709 -13.013 13.124 1.00 94.94 386 GLU A N 1
ATOM 3040 C CA . GLU A 1 386 ? 1.260 -13.537 11.841 1.00 94.94 386 GLU A CA 1
ATOM 3041 C C . GLU A 1 386 ? 2.003 -12.888 10.672 1.00 94.94 386 GLU A C 1
ATOM 3043 O O . GLU A 1 386 ? 2.197 -11.667 10.620 1.00 94.94 386 GLU A O 1
ATOM 3048 N N . ALA A 1 387 ? 2.369 -13.722 9.702 1.00 93.00 387 ALA A N 1
ATOM 3049 C CA . ALA A 1 387 ? 2.826 -13.285 8.393 1.00 93.00 387 ALA A CA 1
ATOM 3050 C C . ALA A 1 387 ? 1.664 -12.685 7.577 1.00 93.00 387 ALA A C 1
ATOM 3052 O O . ALA A 1 387 ? 0.494 -13.007 7.815 1.00 93.00 387 ALA A O 1
ATOM 3053 N N . PRO A 1 388 ? 1.949 -11.802 6.604 1.00 87.19 388 PRO A N 1
ATOM 3054 C CA . PRO A 1 388 ? 0.915 -11.297 5.717 1.00 87.19 388 PRO A CA 1
ATOM 3055 C C . PRO A 1 388 ? 0.321 -12.431 4.881 1.00 87.19 388 PRO A C 1
ATOM 3057 O O . PRO A 1 388 ? 1.049 -13.323 4.446 1.00 87.19 388 PRO A O 1
ATOM 3060 N N . PRO A 1 389 ? -0.993 -12.390 4.594 1.00 85.00 389 PRO A N 1
ATOM 3061 C CA . PRO A 1 389 ? -1.570 -13.223 3.548 1.00 85.00 389 PRO A CA 1
ATOM 3062 C C . PRO A 1 389 ? -0.812 -13.040 2.228 1.00 85.00 389 PRO A C 1
ATOM 3064 O O . PRO A 1 389 ? -0.317 -11.948 1.956 1.00 85.00 389 PRO A O 1
ATOM 3067 N N . VAL A 1 390 ? -0.777 -14.081 1.391 1.00 78.19 390 VAL A N 1
ATOM 3068 C CA . VAL A 1 390 ? 0.021 -14.158 0.145 1.00 78.19 390 VAL A CA 1
ATOM 3069 C C . VAL A 1 390 ? -0.149 -12.938 -0.775 1.00 78.19 390 VAL A C 1
ATOM 3071 O O . VAL A 1 390 ? 0.763 -12.559 -1.505 1.00 78.19 390 VAL A O 1
ATOM 3074 N N . ASP A 1 391 ? -1.315 -12.296 -0.755 1.00 81.31 391 ASP A N 1
ATOM 3075 C CA . ASP A 1 391 ? -1.664 -11.156 -1.598 1.00 81.31 391 ASP A CA 1
ATOM 3076 C C . ASP A 1 391 ? -1.694 -9.804 -0.859 1.00 81.31 391 ASP A C 1
ATOM 3078 O O . ASP A 1 391 ? -2.069 -8.780 -1.443 1.00 81.31 391 ASP A O 1
ATOM 3082 N N . LYS A 1 392 ? -1.281 -9.760 0.405 1.00 86.44 392 LYS A N 1
ATOM 3083 C CA . LYS A 1 392 ? -1.308 -8.556 1.236 1.00 86.44 392 LYS A CA 1
ATOM 3084 C C . LYS A 1 392 ? 0.089 -8.202 1.725 1.00 86.44 392 LYS A C 1
ATOM 3086 O O . LYS A 1 392 ? 1.015 -8.992 1.706 1.00 86.44 392 LYS A O 1
ATOM 3091 N N . LEU A 1 393 ? 0.216 -6.953 2.148 1.00 91.50 393 LEU A N 1
ATOM 3092 C CA . LEU A 1 393 ? 1.410 -6.429 2.799 1.00 91.50 393 LEU A CA 1
ATOM 3093 C C . LEU A 1 393 ? 1.024 -5.976 4.199 1.00 91.50 393 LEU A C 1
ATOM 3095 O O . LEU A 1 393 ? -0.116 -5.534 4.420 1.00 91.50 393 LEU A O 1
ATOM 3099 N N . MET A 1 394 ? 1.986 -5.983 5.107 1.00 94.25 394 MET A N 1
ATOM 3100 C CA . MET A 1 394 ? 1.851 -5.383 6.427 1.00 94.25 394 MET A CA 1
ATOM 3101 C C . MET A 1 394 ? 1.699 -3.864 6.347 1.00 94.25 394 MET A C 1
ATOM 3103 O O . MET A 1 394 ? 1.868 -3.240 5.297 1.00 94.25 394 MET A O 1
ATOM 3107 N N . GLY A 1 395 ? 1.233 -3.258 7.429 1.00 92.94 395 GLY A N 1
ATOM 3108 C CA . GLY A 1 395 ? 1.247 -1.814 7.625 1.00 92.94 395 GLY A CA 1
ATOM 3109 C C . GLY A 1 395 ? 2.461 -1.385 8.444 1.00 92.94 395 GLY A C 1
ATOM 3110 O O . GLY A 1 395 ? 3.074 -2.195 9.129 1.00 92.94 395 GLY A O 1
ATOM 3111 N N . ILE A 1 396 ? 2.759 -0.088 8.405 1.00 94.38 396 ILE A N 1
ATOM 3112 C CA . ILE A 1 396 ? 3.769 0.533 9.267 1.00 94.38 396 ILE A CA 1
ATOM 3113 C C . ILE A 1 396 ? 3.044 1.074 10.498 1.00 94.38 396 ILE A C 1
ATOM 3115 O O . ILE A 1 396 ? 2.295 2.056 10.413 1.00 94.38 396 ILE A O 1
ATOM 3119 N N . GLY A 1 397 ? 3.199 0.384 11.625 1.00 93.31 397 GLY A N 1
ATOM 3120 C CA . GLY A 1 397 ? 2.617 0.768 12.905 1.00 93.31 397 GLY A CA 1
ATOM 3121 C C . GLY A 1 397 ? 3.622 1.532 13.754 1.00 93.31 397 GLY A C 1
ATOM 3122 O O . GLY A 1 397 ? 4.726 1.049 13.976 1.00 93.31 397 GLY A O 1
ATOM 3123 N N . ARG A 1 398 ? 3.226 2.704 14.259 1.00 93.19 398 ARG A N 1
ATOM 3124 C CA . ARG A 1 398 ? 4.009 3.442 15.258 1.00 93.19 398 ARG A CA 1
ATOM 3125 C C . ARG A 1 398 ? 3.755 2.880 16.652 1.00 93.19 398 ARG A C 1
ATOM 3127 O O . ARG A 1 398 ? 2.587 2.669 17.002 1.00 93.19 398 ARG A O 1
ATOM 3134 N N . LEU A 1 399 ? 4.807 2.669 17.437 1.00 94.75 399 LEU A N 1
ATOM 3135 C CA . LEU A 1 399 ? 4.731 2.227 18.828 1.00 94.75 399 LEU A CA 1
ATOM 3136 C C . LEU A 1 399 ? 4.137 3.343 19.688 1.00 94.75 399 LEU A C 1
ATOM 3138 O O . LEU A 1 399 ? 3.095 3.136 20.313 1.00 94.75 399 LEU A O 1
ATOM 3142 N N . GLU A 1 400 ? 4.697 4.544 19.586 1.00 90.75 400 GLU A N 1
ATOM 3143 C CA . GLU A 1 400 ? 4.188 5.792 20.144 1.00 90.75 400 GLU A CA 1
ATOM 3144 C C . GLU A 1 400 ? 3.723 6.736 19.026 1.00 90.75 400 GLU A C 1
ATOM 3146 O O . GLU A 1 400 ? 4.384 6.924 18.007 1.00 90.75 400 GLU A O 1
ATOM 3151 N N . ILE A 1 401 ? 2.561 7.360 19.207 1.00 85.62 401 ILE A N 1
ATOM 3152 C CA . ILE A 1 401 ? 1.944 8.198 18.167 1.00 85.62 401 ILE A CA 1
ATOM 3153 C C . ILE A 1 401 ? 2.435 9.637 18.179 1.00 85.62 401 ILE A C 1
ATOM 3155 O O . ILE A 1 401 ? 2.433 10.269 17.122 1.00 85.62 401 ILE A O 1
ATOM 3159 N N . GLY A 1 402 ? 2.853 10.134 19.346 1.00 84.06 402 GLY A N 1
ATOM 3160 C CA . GLY A 1 402 ? 3.529 11.424 19.465 1.00 84.06 402 GLY A CA 1
ATOM 3161 C C . GLY A 1 402 ? 4.898 11.426 18.784 1.00 84.06 402 GLY A C 1
ATOM 3162 O O . GLY A 1 402 ? 5.335 12.465 18.300 1.00 84.06 402 GLY A O 1
ATOM 3163 N N . ALA A 1 403 ? 5.535 10.259 18.677 1.00 88.00 403 ALA A N 1
ATOM 3164 C CA . ALA A 1 403 ? 6.793 10.093 17.971 1.00 88.00 403 ALA A CA 1
ATOM 3165 C C . ALA A 1 403 ? 6.609 9.984 16.440 1.00 88.00 403 ALA A C 1
ATOM 3167 O O . ALA A 1 403 ? 5.564 9.573 15.909 1.00 88.00 403 ALA A O 1
ATOM 3168 N N . GLY A 1 404 ? 7.662 10.380 15.721 1.00 90.75 404 GLY A N 1
ATOM 3169 C CA . GLY A 1 404 ? 7.733 10.353 14.261 1.00 90.75 404 GLY A CA 1
ATOM 3170 C C . GLY A 1 404 ? 7.832 8.945 13.667 1.00 90.75 404 GLY A C 1
ATOM 3171 O O . GLY A 1 404 ? 7.809 7.933 14.370 1.00 90.75 404 GLY A O 1
ATOM 3172 N N . TYR A 1 405 ? 7.940 8.879 12.346 1.00 93.69 405 TYR A N 1
ATOM 3173 C CA . TYR A 1 405 ? 8.307 7.678 11.613 1.00 93.69 405 TYR A CA 1
ATOM 3174 C C . TYR A 1 405 ? 9.828 7.495 11.657 1.00 93.69 405 TYR A C 1
ATOM 3176 O O . TYR A 1 405 ? 10.563 8.061 10.857 1.00 93.69 405 TYR A O 1
ATOM 3184 N N . THR A 1 406 ? 10.303 6.723 12.631 1.00 94.06 406 THR A N 1
ATOM 3185 C CA . THR A 1 406 ? 11.719 6.362 12.792 1.00 94.06 406 THR A CA 1
ATOM 3186 C C . THR A 1 406 ? 11.858 4.847 12.908 1.00 94.06 406 THR A C 1
ATOM 3188 O O . THR A 1 406 ? 10.879 4.166 13.237 1.00 94.06 406 THR A O 1
ATOM 3191 N N . ALA A 1 407 ? 13.056 4.312 12.663 1.00 93.44 407 ALA A N 1
ATOM 3192 C CA . ALA A 1 407 ? 13.328 2.877 12.772 1.00 93.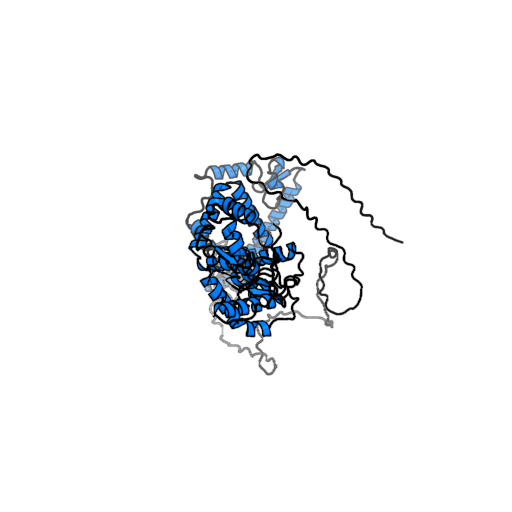44 407 ALA A CA 1
ATOM 3193 C C . ALA A 1 407 ? 12.994 2.331 14.174 1.00 93.44 407 ALA A C 1
ATOM 3195 O O . ALA A 1 407 ? 12.404 1.261 14.303 1.00 93.44 407 ALA A O 1
ATOM 3196 N N . ASP A 1 408 ? 13.254 3.107 15.230 1.00 92.75 408 ASP A N 1
ATOM 3197 C CA . ASP A 1 408 ? 12.973 2.702 16.613 1.00 92.75 408 ASP A CA 1
ATOM 3198 C C . ASP A 1 408 ? 11.483 2.726 16.965 1.00 92.75 408 ASP A C 1
ATOM 3200 O O . ASP A 1 408 ? 11.015 1.883 17.730 1.00 92.75 408 ASP A O 1
ATOM 3204 N N . ASN A 1 409 ? 10.718 3.654 16.382 1.00 94.31 409 ASN A N 1
ATOM 3205 C CA . ASN A 1 409 ? 9.300 3.828 16.690 1.00 94.31 409 ASN A CA 1
ATOM 3206 C C . ASN A 1 409 ? 8.367 3.068 15.734 1.00 94.31 409 ASN A C 1
ATOM 3208 O O . ASN A 1 409 ? 7.180 2.926 16.024 1.00 94.31 409 ASN A O 1
ATOM 3212 N N . CYS A 1 410 ? 8.846 2.592 14.585 1.00 94.94 410 CYS A N 1
ATOM 3213 C CA . CYS A 1 410 ? 8.013 1.905 13.599 1.00 94.94 410 CYS A CA 1
ATOM 3214 C C . CYS A 1 410 ? 8.255 0.400 13.585 1.00 94.94 410 CYS A C 1
ATOM 3216 O O . CYS A 1 410 ? 9.381 -0.083 13.670 1.00 94.94 410 CYS A O 1
ATOM 3218 N N . ARG A 1 411 ? 7.171 -0.364 13.455 1.00 95.81 411 ARG A N 1
ATOM 3219 C CA . ARG A 1 411 ? 7.210 -1.818 13.302 1.00 95.81 411 ARG A CA 1
ATOM 3220 C C . ARG A 1 411 ? 6.257 -2.272 12.202 1.00 95.81 411 ARG A C 1
ATOM 3222 O O . ARG A 1 411 ? 5.269 -1.599 11.893 1.00 95.81 411 ARG A O 1
ATOM 3229 N N . SER A 1 412 ? 6.533 -3.452 11.654 1.00 96.44 412 SER A N 1
ATOM 3230 C CA . SER A 1 412 ? 5.603 -4.176 10.788 1.00 96.44 412 SER A CA 1
ATOM 3231 C C . SER A 1 412 ? 4.372 -4.604 11.588 1.00 96.44 412 SER A C 1
ATOM 3233 O O . SER A 1 412 ? 4.498 -5.250 12.625 1.00 96.44 412 SER A O 1
ATOM 3235 N N . VAL A 1 413 ? 3.166 -4.212 11.172 1.00 96.44 413 VAL A N 1
ATOM 3236 C CA . VAL A 1 413 ? 1.929 -4.506 11.915 1.00 96.44 413 VAL A CA 1
ATOM 3237 C C . VAL A 1 413 ? 0.787 -4.861 10.966 1.00 96.44 413 VAL A C 1
ATOM 3239 O O . VAL A 1 413 ? 0.546 -4.172 9.973 1.00 96.44 413 VAL A O 1
ATOM 3242 N N . CYS A 1 414 ? 0.022 -5.907 11.288 1.00 95.06 414 CYS A N 1
ATOM 3243 C CA . CYS A 1 414 ? -1.149 -6.280 10.500 1.00 95.06 414 CYS A CA 1
ATOM 3244 C C . CYS A 1 414 ? -2.288 -5.256 10.640 1.00 95.06 414 CYS A C 1
ATOM 3246 O O . CYS A 1 414 ? -2.356 -4.460 11.580 1.00 95.06 414 CYS A O 1
ATOM 3248 N N . THR A 1 415 ? -3.223 -5.282 9.688 1.00 92.50 415 THR A N 1
ATOM 3249 C CA . THR A 1 415 ? -4.326 -4.303 9.637 1.00 92.50 415 THR A CA 1
ATOM 3250 C C . THR A 1 415 ? -5.248 -4.400 10.857 1.00 92.50 415 THR A C 1
ATOM 3252 O O . THR A 1 415 ? -5.805 -3.395 11.294 1.00 92.50 415 THR A O 1
ATOM 3255 N N . GLU A 1 416 ? -5.395 -5.588 11.436 1.00 93.31 416 GLU A N 1
ATOM 3256 C CA . GLU A 1 416 ? -6.229 -5.799 12.618 1.00 93.31 416 GLU A CA 1
ATOM 3257 C C . GLU A 1 416 ? -5.577 -5.233 13.878 1.00 93.31 416 GLU A C 1
ATOM 3259 O O . GLU A 1 416 ? -6.199 -4.418 14.555 1.00 93.31 416 GLU A O 1
ATOM 3264 N N . CYS A 1 417 ? -4.308 -5.561 14.140 1.00 95.81 417 CYS A N 1
ATOM 3265 C CA . CYS A 1 417 ? -3.586 -5.066 15.312 1.00 95.81 417 CYS A CA 1
ATOM 3266 C C . CYS A 1 417 ? -3.442 -3.539 15.300 1.00 95.81 417 CYS A C 1
ATOM 3268 O O . CYS A 1 417 ? -3.690 -2.898 16.319 1.00 95.81 417 CYS A O 1
ATOM 3270 N N . ILE A 1 418 ? -3.120 -2.923 14.152 1.00 93.00 418 ILE A N 1
ATOM 3271 C CA . ILE A 1 418 ? -3.030 -1.453 14.070 1.00 93.00 418 ILE A CA 1
ATOM 3272 C C . ILE A 1 418 ? -4.400 -0.788 14.281 1.00 93.00 418 ILE A C 1
ATOM 3274 O O . ILE A 1 418 ? -4.484 0.290 14.867 1.00 93.00 418 ILE A O 1
ATOM 3278 N N . ARG A 1 419 ? -5.489 -1.440 13.849 1.00 93.06 419 ARG A N 1
ATOM 3279 C CA . ARG A 1 419 ? -6.862 -0.970 14.076 1.00 93.06 419 ARG A CA 1
ATOM 3280 C C . ARG A 1 419 ? -7.268 -1.106 15.543 1.00 93.06 419 ARG A C 1
ATOM 3282 O O . ARG A 1 419 ? -7.895 -0.184 16.055 1.00 93.06 419 ARG A O 1
ATOM 3289 N N . MET A 1 420 ? -6.949 -2.230 16.186 1.00 95.19 420 MET A N 1
ATOM 3290 C CA . MET A 1 420 ? -7.245 -2.478 17.601 1.00 95.19 420 MET A CA 1
ATOM 3291 C C . MET A 1 420 ? -6.457 -1.532 18.506 1.00 95.19 420 MET A C 1
ATOM 3293 O O . MET A 1 420 ? -7.049 -0.914 19.383 1.00 95.19 420 MET A O 1
ATOM 3297 N N . LYS A 1 421 ? -5.154 -1.355 18.250 1.00 93.75 421 LYS A N 1
ATOM 3298 C CA . LYS A 1 421 ? -4.309 -0.386 18.961 1.00 93.75 421 LYS A CA 1
ATOM 3299 C C . LYS A 1 421 ? -4.853 1.033 18.844 1.00 93.75 421 LYS A C 1
ATOM 3301 O O . LYS A 1 421 ? -4.798 1.799 19.802 1.00 93.75 421 LYS A O 1
ATOM 3306 N N . GLY A 1 422 ? -5.374 1.393 17.670 1.00 90.88 422 GLY A N 1
ATOM 3307 C CA . GLY A 1 422 ? -5.928 2.718 17.434 1.00 90.88 422 GLY A CA 1
ATOM 3308 C C . GLY A 1 422 ? -4.871 3.786 17.691 1.00 90.88 422 GLY A C 1
ATOM 3309 O O . GLY A 1 422 ? -3.847 3.808 17.002 1.00 90.88 422 GLY A O 1
ATOM 3310 N N . SER A 1 423 ? -5.124 4.658 18.675 1.00 89.25 423 SER A N 1
ATOM 3311 C CA . SER A 1 423 ? -4.175 5.700 19.058 1.00 89.25 423 SER A CA 1
ATOM 3312 C C . SER A 1 423 ? -3.375 5.453 20.349 1.00 89.25 423 SER A C 1
ATOM 3314 O O . SER A 1 423 ? -2.723 6.372 20.841 1.00 89.25 423 SER A O 1
ATOM 3316 N N . LEU A 1 424 ? -3.450 4.254 20.924 1.00 92.12 424 LEU A N 1
ATOM 3317 C CA . LEU A 1 424 ? -2.731 3.917 22.157 1.00 92.12 424 LEU A CA 1
ATOM 3318 C C . LEU A 1 424 ? -1.230 3.814 21.901 1.00 92.12 424 LEU A C 1
ATOM 3320 O O . LEU A 1 424 ? -0.819 3.623 20.755 1.00 92.12 424 LEU A O 1
ATOM 3324 N N . ASP A 1 425 ? -0.414 3.870 22.952 1.00 93.88 425 ASP A N 1
ATOM 3325 C CA . ASP A 1 425 ? 0.965 3.388 22.870 1.00 93.88 425 ASP A CA 1
ATOM 3326 C C . ASP A 1 425 ? 1.006 1.847 22.866 1.00 93.88 425 ASP A C 1
ATOM 3328 O O . ASP A 1 425 ? 0.027 1.168 23.193 1.00 93.88 425 ASP A O 1
ATOM 3332 N N . ALA A 1 426 ? 2.127 1.279 22.423 1.00 95.81 426 ALA A N 1
ATOM 3333 C CA . ALA A 1 426 ? 2.271 -0.166 22.281 1.00 95.81 426 ALA A CA 1
ATOM 3334 C C . ALA A 1 426 ? 2.159 -0.919 23.613 1.00 95.81 426 ALA A C 1
ATOM 3336 O O . ALA A 1 426 ? 1.583 -2.005 23.626 1.00 95.81 426 ALA A O 1
ATOM 3337 N N . LEU A 1 427 ? 2.669 -0.356 24.712 1.00 95.44 427 LEU A N 1
ATOM 3338 C CA . LEU A 1 427 ? 2.655 -1.011 26.015 1.00 95.44 427 LEU A CA 1
ATOM 3339 C C . LEU A 1 427 ? 1.232 -1.048 26.584 1.00 95.44 427 LEU A C 1
ATOM 3341 O O . LEU A 1 427 ? 0.756 -2.124 26.940 1.00 95.44 427 LEU A O 1
ATOM 3345 N N . THR A 1 428 ? 0.518 0.084 26.565 1.00 94.88 428 THR A N 1
ATOM 3346 C C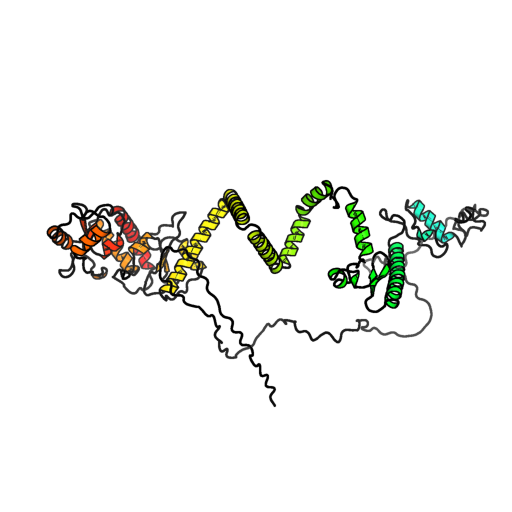A . THR A 1 428 ? -0.889 0.149 27.002 1.00 94.88 428 THR A CA 1
ATOM 3347 C C . THR A 1 428 ? -1.758 -0.811 26.192 1.00 94.88 428 THR A C 1
ATOM 3349 O O . THR A 1 428 ? -2.629 -1.488 26.736 1.00 94.88 428 THR A O 1
ATOM 3352 N N . PHE A 1 429 ? -1.531 -0.898 24.878 1.00 96.38 429 PHE A N 1
ATOM 3353 C CA . PHE A 1 429 ? -2.268 -1.823 24.021 1.00 96.38 429 PHE A CA 1
ATOM 3354 C C . PHE A 1 429 ? -2.060 -3.293 24.421 1.00 96.38 429 PHE A C 1
ATOM 3356 O O . PHE A 1 429 ? -3.033 -4.046 24.480 1.00 96.38 429 PHE A O 1
ATOM 3363 N N . LEU A 1 430 ? -0.821 -3.692 24.722 1.00 96.75 430 LEU A N 1
ATOM 3364 C CA . LEU A 1 430 ? -0.497 -5.056 25.148 1.00 96.75 430 LEU A CA 1
ATOM 3365 C C . LEU A 1 430 ? -1.116 -5.392 26.509 1.00 96.75 430 LEU A C 1
ATOM 3367 O O . LEU A 1 430 ? -1.757 -6.430 26.636 1.00 96.75 430 LEU A O 1
ATOM 3371 N N . GLU A 1 431 ? -0.995 -4.499 27.491 1.00 95.19 431 GLU A N 1
ATOM 3372 C CA . GLU A 1 431 ? -1.582 -4.683 28.830 1.00 95.19 431 GLU A CA 1
ATOM 3373 C C . GLU A 1 431 ? -3.108 -4.805 28.780 1.00 95.19 431 GLU A C 1
ATOM 3375 O O . GLU A 1 431 ? -3.703 -5.611 29.494 1.00 95.19 431 GLU A O 1
ATOM 3380 N N . ARG A 1 432 ? -3.767 -4.055 27.888 1.00 94.50 432 ARG A N 1
ATOM 3381 C CA . ARG A 1 432 ? -5.209 -4.211 27.668 1.00 94.50 432 ARG A CA 1
ATOM 3382 C C . ARG A 1 432 ? -5.559 -5.574 27.092 1.00 94.50 432 ARG A C 1
ATOM 3384 O O . ARG A 1 432 ? -6.577 -6.135 27.485 1.00 94.50 432 ARG A O 1
ATOM 3391 N N . CYS A 1 433 ? -4.760 -6.089 26.158 1.00 96.44 433 CYS A N 1
ATOM 3392 C CA . CYS A 1 433 ? -4.998 -7.413 25.590 1.00 96.44 433 CYS A CA 1
ATOM 3393 C C . CYS A 1 433 ? -4.832 -8.504 26.657 1.00 96.44 433 CYS A C 1
ATOM 3395 O O . CYS A 1 433 ? -5.695 -9.367 26.762 1.00 96.44 433 CYS A O 1
ATOM 3397 N N . GLU A 1 434 ? -3.795 -8.427 27.493 1.00 95.06 434 GLU A N 1
ATOM 3398 C CA . GLU A 1 434 ? -3.607 -9.349 28.623 1.00 95.06 434 GLU A CA 1
ATOM 3399 C C . GLU A 1 434 ? -4.786 -9.306 29.601 1.00 95.06 434 GLU A C 1
ATOM 3401 O O . GLU A 1 434 ? -5.321 -10.354 29.956 1.00 95.06 434 GLU A O 1
ATOM 3406 N N . HIS A 1 435 ? -5.243 -8.108 29.987 1.00 94.44 435 HIS A N 1
ATOM 3407 C CA . HIS A 1 435 ? -6.397 -7.962 30.879 1.00 94.44 435 HIS A CA 1
ATOM 3408 C C . HIS A 1 435 ? -7.679 -8.552 30.280 1.00 94.44 435 HIS A C 1
ATOM 3410 O O . HIS A 1 435 ? -8.383 -9.312 30.939 1.00 94.44 435 HIS A O 1
ATOM 3416 N N . ILE A 1 436 ? -7.992 -8.216 29.024 1.00 94.75 436 ILE A N 1
ATOM 3417 C CA . ILE A 1 436 ? -9.206 -8.704 28.349 1.00 94.75 436 ILE A CA 1
ATOM 3418 C C . ILE A 1 436 ? -9.160 -10.230 28.191 1.00 94.75 436 ILE A C 1
ATOM 3420 O O . ILE A 1 436 ? -10.189 -10.887 28.367 1.00 94.75 436 ILE A O 1
ATOM 3424 N N . SER A 1 437 ? -7.984 -10.786 27.885 1.00 94.94 437 SER A N 1
ATOM 3425 C CA . SER A 1 437 ? -7.762 -12.233 27.798 1.00 94.94 437 SER A CA 1
ATOM 3426 C C . SER A 1 437 ? -8.012 -12.921 29.145 1.00 94.94 437 SER A C 1
ATOM 3428 O O . SER A 1 437 ? -8.843 -13.825 29.231 1.00 94.94 437 SER A O 1
ATOM 3430 N N . ALA A 1 438 ? -7.400 -12.423 30.226 1.00 92.94 438 ALA A N 1
ATOM 3431 C CA . ALA A 1 438 ? -7.585 -12.959 31.575 1.00 92.94 438 ALA A CA 1
ATOM 3432 C C . ALA A 1 438 ? -9.054 -12.899 32.033 1.00 92.94 438 ALA A C 1
ATOM 3434 O O . ALA A 1 438 ? -9.590 -13.897 32.518 1.00 92.94 438 ALA A O 1
ATOM 3435 N N . PHE A 1 439 ? -9.723 -11.763 31.807 1.00 92.00 439 PHE A N 1
ATOM 3436 C CA . PHE A 1 439 ? -11.139 -11.585 32.137 1.00 92.00 439 PHE A CA 1
ATOM 3437 C C . PHE A 1 439 ? -12.038 -12.549 31.349 1.00 92.00 439 PHE A C 1
ATOM 3439 O O . PHE A 1 439 ? -12.949 -13.156 31.911 1.00 92.00 439 PHE A O 1
ATOM 3446 N N . SER A 1 440 ? -11.771 -12.732 30.050 1.00 87.25 440 SER A N 1
ATOM 3447 C CA . SER A 1 440 ? -12.545 -13.646 29.196 1.00 87.25 440 SER A CA 1
ATOM 3448 C C . SER A 1 440 ? -12.372 -15.115 29.601 1.00 87.25 440 SER A C 1
ATOM 3450 O O . SER A 1 440 ? -13.319 -15.888 29.473 1.00 87.25 440 SER A O 1
ATOM 3452 N N . GLY A 1 441 ? -11.203 -15.486 30.132 1.00 82.00 441 GLY A N 1
ATOM 3453 C CA . GLY A 1 441 ? -10.915 -16.817 30.677 1.00 82.00 441 GLY A CA 1
ATOM 3454 C C . GLY A 1 441 ? -11.503 -17.092 32.068 1.00 82.00 441 GLY A C 1
ATOM 3455 O O . GLY A 1 441 ? -11.227 -18.145 32.639 1.00 82.00 441 GLY A O 1
ATOM 3456 N N . GLY A 1 442 ? -12.282 -16.166 32.641 1.00 76.38 442 GLY A N 1
ATOM 3457 C CA . GLY A 1 442 ? -12.850 -16.299 33.988 1.00 76.38 442 GLY A CA 1
ATOM 3458 C C . GLY A 1 442 ? -11.865 -15.983 35.118 1.00 76.38 442 GLY A C 1
ATOM 3459 O O . GLY A 1 442 ? -12.196 -16.170 36.289 1.00 76.38 442 GLY A O 1
ATOM 3460 N N . GLY A 1 443 ? -10.669 -15.483 34.792 1.00 71.12 443 GLY A N 1
ATOM 3461 C CA . GLY A 1 443 ? -9.742 -14.941 35.773 1.00 71.12 443 GLY A CA 1
ATOM 3462 C C . GLY A 1 443 ? -10.302 -13.637 36.329 1.00 71.12 443 GLY A C 1
ATOM 3463 O O . GLY A 1 443 ? -10.444 -12.656 35.602 1.00 71.12 443 GLY A O 1
ATOM 3464 N N . ALA A 1 444 ? -10.629 -13.616 37.620 1.00 56.88 444 ALA A N 1
ATOM 3465 C CA . ALA A 1 444 ? -10.997 -12.389 38.312 1.00 56.88 444 ALA A CA 1
ATOM 3466 C C . ALA A 1 444 ? -9.742 -11.518 38.497 1.00 56.88 444 ALA A C 1
ATOM 3468 O O . ALA A 1 444 ? -9.098 -11.560 39.542 1.00 56.88 444 ALA A O 1
ATOM 3469 N N . SER A 1 445 ? -9.359 -10.757 37.470 1.00 64.56 445 SER A N 1
ATOM 3470 C CA . SER A 1 445 ? -8.424 -9.647 37.635 1.00 64.56 445 SER A CA 1
ATOM 3471 C C . SER A 1 445 ? -9.196 -8.401 38.057 1.00 64.56 445 SER A C 1
ATOM 3473 O O . SER A 1 445 ? -10.242 -8.068 37.490 1.00 64.56 445 SER A O 1
ATOM 3475 N N . GLU A 1 446 ? -8.683 -7.695 39.064 1.00 79.50 446 GLU A N 1
ATOM 3476 C CA . GLU A 1 446 ? -9.148 -6.342 39.357 1.00 79.50 446 GLU A CA 1
ATOM 3477 C C . GLU A 1 446 ? -9.048 -5.483 38.093 1.00 79.50 446 GLU A C 1
ATOM 3479 O O . GLU A 1 446 ? -8.078 -5.573 37.337 1.00 79.50 446 GLU A O 1
ATOM 3484 N N . TYR A 1 447 ? -10.061 -4.653 37.845 1.00 83.94 447 TYR A N 1
ATOM 3485 C CA . TYR A 1 447 ? -10.094 -3.811 36.656 1.00 83.94 447 TYR A CA 1
ATOM 3486 C C . TYR A 1 447 ? -8.961 -2.765 36.699 1.00 83.94 447 TYR A C 1
ATOM 3488 O O . TYR A 1 447 ? -8.973 -1.889 37.571 1.00 83.94 447 TYR A O 1
ATOM 3496 N N . PRO A 1 448 ? -8.002 -2.778 35.752 1.00 86.69 448 PRO A N 1
ATOM 3497 C CA . PRO A 1 448 ? -6.842 -1.898 35.798 1.00 86.69 448 PRO A CA 1
ATOM 3498 C C . PRO A 1 448 ? -7.206 -0.508 35.264 1.00 86.69 448 PRO A C 1
ATOM 3500 O O . PRO A 1 448 ? -6.897 -0.146 34.131 1.00 86.69 448 PRO A O 1
ATOM 3503 N N . ALA A 1 449 ? -7.853 0.316 36.089 1.00 83.75 449 ALA A N 1
ATOM 3504 C CA . ALA A 1 449 ? -8.333 1.640 35.679 1.00 83.75 449 ALA A CA 1
ATOM 3505 C C . ALA A 1 449 ? -7.231 2.539 35.074 1.00 83.75 449 ALA A C 1
ATOM 3507 O O . ALA A 1 449 ? -7.508 3.344 34.192 1.00 83.75 449 ALA A O 1
ATOM 3508 N N . HIS A 1 450 ? -5.971 2.363 35.484 1.00 84.56 450 HIS A N 1
ATOM 3509 C CA . HIS A 1 450 ? -4.833 3.155 35.012 1.00 84.56 450 HIS A CA 1
ATOM 3510 C C . HIS A 1 450 ? -4.439 2.914 33.542 1.00 84.56 450 HIS A C 1
ATOM 3512 O O . HIS A 1 450 ? -3.738 3.750 32.977 1.00 84.56 450 HIS A O 1
ATOM 3518 N N . ILE A 1 451 ? -4.865 1.812 32.906 1.00 88.00 451 ILE A N 1
ATOM 3519 C CA . ILE A 1 451 ? -4.597 1.549 31.475 1.00 88.00 451 ILE A CA 1
ATOM 3520 C C . ILE A 1 451 ? -5.806 1.845 30.586 1.00 88.00 451 ILE A C 1
ATOM 3522 O O . ILE A 1 451 ? -5.695 1.827 29.356 1.00 88.00 451 ILE A O 1
ATOM 3526 N N . PHE A 1 452 ? -6.967 2.127 31.177 1.00 86.12 452 PHE A N 1
ATOM 3527 C CA . PHE A 1 452 ? -8.203 2.415 30.463 1.00 86.12 452 PHE A CA 1
ATOM 3528 C C . PHE A 1 452 ? -8.571 3.892 30.575 1.00 86.12 452 PHE A C 1
ATOM 3530 O O . PHE A 1 452 ? -8.725 4.444 31.659 1.00 86.12 452 PHE A O 1
ATOM 3537 N N . GLY A 1 453 ? -8.747 4.530 29.421 1.00 77.00 453 GLY A N 1
ATOM 3538 C CA . GLY A 1 453 ? -9.263 5.885 29.347 1.00 77.00 453 GLY A CA 1
ATOM 3539 C C . GLY A 1 453 ? -10.714 5.928 29.805 1.00 77.00 453 GLY A C 1
ATOM 3540 O O . GLY A 1 453 ? -11.492 4.998 29.569 1.00 77.00 453 GLY A O 1
ATOM 3541 N N . SER A 1 454 ? -11.093 7.027 30.444 1.00 71.69 454 SER A N 1
ATOM 3542 C CA . SER A 1 454 ? -12.472 7.238 30.855 1.00 71.69 454 SER A CA 1
ATOM 3543 C C . SER A 1 454 ? -13.211 8.131 29.862 1.00 71.69 454 SER A C 1
ATOM 3545 O O . SER A 1 454 ? -12.772 9.240 29.563 1.00 71.69 454 SER A O 1
ATOM 3547 N N . HIS A 1 455 ? -14.334 7.639 29.341 1.00 72.50 455 HIS A N 1
ATOM 3548 C CA . HIS A 1 455 ? -15.119 8.303 28.298 1.00 72.50 455 HIS A CA 1
ATOM 3549 C C . HIS A 1 455 ? -16.537 8.567 28.772 1.00 72.50 455 HIS A C 1
ATOM 3551 O O . HIS A 1 455 ? -17.122 7.759 29.492 1.00 72.50 455 HIS A O 1
ATOM 3557 N N . GLN A 1 456 ? -17.113 9.675 28.314 1.00 75.12 456 GLN A N 1
ATOM 3558 C CA . GLN A 1 456 ? -18.544 9.893 28.465 1.00 75.12 456 GLN A CA 1
ATOM 3559 C C . GLN A 1 456 ? -19.297 8.981 27.490 1.00 75.12 456 GLN A C 1
ATOM 3561 O O . GLN A 1 456 ? -19.000 8.942 26.294 1.00 75.12 456 GLN A O 1
ATOM 3566 N N . GLY A 1 457 ? -20.261 8.226 28.012 1.00 76.06 457 GLY A N 1
ATOM 3567 C CA . GLY A 1 457 ? -21.150 7.406 27.197 1.00 76.06 457 GLY A CA 1
ATOM 3568 C C . GLY A 1 457 ? -22.033 8.265 26.287 1.00 76.06 457 GLY A C 1
ATOM 3569 O O . GLY A 1 457 ? -22.378 9.398 26.618 1.00 76.06 457 GLY A O 1
ATOM 3570 N N . ALA A 1 458 ? -22.421 7.715 25.135 1.00 86.12 458 ALA A N 1
ATOM 3571 C CA . ALA A 1 458 ? -23.395 8.363 24.262 1.00 86.12 458 ALA A CA 1
ATOM 3572 C C . ALA A 1 458 ? -24.787 8.389 24.916 1.00 86.12 458 ALA A C 1
ATOM 3574 O O . ALA A 1 458 ? -25.160 7.477 25.657 1.00 86.12 458 ALA A O 1
ATOM 3575 N N . THR A 1 459 ? -25.571 9.423 24.611 1.00 92.19 459 THR A N 1
ATOM 3576 C CA . THR A 1 459 ? -26.953 9.548 25.086 1.00 92.19 459 THR A CA 1
ATOM 3577 C C . THR A 1 459 ? -27.884 8.576 24.357 1.00 92.19 459 THR A C 1
ATOM 3579 O O . THR A 1 459 ? -27.577 8.098 23.261 1.00 92.19 459 THR A O 1
ATOM 3582 N N . TYR A 1 460 ? -29.055 8.316 24.944 1.00 94.69 460 TYR A N 1
ATOM 3583 C CA . TYR A 1 460 ? -30.118 7.532 24.309 1.00 94.69 460 TYR A CA 1
ATOM 3584 C C . TYR A 1 460 ? -30.484 8.077 22.918 1.00 94.69 460 TYR A C 1
ATOM 3586 O O . TYR A 1 460 ? -30.502 7.324 21.942 1.00 94.69 460 TYR A O 1
ATOM 3594 N N . ASP A 1 461 ? -30.696 9.392 22.807 1.00 95.62 461 ASP A N 1
ATOM 3595 C CA . ASP A 1 461 ? -31.007 10.037 21.527 1.00 95.62 461 ASP A CA 1
ATOM 3596 C C . ASP A 1 461 ? -29.865 9.871 20.517 1.00 95.62 461 ASP A C 1
ATOM 3598 O O . ASP A 1 461 ? -30.119 9.584 19.348 1.00 95.62 461 ASP A O 1
ATOM 3602 N N . GLY A 1 462 ? -28.606 9.918 20.971 1.00 94.81 462 GLY A N 1
ATOM 3603 C CA . GLY A 1 462 ? -27.446 9.649 20.121 1.00 94.81 462 GLY A CA 1
ATOM 3604 C C . GLY A 1 462 ? -27.441 8.230 19.537 1.00 94.81 462 GLY A C 1
ATOM 3605 O O . GLY A 1 462 ? -27.035 8.029 18.388 1.00 94.81 462 GLY A O 1
ATOM 3606 N N . TYR A 1 463 ? -27.931 7.237 20.284 1.00 95.25 463 TYR A N 1
ATOM 3607 C CA . TYR A 1 463 ? -28.131 5.881 19.768 1.00 95.25 463 TYR A CA 1
ATOM 3608 C C . TYR A 1 463 ? -29.296 5.801 18.777 1.00 95.25 463 TYR A C 1
ATOM 3610 O O . TYR A 1 463 ? -29.128 5.206 17.709 1.00 95.25 463 TYR A O 1
ATOM 3618 N N . ARG A 1 464 ? -30.433 6.440 19.084 1.00 96.50 464 ARG A N 1
ATOM 3619 C CA . ARG A 1 464 ? -31.610 6.493 18.201 1.00 96.50 464 ARG A CA 1
ATOM 3620 C C . ARG A 1 464 ? -31.268 7.119 16.851 1.00 96.50 464 ARG A C 1
ATOM 3622 O O . ARG A 1 464 ? -31.541 6.538 15.804 1.00 96.50 464 ARG A O 1
ATOM 3629 N N . GLU A 1 465 ? -30.609 8.274 16.862 1.00 96.44 465 GLU A N 1
ATOM 3630 C CA . GLU A 1 465 ? -30.180 8.976 15.650 1.00 96.44 465 GLU A CA 1
ATOM 3631 C C . GLU A 1 465 ? -29.168 8.167 14.838 1.00 96.44 465 GLU A C 1
ATOM 3633 O O . GLU A 1 465 ? -29.246 8.105 13.609 1.00 96.44 465 GLU A O 1
ATOM 3638 N N . ARG A 1 466 ? -28.214 7.514 15.514 1.00 94.06 466 ARG A N 1
ATOM 3639 C CA . ARG A 1 466 ? -27.244 6.630 14.861 1.00 94.06 466 ARG A CA 1
ATOM 3640 C C . ARG A 1 466 ? -27.931 5.447 14.187 1.00 94.06 466 ARG A C 1
ATOM 3642 O O . ARG A 1 466 ? -27.512 5.075 13.091 1.00 94.06 466 ARG A O 1
ATOM 3649 N N . ALA A 1 467 ? -28.928 4.849 14.838 1.00 95.94 467 ALA A N 1
ATOM 3650 C CA . ALA A 1 467 ? -29.697 3.746 14.280 1.00 95.94 467 ALA A CA 1
ATOM 3651 C C . ALA A 1 467 ? -30.474 4.200 13.040 1.00 95.94 467 ALA A C 1
ATOM 3653 O O . ALA A 1 467 ? -30.299 3.613 11.975 1.00 95.94 467 ALA A O 1
ATOM 3654 N N . PHE A 1 468 ? -31.198 5.319 13.144 1.00 96.56 468 PHE A N 1
ATOM 3655 C CA . PHE A 1 468 ? -31.927 5.930 12.032 1.00 96.56 468 PHE A CA 1
ATOM 3656 C C . PHE A 1 468 ? -31.020 6.210 10.826 1.00 96.56 468 PHE A C 1
ATOM 3658 O O . PHE A 1 468 ? -31.283 5.740 9.722 1.00 96.56 468 PHE A O 1
ATOM 3665 N N . ARG A 1 469 ? -29.884 6.889 11.038 1.00 96.62 469 ARG A N 1
ATOM 3666 C CA . ARG A 1 469 ? -28.931 7.237 9.967 1.00 96.62 469 ARG A CA 1
ATOM 3667 C C . ARG A 1 469 ? -28.345 6.014 9.260 1.00 96.62 469 ARG A C 1
ATOM 3669 O O . ARG A 1 469 ? -27.948 6.103 8.103 1.00 96.62 469 ARG A O 1
ATOM 3676 N N . LYS A 1 470 ? -28.236 4.889 9.967 1.00 94.81 470 LYS A N 1
ATOM 3677 C CA . LYS A 1 470 ? -27.691 3.633 9.438 1.00 94.81 470 LYS A CA 1
ATOM 3678 C C . LYS A 1 470 ? -28.769 2.665 8.943 1.00 94.81 470 LYS A C 1
ATOM 3680 O O . LYS A 1 470 ? -28.400 1.580 8.507 1.00 94.81 470 LYS A O 1
ATOM 3685 N N . GLY A 1 471 ? -30.053 3.027 9.023 1.00 95.94 471 GLY A N 1
ATOM 3686 C CA . GLY A 1 471 ? -31.161 2.133 8.678 1.00 95.94 471 GLY A CA 1
ATOM 3687 C C . GLY A 1 471 ? -31.228 0.889 9.568 1.00 95.94 471 GLY A C 1
ATOM 3688 O O . GLY A 1 471 ? -31.537 -0.194 9.085 1.00 95.94 471 GLY A O 1
ATOM 3689 N N . LEU A 1 472 ? -30.867 1.020 10.847 1.00 96.12 472 LEU A N 1
ATOM 3690 C CA . LEU A 1 472 ? -30.882 -0.075 11.815 1.00 96.12 472 LEU A CA 1
ATOM 3691 C C . LEU A 1 472 ? -32.194 -0.079 12.595 1.00 96.12 472 LEU A C 1
ATOM 3693 O O . LEU A 1 472 ? -32.669 0.976 13.015 1.00 96.12 472 LEU A O 1
ATOM 3697 N N . GLU A 1 473 ? -32.713 -1.273 12.870 1.00 97.06 473 GLU A N 1
ATOM 3698 C CA . GLU A 1 473 ? -33.822 -1.453 13.804 1.00 97.06 473 GLU A CA 1
ATOM 3699 C C . GLU A 1 473 ? -33.466 -0.885 15.188 1.00 97.06 473 GLU A C 1
ATOM 3701 O O . GLU A 1 473 ? -32.330 -1.017 15.662 1.00 97.06 473 GLU A O 1
ATOM 3706 N N . PHE A 1 474 ? -34.432 -0.229 15.830 1.00 97.31 474 PHE A N 1
ATOM 3707 C CA . PHE A 1 474 ? -34.247 0.426 17.120 1.00 97.31 474 PHE A CA 1
ATOM 3708 C C . PHE A 1 474 ? -35.388 0.068 18.078 1.00 97.31 474 PHE A C 1
ATOM 3710 O O . PHE A 1 474 ? -36.376 0.788 18.182 1.00 97.31 474 PHE A O 1
ATOM 3717 N N . GLY A 1 475 ? -35.233 -1.059 18.775 1.00 95.94 475 GLY A N 1
ATOM 3718 C CA . GLY A 1 475 ? -36.127 -1.536 19.836 1.00 95.94 475 GLY A CA 1
ATOM 3719 C C . GLY A 1 475 ? -35.658 -1.177 21.253 1.00 95.94 475 GLY A C 1
ATOM 3720 O O . GLY A 1 475 ? -36.242 -1.635 22.233 1.00 95.94 475 GLY A O 1
ATOM 3721 N N . LEU A 1 476 ? -34.597 -0.377 21.392 1.00 95.94 476 LEU A N 1
ATOM 3722 C CA . LEU A 1 476 ? -34.079 0.060 22.686 1.00 95.94 476 LEU A CA 1
ATOM 3723 C C . LEU A 1 476 ? -35.021 1.089 23.323 1.00 95.94 476 LEU A C 1
ATOM 3725 O O . LEU A 1 476 ? -35.239 2.158 22.763 1.00 95.94 476 LEU A O 1
ATOM 3729 N N . THR A 1 477 ? -35.522 0.797 24.524 1.00 96.19 477 THR A N 1
ATOM 3730 C CA . THR A 1 477 ? -36.304 1.750 25.329 1.00 96.19 477 THR A CA 1
ATOM 3731 C C . THR A 1 477 ? -35.403 2.561 26.259 1.00 96.19 477 THR A C 1
ATOM 3733 O O . THR A 1 477 ? -34.329 2.103 26.648 1.00 96.19 477 THR A O 1
ATOM 3736 N N . THR A 1 478 ? -35.849 3.745 26.689 1.00 95.00 478 THR A N 1
ATOM 3737 C CA . THR A 1 478 ? -35.098 4.587 27.640 1.00 95.00 478 THR A CA 1
ATOM 3738 C C . THR A 1 478 ? -34.803 3.863 28.956 1.00 95.00 478 THR A C 1
ATOM 3740 O O . THR A 1 478 ? -33.699 3.977 29.484 1.00 95.00 478 THR A O 1
ATOM 3743 N N . ARG A 1 479 ? -35.759 3.074 29.471 1.00 95.44 479 ARG A N 1
ATOM 3744 C CA . ARG A 1 479 ? -35.563 2.266 30.686 1.00 95.44 479 ARG A CA 1
ATOM 3745 C C . ARG A 1 479 ? -34.455 1.231 30.482 1.00 95.44 479 ARG A C 1
ATOM 3747 O O . ARG A 1 479 ? -33.497 1.219 31.246 1.00 95.44 479 ARG A O 1
ATOM 3754 N N . ARG A 1 480 ? -34.543 0.430 29.411 1.00 95.25 480 ARG A N 1
ATOM 3755 C CA . ARG A 1 480 ? -33.535 -0.598 29.111 1.00 95.25 480 ARG A CA 1
ATOM 3756 C C . ARG A 1 480 ? -32.163 0.014 28.833 1.00 95.25 480 ARG A C 1
ATOM 3758 O O . ARG A 1 480 ? -31.149 -0.551 29.221 1.00 95.25 480 ARG A O 1
ATOM 3765 N N . PHE A 1 481 ? -32.120 1.194 28.216 1.00 94.75 481 PHE A N 1
ATOM 3766 C CA . PHE A 1 481 ? -30.885 1.953 28.045 1.00 94.75 481 PHE A CA 1
ATOM 3767 C C . PHE A 1 481 ? -30.212 2.240 29.388 1.00 94.75 481 PHE A C 1
ATOM 3769 O O . PHE A 1 481 ? -29.036 1.923 29.526 1.00 94.75 481 PHE A O 1
ATOM 3776 N N . LEU A 1 482 ? -30.941 2.795 30.365 1.00 92.25 482 LEU A N 1
ATOM 3777 C CA . LEU A 1 482 ? -30.394 3.130 31.685 1.00 92.25 482 LEU A CA 1
ATOM 3778 C C . LEU A 1 482 ? -29.877 1.901 32.442 1.00 92.25 482 LEU A C 1
ATOM 3780 O O . LEU A 1 482 ? -28.844 2.004 33.098 1.00 92.25 482 LEU A O 1
ATOM 3784 N N . GLU A 1 483 ? -30.561 0.764 32.313 1.00 92.69 483 GLU A N 1
ATOM 3785 C CA . GLU A 1 483 ? -30.117 -0.517 32.870 1.00 92.69 483 GLU A CA 1
ATOM 3786 C C . GLU A 1 483 ? -28.794 -0.966 32.235 1.00 92.69 483 GLU A C 1
ATOM 3788 O O . GLU A 1 483 ? -27.808 -1.145 32.943 1.00 92.69 483 GLU A O 1
ATOM 3793 N N . ILE A 1 484 ? -28.734 -1.061 30.899 1.00 93.44 484 ILE A N 1
ATOM 3794 C CA . ILE A 1 484 ? -27.545 -1.564 30.195 1.00 93.44 484 ILE A CA 1
ATOM 3795 C C . ILE A 1 484 ? -26.327 -0.678 30.470 1.00 93.44 484 ILE A C 1
ATOM 3797 O O . ILE A 1 484 ? -25.245 -1.185 30.730 1.00 93.44 484 ILE A O 1
ATOM 3801 N N . VAL A 1 485 ? -26.453 0.651 30.434 1.00 91.69 485 VAL A N 1
ATOM 3802 C CA . VAL A 1 485 ? -25.280 1.529 30.631 1.00 91.69 485 VAL A CA 1
ATOM 3803 C C . VAL A 1 485 ? -24.713 1.498 32.059 1.00 91.69 485 VAL A C 1
ATOM 3805 O O . VAL A 1 485 ? -23.604 1.995 32.272 1.00 91.69 485 VAL A O 1
ATOM 3808 N N . ALA A 1 486 ? -25.464 0.950 33.021 1.00 89.56 486 ALA A N 1
ATOM 3809 C CA . ALA A 1 486 ? -25.044 0.746 34.406 1.00 89.56 486 ALA A CA 1
ATOM 3810 C C . ALA A 1 486 ? -24.444 -0.652 34.660 1.00 89.56 486 ALA A C 1
ATOM 3812 O O . ALA A 1 486 ? -23.809 -0.861 35.691 1.00 89.56 486 ALA A O 1
ATOM 3813 N N . GLU A 1 487 ? -24.623 -1.603 33.739 1.00 90.88 487 GLU A N 1
ATOM 3814 C CA . GLU A 1 487 ? -23.998 -2.926 33.814 1.00 90.88 487 GLU A CA 1
ATOM 3815 C C . GLU A 1 487 ? -22.478 -2.838 33.543 1.00 90.88 487 GLU A C 1
ATOM 3817 O O . GLU A 1 487 ? -21.977 -1.906 32.897 1.00 90.88 487 GLU A O 1
ATOM 3822 N N . SER A 1 488 ? -21.724 -3.837 34.016 1.00 90.75 488 SER A N 1
ATOM 3823 C CA . SER A 1 488 ? -20.287 -3.941 33.755 1.00 90.75 488 SER A CA 1
ATOM 3824 C C . SER A 1 488 ? -19.999 -4.252 32.284 1.00 90.75 488 SER A C 1
ATOM 3826 O O . SER A 1 488 ? -20.763 -4.932 31.598 1.00 90.75 488 SER A O 1
ATOM 3828 N N . CYS A 1 489 ? -18.870 -3.755 31.775 1.00 92.00 489 CYS A N 1
ATOM 3829 C CA . CYS A 1 489 ? -18.451 -4.026 30.405 1.00 92.00 489 CYS A CA 1
ATOM 3830 C C . CYS A 1 489 ? -18.272 -5.534 30.201 1.00 92.00 489 CYS A C 1
ATOM 3832 O O . CYS A 1 489 ? -17.392 -6.135 30.815 1.00 92.00 489 CYS A O 1
ATOM 3834 N N . TYR A 1 490 ? -19.026 -6.135 29.282 1.00 93.31 490 TYR A N 1
ATOM 3835 C CA . TYR A 1 490 ? -18.979 -7.588 29.068 1.00 93.31 490 TYR A CA 1
ATOM 3836 C C . TYR A 1 490 ? -17.641 -8.096 28.488 1.00 93.31 490 TYR A C 1
ATOM 3838 O O . TYR A 1 490 ? -17.414 -9.304 28.443 1.00 93.31 490 TYR A O 1
ATOM 3846 N N . ILE A 1 491 ? -16.772 -7.189 28.018 1.00 93.62 491 ILE A N 1
ATOM 3847 C CA . ILE A 1 491 ? -15.455 -7.509 27.439 1.00 93.62 491 ILE A CA 1
ATOM 3848 C C . ILE A 1 491 ? -14.325 -7.388 28.468 1.00 93.62 491 ILE A C 1
ATOM 3850 O O . ILE A 1 491 ? -13.409 -8.199 28.447 1.00 93.62 491 ILE A O 1
ATOM 3854 N N . CYS A 1 492 ? -14.349 -6.371 29.336 1.00 91.88 492 CYS A N 1
ATOM 3855 C CA . CYS A 1 492 ? -13.226 -6.079 30.239 1.00 91.88 492 CYS A CA 1
ATOM 3856 C C . CYS A 1 492 ? -13.606 -5.897 31.712 1.00 91.88 492 CYS A C 1
ATOM 3858 O O . CYS A 1 492 ? -12.730 -5.602 32.519 1.00 91.88 492 CYS A O 1
ATOM 3860 N N . GLY A 1 493 ? -14.888 -5.984 32.066 1.00 90.38 493 GLY A N 1
ATOM 3861 C CA . GLY A 1 493 ? -15.353 -5.853 33.446 1.00 90.38 493 GLY A CA 1
ATOM 3862 C C . GLY A 1 493 ? -15.462 -4.424 33.988 1.00 90.38 493 GLY A C 1
ATOM 3863 O O . GLY A 1 493 ? -15.807 -4.265 35.151 1.00 90.38 493 GLY A O 1
ATOM 3864 N N . ASN A 1 494 ? -15.222 -3.375 33.188 1.00 88.56 494 ASN A N 1
ATOM 3865 C CA . ASN A 1 494 ? -15.373 -1.984 33.644 1.00 88.56 494 ASN A CA 1
ATOM 3866 C C . ASN A 1 494 ? -16.784 -1.717 34.200 1.00 88.56 494 ASN A C 1
ATOM 3868 O O . ASN A 1 494 ? -17.746 -1.740 33.432 1.00 88.56 494 ASN A O 1
ATOM 3872 N N . VAL A 1 495 ? -16.906 -1.409 35.490 1.00 82.94 495 VAL A N 1
ATOM 3873 C CA . VAL A 1 495 ? -18.192 -1.150 36.172 1.00 82.94 495 VAL A CA 1
ATOM 3874 C C . VAL A 1 495 ? -18.697 0.293 36.025 1.00 82.94 495 VAL A C 1
ATOM 3876 O O . VAL A 1 495 ? -19.829 0.587 36.393 1.00 82.94 495 VAL A O 1
ATOM 3879 N N . GLY A 1 496 ? -17.893 1.192 35.447 1.00 72.75 496 GLY A N 1
ATOM 3880 C CA . GLY A 1 496 ? -18.168 2.632 35.493 1.00 72.75 496 GLY A CA 1
ATOM 3881 C C . GLY A 1 496 ? -17.888 3.217 36.884 1.00 72.75 496 GLY A C 1
ATOM 3882 O O . GLY A 1 496 ? -17.754 2.491 37.861 1.00 72.75 496 GLY A O 1
ATOM 3883 N N . ASP A 1 497 ? -17.754 4.539 36.982 1.00 68.31 497 ASP A N 1
ATOM 3884 C CA . ASP A 1 497 ? -17.356 5.227 38.228 1.00 68.31 497 ASP A CA 1
ATOM 3885 C C . ASP A 1 497 ? -18.477 6.110 38.813 1.00 68.31 497 ASP A C 1
ATOM 3887 O O . ASP A 1 497 ? -18.224 7.066 39.543 1.00 68.31 497 ASP A O 1
ATOM 3891 N N . GLY A 1 498 ? -19.736 5.835 38.450 1.00 62.09 498 GLY A N 1
ATOM 3892 C CA . GLY A 1 498 ? -20.915 6.617 38.852 1.00 62.09 498 GLY A CA 1
ATOM 3893 C C . GLY A 1 498 ? -21.057 7.963 38.128 1.00 62.09 498 GLY A C 1
ATOM 3894 O O . GLY A 1 498 ? -22.174 8.384 37.832 1.00 62.09 498 GLY A O 1
ATOM 3895 N N . THR A 1 499 ? -19.949 8.606 37.748 1.00 60.31 499 THR A N 1
ATOM 3896 C CA . THR A 1 499 ? -19.948 9.822 36.914 1.00 60.31 499 THR A CA 1
ATOM 3897 C C . THR A 1 499 ? -19.886 9.512 35.419 1.00 60.31 499 THR A C 1
ATOM 3899 O O . THR A 1 499 ? -20.337 10.304 34.589 1.00 60.31 499 THR A O 1
ATOM 3902 N N . ARG A 1 500 ? -19.354 8.341 35.057 1.00 65.31 500 ARG A N 1
ATOM 3903 C CA . ARG A 1 500 ? -19.111 7.909 33.680 1.00 65.31 500 ARG A CA 1
ATOM 3904 C C . ARG A 1 500 ? -19.643 6.494 33.503 1.00 65.31 500 ARG A C 1
ATOM 3906 O O . ARG A 1 500 ? -19.314 5.581 34.260 1.00 65.31 500 ARG A O 1
ATOM 3913 N N . ARG A 1 501 ? -20.511 6.339 32.506 1.00 74.88 501 ARG A N 1
ATOM 3914 C CA . ARG A 1 501 ? -21.277 5.117 32.238 1.00 74.88 501 ARG A CA 1
ATOM 3915 C C . ARG A 1 501 ? -20.764 4.415 30.992 1.00 74.88 501 ARG A C 1
ATOM 3917 O O . ARG A 1 501 ? -20.233 5.057 30.083 1.00 74.88 501 ARG A O 1
ATOM 3924 N N . ASN A 1 502 ? -20.944 3.099 30.949 1.00 89.25 502 ASN A N 1
ATOM 3925 C CA . ASN A 1 502 ? -20.645 2.325 29.755 1.00 89.25 502 ASN A CA 1
ATOM 3926 C C . ASN A 1 502 ? -21.566 2.748 28.601 1.00 89.25 502 ASN A C 1
ATOM 3928 O O . ASN A 1 502 ? -22.633 3.328 28.794 1.00 89.25 502 ASN A O 1
ATOM 3932 N N . GLY A 1 503 ? -21.133 2.471 27.375 1.00 91.94 503 GLY A N 1
ATOM 3933 C CA . GLY A 1 503 ? -22.009 2.541 26.215 1.00 91.94 503 GLY A CA 1
ATOM 3934 C C . GLY A 1 503 ? -22.720 1.211 25.983 1.00 91.94 503 GLY A C 1
ATOM 3935 O O . GLY A 1 503 ? -22.525 0.230 26.695 1.00 91.94 503 GLY A O 1
ATOM 3936 N N . ILE A 1 504 ? -23.507 1.175 24.917 1.00 94.00 504 ILE A N 1
ATOM 3937 C CA . ILE A 1 504 ? -24.104 -0.034 24.356 1.00 94.00 504 ILE A CA 1
ATOM 3938 C C . ILE A 1 504 ? -23.303 -0.459 23.121 1.00 94.00 504 ILE A C 1
ATOM 3940 O O . ILE A 1 504 ? -23.143 0.323 22.172 1.00 94.00 504 ILE A O 1
ATOM 3944 N N . ASP A 1 505 ? -22.815 -1.698 23.141 1.00 94.69 505 ASP A N 1
ATOM 3945 C CA . ASP A 1 505 ? -22.295 -2.413 21.976 1.00 94.69 505 ASP A CA 1
ATOM 3946 C C . ASP A 1 505 ? -23.377 -3.321 21.381 1.00 94.69 505 ASP A C 1
ATOM 3948 O O . ASP A 1 505 ? -24.233 -3.853 22.093 1.00 94.69 505 ASP A O 1
ATOM 3952 N N . ARG A 1 506 ? -23.315 -3.491 20.059 1.00 94.31 506 ARG A N 1
ATOM 3953 C CA . ARG A 1 506 ? -24.119 -4.475 19.336 1.00 94.31 506 ARG A CA 1
ATOM 3954 C C . ARG A 1 506 ? -23.249 -5.709 19.171 1.00 94.31 506 ARG A C 1
ATOM 3956 O O . ARG A 1 506 ? -22.241 -5.638 18.462 1.00 94.31 506 ARG A O 1
ATOM 3963 N N . VAL A 1 507 ? -23.610 -6.801 19.840 1.00 93.31 507 VAL A N 1
ATOM 3964 C CA . VAL A 1 507 ? -22.815 -8.038 19.820 1.00 93.31 507 VAL A CA 1
ATOM 3965 C C . VAL A 1 507 ? -22.638 -8.485 18.369 1.00 93.31 507 VAL A C 1
ATOM 3967 O O . VAL A 1 507 ? -21.509 -8.517 17.881 1.00 93.31 507 VAL A O 1
ATOM 3970 N N . ASP A 1 508 ? -23.754 -8.631 17.655 1.00 93.19 508 ASP A N 1
ATOM 3971 C CA . ASP A 1 508 ? -23.825 -8.787 16.208 1.00 93.19 508 ASP A CA 1
ATOM 3972 C C . ASP A 1 508 ? -24.081 -7.423 15.540 1.00 93.19 508 ASP A C 1
ATOM 3974 O O . ASP A 1 508 ? -25.141 -6.797 15.667 1.00 93.19 508 ASP A O 1
ATOM 3978 N N . ASN A 1 509 ? -23.081 -6.948 14.797 1.00 92.69 509 ASN A N 1
ATOM 3979 C CA . ASN A 1 509 ? -23.121 -5.654 14.121 1.00 92.69 509 ASN A CA 1
ATOM 3980 C C . ASN A 1 509 ? -24.051 -5.606 12.897 1.00 92.69 509 ASN A C 1
ATOM 3982 O O . ASN A 1 509 ? -24.324 -4.494 12.418 1.00 92.69 509 ASN A O 1
ATOM 3986 N N . THR A 1 510 ? -24.502 -6.762 12.396 1.00 93.00 510 THR A N 1
ATOM 3987 C CA . THR A 1 510 ? -25.460 -6.874 11.283 1.00 93.00 510 THR A CA 1
ATOM 3988 C C . THR A 1 510 ? -26.894 -6.590 11.729 1.00 93.00 510 THR A C 1
ATOM 3990 O O . THR A 1 510 ? -27.720 -6.180 10.917 1.00 93.00 510 THR A O 1
ATOM 3993 N N . LYS A 1 511 ? -27.170 -6.715 13.032 1.00 94.56 511 LYS A N 1
ATOM 3994 C CA . LYS A 1 511 ? -28.474 -6.451 13.644 1.00 94.56 511 LYS A CA 1
ATOM 3995 C C . LYS A 1 511 ? -28.566 -5.039 14.235 1.00 94.56 511 LYS A C 1
ATOM 3997 O O . LYS A 1 511 ? -27.569 -4.332 14.446 1.00 94.56 511 LYS A O 1
ATOM 4002 N N . GLY A 1 512 ? -29.803 -4.610 14.480 1.00 95.88 512 GLY A N 1
ATOM 4003 C CA . GLY A 1 512 ? -30.122 -3.345 15.137 1.00 95.88 512 GLY A CA 1
ATOM 4004 C C . GLY A 1 512 ? -29.949 -3.379 16.658 1.00 95.88 512 GLY A C 1
ATOM 4005 O O . GLY A 1 512 ? -29.339 -4.288 17.227 1.00 95.88 512 GLY A O 1
ATOM 4006 N N . TYR A 1 513 ? -30.494 -2.363 17.318 1.00 96.94 513 TYR A N 1
ATOM 4007 C CA . TYR A 1 513 ? -30.607 -2.280 18.773 1.00 96.94 513 TYR A CA 1
ATOM 4008 C C . TYR A 1 513 ? -31.863 -3.033 19.220 1.00 96.94 513 TYR A C 1
ATOM 4010 O O . TYR A 1 513 ? -32.900 -2.423 19.466 1.00 96.94 513 TYR A O 1
ATOM 4018 N N . VAL A 1 514 ? -31.773 -4.361 19.249 1.00 96.50 514 VAL A N 1
ATOM 4019 C CA . VAL A 1 514 ? -32.873 -5.281 19.579 1.00 96.50 514 VAL A CA 1
ATOM 4020 C C . VAL A 1 514 ? -32.515 -6.136 20.789 1.00 96.50 514 VAL A C 1
ATOM 4022 O O . VAL A 1 514 ? -31.333 -6.305 21.108 1.00 96.50 514 VAL A O 1
ATOM 4025 N N . GLU A 1 515 ? -33.530 -6.670 21.465 1.00 94.25 515 GLU A N 1
ATOM 4026 C CA . GLU A 1 515 ? -33.342 -7.509 22.649 1.00 94.25 515 GLU A CA 1
ATOM 4027 C C . GLU A 1 515 ? -32.418 -8.702 22.346 1.00 94.25 515 GLU A C 1
ATOM 4029 O O . GLU A 1 515 ? -32.438 -9.268 21.252 1.00 94.25 515 GLU A O 1
ATOM 4034 N N . GLY A 1 516 ? -31.536 -9.040 23.289 1.00 93.69 516 GLY A N 1
ATOM 4035 C CA . GLY A 1 516 ? -30.512 -10.076 23.105 1.00 93.69 516 GLY A CA 1
ATOM 4036 C C . GLY A 1 516 ? -29.288 -9.679 22.260 1.00 93.69 516 GLY A C 1
ATOM 4037 O O . GLY A 1 516 ? -28.274 -10.369 22.334 1.00 93.69 516 GLY A O 1
ATOM 4038 N N . ASN A 1 517 ? -29.315 -8.563 21.513 1.00 96.06 517 ASN A N 1
ATOM 4039 C CA . ASN A 1 517 ? -28.160 -8.081 20.731 1.00 96.06 517 ASN A CA 1
ATOM 4040 C C . ASN A 1 517 ? -27.392 -6.916 21.389 1.00 96.06 517 ASN A C 1
ATOM 4042 O O . ASN A 1 517 ? -26.384 -6.447 20.858 1.00 96.06 517 ASN A O 1
ATOM 4046 N N . MET A 1 518 ? -27.867 -6.412 22.527 1.00 96.06 518 MET A N 1
ATOM 4047 C CA . MET A 1 518 ? -27.312 -5.236 23.200 1.00 96.06 518 MET A CA 1
ATOM 4048 C C . MET A 1 518 ? -26.597 -5.643 24.484 1.00 96.06 518 MET A C 1
ATOM 4050 O O . MET A 1 518 ? -27.189 -6.312 25.328 1.00 96.06 518 MET A O 1
ATOM 4054 N N . ARG A 1 519 ? -25.342 -5.215 24.653 1.00 95.44 519 ARG A N 1
ATOM 4055 C CA . ARG A 1 519 ? -24.598 -5.396 25.909 1.00 95.44 519 ARG A CA 1
ATOM 4056 C C . ARG A 1 519 ? -23.817 -4.150 26.300 1.00 95.44 519 ARG A C 1
ATOM 4058 O O . ARG A 1 519 ? -23.384 -3.375 25.443 1.00 95.44 519 ARG A O 1
ATOM 4065 N N . ALA A 1 520 ? -23.624 -3.984 27.602 1.00 94.00 520 ALA A N 1
ATOM 4066 C CA . ALA A 1 520 ? -22.851 -2.896 28.180 1.00 94.00 520 ALA A CA 1
ATOM 4067 C C . ALA A 1 520 ? -21.377 -3.018 27.804 1.00 94.00 520 ALA A C 1
ATOM 4069 O O . ALA A 1 520 ? -20.753 -4.051 28.033 1.00 94.00 520 ALA A O 1
ATOM 4070 N N . CYS A 1 521 ? -20.799 -1.979 27.212 1.00 93.06 521 CYS A N 1
ATOM 4071 C CA . CYS A 1 521 ? -19.419 -2.008 26.748 1.00 93.06 521 CYS A CA 1
ATOM 4072 C C . CYS A 1 521 ? -18.769 -0.633 26.874 1.00 93.06 521 CYS A C 1
ATOM 4074 O O . CYS A 1 521 ? -19.341 0.384 26.468 1.00 93.06 521 CYS A O 1
ATOM 4076 N N . CYS A 1 522 ? -17.553 -0.586 27.415 1.00 90.25 522 CYS A N 1
ATOM 4077 C CA . CYS A 1 522 ? -16.803 0.661 27.488 1.00 90.25 522 CYS A CA 1
ATOM 4078 C C . CYS A 1 522 ? -16.365 1.118 26.082 1.00 90.25 522 CYS A C 1
ATOM 4080 O O . CYS A 1 522 ? -16.185 0.310 25.164 1.00 90.25 522 CYS A O 1
ATOM 4082 N N . GLY A 1 523 ? -16.176 2.430 25.900 1.00 87.56 523 GLY A N 1
ATOM 4083 C CA . GLY A 1 523 ? -15.807 3.008 24.600 1.00 87.56 523 GLY A CA 1
ATOM 4084 C C . GLY A 1 523 ? -14.495 2.455 24.032 1.00 87.56 523 GLY A C 1
ATOM 4085 O O . GLY A 1 523 ? -14.366 2.295 22.817 1.00 87.56 523 GLY A O 1
ATOM 4086 N N . GLU A 1 524 ? -13.560 2.097 24.910 1.00 89.38 524 GLU A N 1
ATOM 4087 C CA . GLU A 1 524 ? -12.268 1.507 24.555 1.00 89.38 524 GLU A CA 1
ATOM 4088 C C . GLU A 1 524 ? -12.429 0.103 23.955 1.00 89.38 524 GLU A C 1
ATOM 4090 O O . GLU A 1 524 ? -12.000 -0.141 22.826 1.00 89.38 524 GLU A O 1
ATOM 4095 N N . CYS A 1 525 ? -13.132 -0.802 24.646 1.00 92.31 525 CYS A N 1
ATOM 4096 C CA . CYS A 1 525 ? -13.369 -2.161 24.151 1.00 92.31 525 CYS A CA 1
ATOM 4097 C C . CYS A 1 525 ? -14.217 -2.161 22.876 1.00 92.31 525 CYS A C 1
ATOM 4099 O O . CYS A 1 525 ? -13.900 -2.872 21.923 1.00 92.31 525 CYS A O 1
ATOM 4101 N N . ASN A 1 526 ? -15.240 -1.304 22.805 1.00 92.38 526 ASN A N 1
ATOM 4102 C CA . ASN A 1 526 ? -16.051 -1.149 21.599 1.00 92.38 526 ASN A CA 1
ATOM 4103 C C . ASN A 1 526 ? -15.209 -0.640 20.409 1.00 92.38 526 ASN A C 1
ATOM 4105 O O . ASN A 1 526 ? -15.361 -1.093 19.272 1.00 92.38 526 ASN A O 1
ATOM 4109 N N . SER A 1 527 ? -14.250 0.256 20.661 1.00 90.69 527 SER A N 1
ATOM 4110 C CA . SER A 1 527 ? -13.314 0.744 19.638 1.00 90.69 527 SER A CA 1
ATOM 4111 C C . SER A 1 527 ? -12.300 -0.312 19.195 1.00 90.69 527 SER A C 1
ATOM 4113 O O . SER A 1 527 ? -11.931 -0.329 18.018 1.00 90.69 527 SER A O 1
ATOM 4115 N N . MET A 1 528 ? -11.878 -1.208 20.090 1.00 93.81 528 MET A N 1
ATOM 4116 C CA . MET A 1 528 ? -11.015 -2.343 19.749 1.00 93.81 528 MET A CA 1
ATOM 4117 C C . MET A 1 528 ? -11.780 -3.403 18.935 1.00 93.81 528 MET A C 1
ATOM 4119 O O . MET A 1 528 ? -11.314 -3.802 17.862 1.00 93.81 528 MET A O 1
ATOM 4123 N N . LYS A 1 529 ? -12.990 -3.793 19.366 1.00 94.19 529 LYS A N 1
ATOM 4124 C CA . LYS A 1 529 ? -13.862 -4.754 18.662 1.00 94.19 529 LYS A CA 1
ATOM 4125 C C . LYS A 1 529 ? -14.291 -4.237 17.287 1.00 94.19 529 LYS A C 1
ATOM 4127 O O . LYS A 1 529 ? -14.107 -4.906 16.268 1.00 94.19 529 LYS A O 1
ATOM 4132 N N . LYS A 1 530 ? -14.795 -3.000 17.218 1.00 92.12 530 LYS A N 1
ATOM 4133 C CA . LYS A 1 530 ? -15.408 -2.390 16.023 1.00 92.12 530 LYS A CA 1
ATOM 4134 C C . LYS A 1 530 ? -16.452 -3.305 15.386 1.00 92.12 530 LYS A C 1
ATOM 4136 O O . LYS A 1 530 ? -17.563 -3.410 15.883 1.00 92.12 530 LYS A O 1
ATOM 4141 N N . LYS A 1 531 ? -16.110 -3.888 14.235 1.00 92.12 531 LYS A N 1
ATOM 4142 C CA . LYS A 1 531 ? -16.991 -4.715 13.408 1.00 92.12 531 LYS A CA 1
ATOM 4143 C C . LYS A 1 531 ? -16.715 -6.209 13.557 1.00 92.12 531 LYS A C 1
ATOM 4145 O O . LYS A 1 531 ? -17.476 -6.972 12.983 1.00 92.12 531 LYS A O 1
ATOM 4150 N N . ALA A 1 532 ? -15.642 -6.584 14.255 1.00 92.50 532 ALA A N 1
ATOM 4151 C CA . ALA A 1 532 ? -15.302 -7.983 14.462 1.00 92.50 532 ALA A CA 1
ATOM 4152 C C . ALA A 1 532 ? -16.410 -8.680 15.251 1.00 92.50 532 ALA A C 1
ATOM 4154 O O . ALA A 1 532 ? -17.054 -8.050 16.105 1.00 92.50 532 ALA A O 1
ATOM 4155 N N . ASP A 1 533 ? -16.603 -9.959 14.949 1.00 93.62 533 ASP A N 1
ATOM 4156 C CA . ASP A 1 533 ? -17.367 -10.835 15.820 1.00 93.62 533 ASP A CA 1
ATOM 4157 C C . ASP A 1 533 ? -16.672 -10.959 17.189 1.00 93.62 533 ASP A C 1
ATOM 4159 O O . ASP A 1 533 ? -15.467 -10.716 17.320 1.00 93.62 533 ASP A O 1
ATOM 4163 N N . ILE A 1 534 ? -17.442 -11.256 18.237 1.00 92.44 534 ILE A N 1
ATOM 4164 C CA . ILE A 1 534 ? -16.902 -11.327 19.595 1.00 92.44 534 ILE A CA 1
ATOM 4165 C C . ILE A 1 534 ? -15.901 -12.475 19.761 1.00 92.44 534 ILE A C 1
ATOM 4167 O O . ILE A 1 534 ? -14.888 -12.280 20.438 1.00 92.44 534 ILE A O 1
ATOM 4171 N N . ASP A 1 535 ? -16.130 -13.622 19.126 1.00 93.19 535 ASP A N 1
ATOM 4172 C CA . ASP A 1 535 ? -15.250 -14.781 19.267 1.00 93.19 535 ASP A CA 1
ATOM 4173 C C . ASP A 1 535 ? -13.965 -14.575 18.459 1.00 93.19 535 ASP A C 1
ATOM 4175 O O . ASP A 1 535 ? -12.866 -14.798 18.971 1.00 93.19 535 ASP A O 1
ATOM 4179 N N . GLU A 1 536 ? -14.074 -14.007 17.251 1.00 94.12 536 GLU A N 1
ATOM 4180 C CA . GLU A 1 536 ? -12.915 -13.556 16.464 1.00 94.12 536 GLU A CA 1
ATOM 4181 C C . GLU A 1 536 ? -12.074 -12.522 17.229 1.00 94.12 536 GLU A C 1
ATOM 4183 O O . GLU A 1 536 ? -10.841 -12.583 17.242 1.00 94.12 536 GLU A O 1
ATOM 4188 N N . PHE A 1 537 ? -12.733 -11.561 17.884 1.00 95.56 537 PHE A N 1
ATOM 4189 C CA . PHE A 1 537 ? -12.062 -10.539 18.679 1.00 95.56 537 PHE A CA 1
ATOM 4190 C C . PHE A 1 537 ? -11.311 -11.145 19.869 1.00 95.56 537 PHE A C 1
ATOM 4192 O O . PHE A 1 537 ? -10.157 -10.780 20.099 1.00 95.56 537 PHE A O 1
ATOM 4199 N N . ARG A 1 538 ? -11.938 -12.070 20.603 1.00 94.81 538 ARG A N 1
ATOM 4200 C CA . ARG A 1 538 ? -11.319 -12.759 21.744 1.00 94.81 538 ARG A CA 1
ATOM 4201 C C . ARG A 1 538 ? -10.126 -13.600 21.316 1.00 94.81 538 ARG A C 1
ATOM 4203 O O . ARG A 1 538 ? -9.042 -13.386 21.842 1.00 94.81 538 ARG A O 1
ATOM 4210 N N . ALA A 1 539 ? -10.278 -14.427 20.280 1.00 95.50 539 ALA A N 1
ATOM 4211 C CA . ALA A 1 539 ? -9.176 -15.221 19.738 1.00 95.50 539 ALA A CA 1
ATOM 4212 C C . ALA A 1 539 ? -7.983 -14.340 19.324 1.00 95.50 539 ALA A C 1
ATOM 4214 O O . ALA A 1 539 ? -6.822 -14.667 19.579 1.00 95.50 539 ALA A O 1
ATOM 4215 N N . ARG A 1 540 ? -8.261 -13.173 18.726 1.00 96.06 540 ARG A N 1
ATOM 4216 C CA . ARG A 1 540 ? -7.223 -12.201 18.369 1.00 96.06 540 ARG A CA 1
ATOM 4217 C C . ARG A 1 540 ? -6.538 -11.598 19.597 1.00 96.06 540 ARG A C 1
ATOM 4219 O O . ARG A 1 540 ? -5.320 -11.425 19.575 1.00 96.06 540 ARG A O 1
ATOM 4226 N N . VAL A 1 541 ? -7.298 -11.252 20.634 1.00 97.06 541 VAL A N 1
ATOM 4227 C CA . VAL A 1 541 ? -6.767 -10.734 21.902 1.00 97.06 541 VAL A CA 1
ATOM 4228 C C . VAL A 1 541 ? -5.895 -11.776 22.598 1.00 97.06 541 VAL A C 1
ATOM 4230 O O . VAL A 1 541 ? -4.781 -11.436 22.985 1.00 97.06 541 VAL A O 1
ATOM 4233 N N . ASP A 1 542 ? -6.343 -13.028 22.684 1.00 96.25 542 ASP A N 1
ATOM 4234 C CA . ASP A 1 542 ? -5.599 -14.119 23.319 1.00 96.25 542 ASP A CA 1
ATOM 4235 C C . ASP A 1 542 ? -4.263 -14.376 22.611 1.00 96.25 542 ASP A C 1
ATOM 4237 O O . ASP A 1 542 ? -3.223 -14.507 23.257 1.00 96.25 542 ASP A O 1
ATOM 4241 N N . LEU A 1 543 ? -4.254 -14.345 21.273 1.00 96.88 543 LEU A N 1
ATOM 4242 C CA . LEU A 1 543 ? -3.024 -14.467 20.490 1.00 96.88 543 LEU A CA 1
ATOM 4243 C C . LEU A 1 543 ? -2.020 -13.344 20.802 1.00 96.88 543 LEU A C 1
ATOM 4245 O O . LEU A 1 543 ? -0.818 -13.590 20.912 1.00 96.88 543 LEU A O 1
ATOM 4249 N N . ILE A 1 544 ? -2.495 -12.102 20.933 1.00 97.88 544 ILE A N 1
ATOM 4250 C CA . ILE A 1 544 ? -1.637 -10.955 21.265 1.00 97.88 544 ILE A CA 1
ATOM 4251 C C . ILE A 1 544 ? -1.155 -11.052 22.717 1.00 97.88 544 ILE A C 1
ATOM 4253 O O . ILE A 1 544 ? 0.029 -10.841 22.974 1.00 97.88 544 ILE A O 1
ATOM 4257 N N . ALA A 1 545 ? -2.046 -11.397 23.649 1.00 96.75 545 ALA A N 1
ATOM 4258 C CA . ALA A 1 545 ? -1.741 -11.562 25.067 1.00 96.75 545 ALA A CA 1
ATOM 4259 C C . ALA A 1 545 ? -0.675 -12.644 25.295 1.00 96.75 545 ALA A C 1
ATOM 4261 O O . ALA A 1 545 ? 0.296 -12.402 26.006 1.00 96.75 545 ALA A O 1
ATOM 4262 N N . GLY A 1 546 ? -0.774 -13.788 24.608 1.00 96.44 546 GLY A N 1
ATOM 4263 C CA . GLY A 1 546 ? 0.219 -14.863 24.693 1.00 96.44 546 GLY A CA 1
ATOM 4264 C C . GLY A 1 546 ? 1.628 -14.456 24.238 1.00 96.44 546 GLY A C 1
ATOM 4265 O O . GLY A 1 546 ? 2.617 -15.002 24.722 1.00 96.44 546 GLY A O 1
ATOM 4266 N N . ARG A 1 547 ? 1.747 -13.464 23.343 1.00 96.50 547 ARG A N 1
ATOM 4267 C CA . ARG A 1 547 ? 3.042 -12.922 22.884 1.00 96.50 547 ARG A CA 1
ATOM 4268 C C . ARG A 1 547 ? 3.494 -11.686 23.658 1.00 96.50 547 ARG A C 1
ATOM 4270 O O . ARG A 1 547 ? 4.655 -11.290 23.534 1.00 96.50 547 ARG A O 1
ATOM 4277 N N . ALA A 1 548 ? 2.617 -11.072 24.449 1.00 96.50 548 ALA A N 1
ATOM 4278 C CA . ALA A 1 548 ? 2.882 -9.804 25.114 1.00 96.50 548 ALA A CA 1
ATOM 4279 C C . ALA A 1 548 ? 4.174 -9.797 25.957 1.00 96.50 548 ALA A C 1
ATOM 4281 O O . ALA A 1 548 ? 4.927 -8.833 25.804 1.00 96.50 548 ALA A O 1
ATOM 4282 N N . PRO A 1 549 ? 4.535 -10.843 26.736 1.00 95.44 549 PRO A N 1
ATOM 4283 C CA . PRO A 1 549 ? 5.791 -10.850 27.495 1.00 95.44 549 PRO A CA 1
ATOM 4284 C C . PRO A 1 549 ? 7.039 -10.686 26.614 1.00 95.44 549 PRO A C 1
ATOM 4286 O O . PRO A 1 549 ? 7.921 -9.884 26.918 1.00 95.44 549 PRO A O 1
ATOM 4289 N N . GLN A 1 550 ? 7.087 -11.392 25.480 1.00 94.19 550 GLN A N 1
ATOM 4290 C CA . GLN A 1 550 ? 8.203 -11.327 24.528 1.00 94.19 550 GLN A CA 1
ATOM 4291 C C . GLN A 1 550 ? 8.259 -9.971 23.819 1.00 94.19 550 GLN A C 1
ATOM 4293 O O . GLN A 1 550 ? 9.334 -9.414 23.601 1.00 94.19 550 GLN A O 1
ATOM 4298 N N . VAL A 1 551 ? 7.096 -9.430 23.449 1.00 95.69 551 VAL A N 1
ATOM 4299 C CA . VAL A 1 551 ? 7.009 -8.140 22.757 1.00 95.69 551 VAL A CA 1
ATOM 4300 C C . VAL A 1 551 ? 7.421 -7.003 23.694 1.00 95.69 551 VAL A C 1
ATOM 4302 O O . VAL A 1 551 ? 8.212 -6.154 23.294 1.00 95.69 551 VAL A O 1
ATOM 4305 N N . LYS A 1 552 ? 6.945 -7.011 24.946 1.00 95.88 552 LYS A N 1
ATOM 4306 C CA . LYS A 1 552 ? 7.267 -5.998 25.962 1.00 95.88 552 LYS A CA 1
ATOM 4307 C C . LYS A 1 552 ? 8.757 -5.928 26.277 1.00 95.88 552 LYS A C 1
ATOM 4309 O O . LYS A 1 552 ? 9.275 -4.827 26.414 1.00 95.88 552 LYS A O 1
ATOM 4314 N N . ALA A 1 553 ? 9.446 -7.069 26.324 1.00 92.62 553 ALA A N 1
ATOM 4315 C CA . ALA A 1 553 ? 10.891 -7.120 26.559 1.00 92.62 553 ALA A CA 1
ATOM 4316 C C . ALA A 1 553 ? 11.716 -6.367 25.495 1.00 92.62 553 ALA A C 1
ATOM 4318 O O . ALA A 1 553 ? 12.850 -5.986 25.759 1.00 92.62 553 ALA A O 1
ATOM 4319 N N . ASN A 1 554 ? 11.144 -6.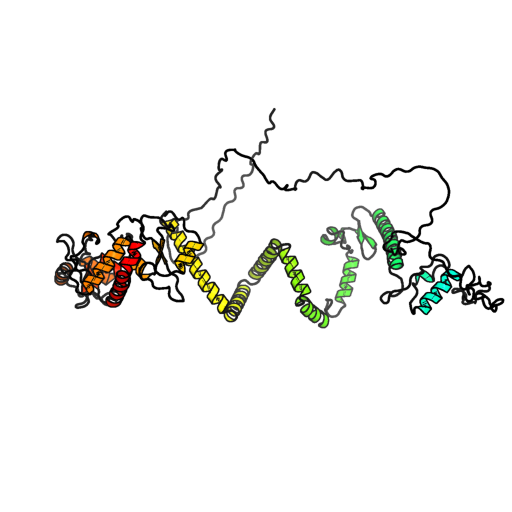143 24.306 1.00 88.50 554 ASN A N 1
ATOM 4320 C CA . ASN A 1 554 ? 11.791 -5.475 23.177 1.00 88.50 554 ASN A CA 1
ATOM 4321 C C . ASN A 1 554 ? 11.204 -4.081 22.884 1.00 88.50 554 ASN A C 1
ATOM 4323 O O . ASN A 1 554 ? 11.453 -3.519 21.812 1.00 88.50 554 ASN A O 1
ATOM 4327 N N . LEU A 1 555 ? 10.373 -3.536 23.781 1.00 92.75 555 LEU A N 1
ATOM 4328 C CA . LEU A 1 555 ? 9.847 -2.183 23.629 1.00 92.75 555 LEU A CA 1
ATOM 4329 C C . LEU A 1 555 ? 10.867 -1.151 24.132 1.00 92.75 555 LEU A C 1
ATOM 4331 O O . LEU A 1 555 ? 11.450 -1.351 25.197 1.00 92.75 555 LEU A O 1
ATOM 4335 N N . PRO A 1 556 ? 11.057 -0.032 23.409 1.00 91.25 556 PRO A N 1
ATOM 4336 C CA . PRO A 1 556 ? 11.763 1.116 23.961 1.00 91.25 556 PRO A CA 1
ATOM 4337 C C . PRO A 1 556 ? 10.934 1.751 25.088 1.00 91.25 556 PRO A C 1
ATOM 4339 O O . PRO A 1 556 ? 9.772 1.399 25.300 1.00 91.25 556 PRO A O 1
ATOM 4342 N N . GLU A 1 557 ? 11.508 2.716 25.800 1.00 88.38 557 GLU A N 1
ATOM 4343 C CA . GLU A 1 557 ? 10.735 3.546 26.723 1.00 88.38 557 GLU A CA 1
ATOM 4344 C C . GLU A 1 557 ? 9.686 4.353 25.938 1.00 88.38 557 GLU A C 1
ATOM 4346 O O . GLU A 1 557 ? 10.006 4.990 24.933 1.00 88.38 557 GLU A O 1
ATOM 4351 N N . LEU A 1 558 ? 8.419 4.286 26.359 1.00 88.94 558 LEU A N 1
ATOM 4352 C CA . LEU A 1 558 ? 7.289 4.891 25.647 1.00 88.94 558 LEU A CA 1
ATOM 4353 C C . LEU A 1 558 ? 6.553 5.892 26.528 1.00 88.94 558 LEU A C 1
ATOM 4355 O O . LEU A 1 558 ? 6.281 5.625 27.704 1.00 88.94 558 LEU A O 1
ATOM 4359 N N . LYS A 1 559 ? 6.079 6.985 25.926 1.00 88.50 559 LYS A N 1
ATOM 4360 C CA . LYS A 1 559 ? 5.111 7.855 26.590 1.00 88.50 559 LYS A CA 1
ATOM 4361 C C . LYS A 1 559 ? 3.737 7.183 26.656 1.00 88.50 559 LYS A C 1
ATOM 4363 O O . LYS A 1 559 ? 3.078 6.940 25.640 1.00 88.50 559 LYS A O 1
ATOM 4368 N N . ARG A 1 560 ? 3.272 6.936 27.881 1.00 88.19 560 ARG A N 1
ATOM 4369 C CA . ARG A 1 560 ? 1.977 6.302 28.162 1.00 88.19 560 ARG A CA 1
ATOM 4370 C C . ARG A 1 560 ? 0.808 7.110 27.597 1.00 88.19 560 ARG A C 1
ATOM 4372 O O . ARG A 1 560 ? 0.653 8.294 27.886 1.00 88.19 560 ARG A O 1
ATOM 4379 N N . THR A 1 561 ? -0.042 6.440 26.825 1.00 85.94 561 THR A N 1
ATOM 4380 C CA . THR A 1 561 ? -1.254 6.979 26.208 1.00 85.94 561 THR A CA 1
ATOM 4381 C C . THR A 1 561 ? -2.415 6.015 26.427 1.00 85.94 561 THR A C 1
ATOM 4383 O O . THR A 1 561 ? -2.499 4.959 25.802 1.00 85.94 561 THR A O 1
ATOM 4386 N N . ILE A 1 562 ? -3.354 6.419 27.284 1.00 83.50 562 ILE A N 1
ATOM 4387 C CA . ILE A 1 562 ? -4.480 5.580 27.723 1.00 83.50 562 ILE A CA 1
ATOM 4388 C C . ILE A 1 562 ? -5.797 5.882 27.003 1.00 83.50 562 ILE A C 1
ATOM 4390 O O . ILE A 1 562 ? -6.809 5.265 27.308 1.00 83.50 562 ILE A O 1
ATOM 4394 N N . TYR A 1 563 ? -5.818 6.810 26.050 1.00 77.56 563 TYR A N 1
ATOM 4395 C CA . TYR A 1 563 ? -7.032 7.168 25.316 1.00 77.56 563 TYR A CA 1
ATOM 4396 C C . TYR A 1 563 ? -6.899 6.813 23.842 1.00 77.56 563 TYR A C 1
ATOM 4398 O O . TYR A 1 563 ? -5.892 7.133 23.202 1.00 77.56 563 TYR A O 1
ATOM 4406 N N . VAL A 1 564 ? -7.956 6.229 23.278 1.00 69.12 564 VAL A N 1
ATOM 4407 C CA . VAL A 1 564 ? -8.137 6.234 21.826 1.00 69.12 564 VAL A CA 1
ATOM 4408 C C . VAL A 1 564 ? -8.732 7.585 21.421 1.00 69.12 564 VAL A C 1
ATOM 4410 O O . VAL A 1 564 ? -9.923 7.834 21.583 1.00 69.12 564 VAL A O 1
ATOM 4413 N N . VAL A 1 565 ? -7.899 8.476 20.889 1.00 60.38 565 VAL A N 1
ATOM 4414 C CA . VAL A 1 565 ? -8.310 9.741 20.285 1.00 60.38 565 VAL A CA 1
ATOM 4415 C C . VAL A 1 565 ? -9.092 9.406 19.017 1.00 60.38 565 VAL A C 1
ATOM 4417 O O . VAL A 1 565 ? -8.524 8.996 17.998 1.00 60.38 565 VAL A O 1
ATOM 4420 N N . SER A 1 566 ? -10.416 9.555 19.059 1.00 45.97 566 SER A N 1
ATOM 4421 C CA . SER A 1 566 ? -11.194 9.638 17.828 1.00 45.97 566 SER A CA 1
ATOM 4422 C C . SER A 1 566 ? -10.722 10.879 17.081 1.00 45.97 566 SER A C 1
ATOM 4424 O O . SER A 1 566 ? -10.706 11.964 17.661 1.00 45.97 566 SER A O 1
ATOM 4426 N N . LYS A 1 567 ? -10.343 10.742 15.803 1.00 36.28 567 LYS A N 1
ATOM 4427 C CA . LYS A 1 567 ? -10.284 11.918 14.929 1.00 36.28 567 LYS A CA 1
ATOM 4428 C C . LYS A 1 567 ? -11.631 12.622 15.074 1.00 36.28 567 LYS A C 1
ATOM 4430 O O . LYS A 1 567 ? -12.647 11.966 14.857 1.00 36.28 567 LYS A O 1
ATOM 4435 N N . ALA A 1 568 ? -11.616 13.872 15.530 1.00 26.61 568 ALA A N 1
ATOM 4436 C CA . ALA A 1 568 ? -12.794 14.721 15.479 1.00 26.61 568 ALA A CA 1
ATOM 4437 C C . ALA A 1 568 ? -13.338 14.655 14.043 1.00 26.61 568 ALA A C 1
ATOM 4439 O O . ALA A 1 568 ? -12.545 14.742 13.099 1.00 26.61 568 ALA A O 1
ATOM 4440 N N . ASP A 1 569 ? -14.630 14.348 13.927 1.00 25.28 569 ASP A N 1
ATOM 4441 C CA . ASP A 1 569 ? -15.348 14.245 12.652 1.00 25.28 569 ASP A CA 1
ATOM 4442 C C . ASP A 1 569 ? -15.257 15.547 11.843 1.00 25.28 569 ASP A C 1
ATOM 4444 O O . ASP A 1 569 ? -15.314 16.637 12.464 1.00 25.28 569 ASP A O 1
#

Secondary structure (DSSP, 8-state):
--------------------------------------PPP----------S--------TT--S---------------------PPPPS------TT-------------PPP---TTPPPS-B-TTT-PBP-SPP-TTSSS-TTTHHHHHHHHHHHHTT-EE-TTTTT-TTT---PEEPTT-SSS-HHHHHHHHHHHHHHHHHHHHHHHHTPPTTEEE-TTT--EEEGGGS-HHHHH-TTS----HHHHHHHHHHHHTSTTSS----HHHHHHHHHHHHSHHHHHHHHHHHHH-HHHHHHHHHHHHHHHHHH-HHHHHHHHHHHHHHHHHH-HHHHHHHHHHHHHHHHHHHHHHHHHHTT--B---HHHHHHHHHS--TTT-PPPPTT---EEEESSSSS-B-TTTEEEE-HHHHHHHTTS-HHHHHHHHHHHHHHHTT--PPP-GGGS---PPPPHHHHHHHHHHTT--B---HHHHHHHHHSPPTTT-----SSS--EEEESSTTS-B-TTSEEEE-HHHHHHHTTS-HHHHHHHHHHHHHHHHHHHTTPPP--------PPP-

pLDDT: mean 72.22, std 25.37, range [21.02, 97.88]

Radius of gyration: 50.26 Å; chains: 1; bounding box: 119×77×127 Å

Foldseek 3Di:
DDDDDDDDDDDDDDDDDDDDDDDDDDDDDDDDDDDDDDDDDDDDDDDDDDDDDDDDDDDDPDPPPDDDDDDDDDDDDDDDDDDDDDDDDDDPDDDDDPPPDDDDDDDDDDDDDDDDDDVPDAQQDQDPVVRHGHRHHPDPPDSHNPQQRVLVVLVVVCVVVVFDDAQQSPPDSVDGDSDTDDPPGDHHHPVVVVVVVVVVVVVVVVLVVVQVVPDDPQWDQAQPVRHTDGVVQWDPVCVVCVPPGTHGVVRVVVVQVVLVPDPPSDPPDDPVVVVVVVVVCVDPVNVVVVVVVCVVCVPVVVVVVVVVLVVVCVVPVPVSVVVVVVVVVVVCVVCVVVVVVVLVVVQLVVQVVVLVVVCVVVVFDAPDDSVLSSCLQQAAALQLRHGDDPNGTFHWAFQAPVHGHDPQGTHGHHPLLSQLCQHFHNLLSLVQLLQLLCVVVVNPDDQPVVSADADAEDDPVRLVVVCVVVVADDPDDPVNQVVQQQPAAPRRRRRDDVVHTFYWDQLAPVHHNDPPRIHGHHPSVCSSCPRPHPVRSNVSSNSSNVCSVVSVVSHDDYDGDRDNDDPDD

Organism: Klebsormidium nitens (NCBI:txid105231)

Sequence (569 aa):
WPVLVRLTAHNRLSAPFRVVPSENSRAGRAGALLLRTTLPAFGVLRFADLAEGVRFLEDSPVERAFQRWTPWQFATTTCILPSCPRIRVPIDALVADRAGAFRLGSFLFSSEPPEADMAGSPCAAVIESTKAPCTFKPNLPSKYCNKHKVLWERKDEVAAAGGRECKQLATHVKRGCLGMLDADDKSCCKACKRMNAEKDKKVDARREAAAVASLRPGQVVCNHCKEPKDASEFDEHALSHATKGAYCKSCREKREGVFKQKPEGKRVRNESYLEWRRRYELSDERRANKRARYAADPERHAQYWKDFRARRLAEDPVGYRAQAAAAAKAWRDRNPDMVQANAVKNRVNLKKCAHRTRATLNESIDTLTDEEVVEMLEGVCFYCGEAPPVDKLMGIGRLEIGAGYTADNCRSVCTECIRMKGSLDALTFLERCEHISAFSGGGASEYPAHIFGSHQGATYDGYRERAFRKGLEFGLTTRRFLEIVAESCYICGNVGDGTRRNGIDRVDNTKGYVEGNMRACCGECNSMKKKADIDEFRARVDLIAGRAPQVKANLPELKRTIYVVSKAD